Protein AF-0000000072182429 (afdb_homodimer)

Structure (mmCIF, N/CA/C/O backbone):
data_AF-0000000072182429-model_v1
#
loop_
_entity.id
_entity.type
_entity.pdbx_description
1 polymer 'Lactoylglutathione lyase'
#
loop_
_atom_site.group_PDB
_atom_site.id
_atom_site.type_symbol
_atom_site.label_atom_id
_atom_site.label_alt_id
_atom_site.label_comp_id
_atom_site.label_asym_id
_atom_site.label_entity_id
_atom_site.label_seq_id
_atom_site.pdbx_PDB_ins_code
_atom_site.Cartn_x
_atom_site.Cartn_y
_atom_site.Cartn_z
_atom_site.occupancy
_atom_site.B_iso_or_equiv
_atom_site.auth_seq_id
_atom_site.auth_comp_id
_atom_site.auth_asym_id
_atom_site.auth_atom_id
_atom_site.pdbx_PDB_model_num
ATOM 1 N N . MET A 1 1 ? -11.609 -38.281 -57.531 1 23.5 1 MET A N 1
ATOM 2 C CA . MET A 1 1 ? -11.766 -37.219 -58.531 1 23.5 1 MET A CA 1
ATOM 3 C C . MET A 1 1 ? -10.75 -36.094 -58.281 1 23.5 1 MET A C 1
ATOM 5 O O . MET A 1 1 ? -10.57 -35.625 -57.156 1 23.5 1 MET A O 1
ATOM 9 N N . ALA A 1 2 ? -9.82 -35.906 -59.281 1 24.2 2 ALA A N 1
ATOM 10 C CA . ALA A 1 2 ? -8.516 -35.281 -59.469 1 24.2 2 ALA A CA 1
ATOM 11 C C . ALA A 1 2 ? -8.594 -33.781 -59.281 1 24.2 2 ALA A C 1
ATOM 13 O O . ALA A 1 2 ? -9.594 -33.156 -59.625 1 24.2 2 ALA A O 1
ATOM 14 N N . GLN A 1 3 ? -7.766 -33.281 -58.312 1 26.81 3 GLN A N 1
ATOM 15 C CA . GLN A 1 3 ? -7.457 -32.062 -57.562 1 26.81 3 GLN A CA 1
ATOM 16 C C . GLN A 1 3 ? -7.012 -30.938 -58.5 1 26.81 3 GLN A C 1
ATOM 18 O O . GLN A 1 3 ? -5.941 -31.016 -59.094 1 26.81 3 GLN A O 1
ATOM 23 N N . PRO A 1 4 ? -8.055 -30.422 -59.281 1 22.47 4 PRO A N 1
ATOM 24 C CA . PRO A 1 4 ? -7.531 -29.578 -60.344 1 22.47 4 PRO A CA 1
ATOM 25 C C . PRO A 1 4 ? -6.637 -28.453 -59.844 1 22.47 4 PRO A C 1
ATOM 27 O O . PRO A 1 4 ? -6.812 -27.984 -58.688 1 22.47 4 PRO A O 1
ATOM 30 N N . ALA A 1 5 ? -5.391 -28.281 -60.312 1 23.72 5 ALA A N 1
ATOM 31 C CA . ALA A 1 5 ? -4.113 -27.609 -60.125 1 23.72 5 ALA A CA 1
ATOM 32 C C . ALA A 1 5 ? -4.234 -26.109 -60.438 1 23.72 5 ALA A C 1
ATOM 34 O O . ALA A 1 5 ? -3.242 -25.391 -60.406 1 23.72 5 ALA A O 1
ATOM 35 N N . LEU A 1 6 ? -5.5 -25.516 -60.094 1 21.83 6 LEU A N 1
ATOM 36 C CA . LEU A 1 6 ? -5.59 -24.422 -61.094 1 21.83 6 LEU A CA 1
ATOM 37 C C . LEU A 1 6 ? -4.375 -23.516 -61 1 21.83 6 LEU A C 1
ATOM 39 O O . LEU A 1 6 ? -3.699 -23.469 -59.969 1 21.83 6 LEU A O 1
ATOM 43 N N . PRO A 1 7 ? -4.352 -22.406 -61.875 1 20.69 7 PRO A N 1
ATOM 44 C CA . PRO A 1 7 ? -3.404 -21.688 -62.75 1 20.69 7 PRO A CA 1
ATOM 45 C C . PRO A 1 7 ? -2.66 -20.578 -62 1 20.69 7 PRO A C 1
ATOM 47 O O . PRO A 1 7 ? -3.145 -20.078 -60.969 1 20.69 7 PRO A O 1
ATOM 50 N N . ALA A 1 8 ? -1.305 -20.422 -62.156 1 21.06 8 ALA A N 1
ATOM 51 C CA . ALA A 1 8 ? -0.065 -19.75 -61.812 1 21.06 8 ALA A CA 1
ATOM 52 C C . ALA A 1 8 ? -0.147 -18.25 -62.156 1 21.06 8 ALA A C 1
ATOM 54 O O . ALA A 1 8 ? -0.09 -17.875 -63.312 1 21.06 8 ALA A O 1
ATOM 55 N N . TRP A 1 9 ? -1.306 -17.578 -61.656 1 19.92 9 TRP A N 1
ATOM 56 C CA . TRP A 1 9 ? -1.503 -16.297 -62.312 1 19.92 9 TRP A CA 1
ATOM 57 C C . TRP A 1 9 ? -0.242 -15.445 -62.219 1 19.92 9 TRP A C 1
ATOM 59 O O . TRP A 1 9 ? 0.538 -15.57 -61.281 1 19.92 9 TRP A O 1
ATOM 69 N N . HIS A 1 10 ? 0.171 -14.977 -63.375 1 18.95 10 HIS A N 1
ATOM 70 C CA . HIS A 1 10 ? 1.275 -14.242 -63.969 1 18.95 10 HIS A CA 1
ATOM 71 C C . HIS A 1 10 ? 1.487 -12.898 -63.281 1 18.95 10 HIS A C 1
ATOM 73 O O . HIS A 1 10 ? 0.524 -12.18 -63 1 18.95 10 HIS A O 1
ATOM 79 N N . LEU A 1 11 ? 2.637 -12.695 -62.625 1 19.67 11 LEU A N 1
ATOM 80 C CA . LEU A 1 11 ? 3.404 -11.742 -61.844 1 19.67 11 LEU A CA 1
ATOM 81 C C . LEU A 1 11 ? 3.611 -10.438 -62.625 1 19.67 11 LEU A C 1
ATOM 83 O O . LEU A 1 11 ? 4.652 -10.242 -63.25 1 19.67 11 LEU A O 1
ATOM 87 N N . THR A 1 12 ? 2.418 -9.961 -63.219 1 17.81 12 THR A N 1
ATOM 88 C CA . THR A 1 12 ? 2.809 -8.953 -64.188 1 17.81 12 THR A CA 1
ATOM 89 C C . THR A 1 12 ? 3.674 -7.875 -63.562 1 17.81 12 THR A C 1
ATOM 91 O O . THR A 1 12 ? 3.439 -7.488 -62.406 1 17.81 12 THR A O 1
ATOM 94 N N . GLU A 1 13 ? 4.797 -7.512 -64.25 1 18.83 13 GLU A N 1
ATOM 95 C CA . GLU A 1 13 ? 6.094 -6.855 -64.062 1 18.83 13 GLU A CA 1
ATOM 96 C C . GLU A 1 13 ? 5.934 -5.34 -63.938 1 18.83 13 GLU A C 1
ATOM 98 O O . GLU A 1 13 ? 6.895 -4.629 -63.656 1 18.83 13 GLU A O 1
ATOM 103 N N . GLN A 1 14 ? 4.68 -4.797 -63.688 1 18.38 14 GLN A N 1
ATOM 104 C CA . GLN A 1 14 ? 4.723 -3.584 -64.5 1 18.38 14 GLN A CA 1
ATOM 105 C C . GLN A 1 14 ? 5.84 -2.652 -64.062 1 18.38 14 GLN A C 1
ATOM 107 O O . GLN A 1 14 ? 6.285 -2.727 -62.906 1 18.38 14 GLN A O 1
ATOM 112 N N . PRO A 1 15 ? 6.012 -1.414 -64.875 1 18.75 15 PRO A N 1
ATOM 113 C CA . PRO A 1 15 ? 7.145 -0.634 -65.375 1 18.75 15 PRO A CA 1
ATOM 114 C C . PRO A 1 15 ? 7.664 0.375 -64.375 1 18.75 15 PRO A C 1
ATOM 116 O O . PRO A 1 15 ? 6.91 0.823 -63.5 1 18.75 15 PRO A O 1
ATOM 119 N N . VAL A 1 16 ? 8.938 0.438 -64.188 1 19.48 16 VAL A N 1
ATOM 120 C CA . VAL A 1 16 ? 9.922 1.117 -63.312 1 19.48 16 VAL A CA 1
ATOM 121 C C . VAL A 1 16 ? 9.945 2.605 -63.656 1 19.48 16 VAL A C 1
ATOM 123 O O . VAL A 1 16 ? 10.727 3.365 -63.094 1 19.48 16 VAL A O 1
ATOM 126 N N . VAL A 1 17 ? 8.812 3.23 -64.062 1 16.89 17 VAL A N 1
ATOM 127 C CA . VAL A 1 17 ? 9.203 4.465 -64.75 1 16.89 17 VAL A CA 1
ATOM 128 C C . VAL A 1 17 ? 10.102 5.293 -63.812 1 16.89 17 VAL A C 1
ATOM 130 O O . VAL A 1 17 ? 9.828 5.418 -62.625 1 16.89 17 VAL A O 1
ATOM 133 N N . ARG A 1 18 ? 11.148 5.988 -64.438 1 17.03 18 ARG A N 1
ATOM 134 C CA . ARG A 1 18 ? 12.484 6.57 -64.312 1 17.03 18 ARG A CA 1
ATOM 135 C C . ARG A 1 18 ? 12.422 7.965 -63.719 1 17.03 18 ARG A C 1
ATOM 137 O O . ARG A 1 18 ? 13.383 8.414 -63.094 1 17.03 18 ARG A O 1
ATOM 144 N N . ALA A 1 19 ? 11.281 8.75 -63.812 1 15.97 19 ALA A N 1
ATOM 145 C CA . ALA A 1 19 ? 11.609 10.039 -64.438 1 15.97 19 ALA A CA 1
ATOM 146 C C . ALA A 1 19 ? 12.492 10.867 -63.5 1 15.97 19 ALA A C 1
ATOM 148 O O . ALA A 1 19 ? 12.508 10.656 -62.281 1 15.97 19 ALA A O 1
ATOM 149 N N . GLN A 1 20 ? 12.703 12.203 -63.969 1 17.27 20 GLN A N 1
ATOM 150 C CA . GLN A 1 20 ? 13.688 13.234 -64.312 1 17.27 20 GLN A CA 1
ATOM 151 C C . GLN A 1 20 ? 13.961 14.125 -63.094 1 17.27 20 GLN A C 1
ATOM 153 O O . GLN A 1 20 ? 13.086 14.336 -62.25 1 17.27 20 GLN A O 1
ATOM 158 N N . VAL A 1 21 ? 15.227 14.523 -62.969 1 17.95 21 VAL A N 1
ATOM 159 C CA . VAL A 1 21 ? 16.25 15.07 -62.062 1 17.95 21 VAL A CA 1
ATOM 160 C C . VAL A 1 21 ? 15.977 16.547 -61.812 1 17.95 21 VAL A C 1
ATOM 162 O O . VAL A 1 21 ? 16.547 17.156 -60.906 1 17.95 21 VAL A O 1
ATOM 165 N N . ALA A 1 22 ? 14.914 17.219 -62.344 1 17.2 22 ALA A N 1
ATOM 166 C CA . ALA A 1 22 ? 15.414 18.531 -62.75 1 17.2 22 ALA A CA 1
ATOM 167 C C . ALA A 1 22 ? 15.859 19.344 -61.531 1 17.2 22 ALA A C 1
ATOM 169 O O . ALA A 1 22 ? 15.273 19.219 -60.438 1 17.2 22 ALA A O 1
ATOM 170 N N . LEU A 1 23 ? 16.859 20.25 -61.75 1 17.58 23 LEU A N 1
ATOM 171 C CA . LEU A 1 23 ? 18 20.984 -61.25 1 17.58 23 LEU A CA 1
ATOM 172 C C . LEU A 1 23 ? 17.562 22.219 -60.469 1 17.58 23 LEU A C 1
ATOM 174 O O . LEU A 1 23 ? 18.344 22.812 -59.719 1 17.58 23 LEU A O 1
ATOM 178 N N . LYS A 1 24 ? 16.344 22.891 -60.688 1 19.59 24 LYS A N 1
ATOM 179 C CA . LYS A 1 24 ? 16.562 24.344 -60.75 1 19.59 24 LYS A CA 1
ATOM 180 C C . LYS A 1 24 ? 17.094 24.875 -59.438 1 19.59 24 LYS A C 1
ATOM 182 O O . LYS A 1 24 ? 16.703 24.391 -58.344 1 19.59 24 LYS A O 1
ATOM 187 N N . THR A 1 25 ? 17.859 25.953 -59.438 1 18.23 25 THR A N 1
ATOM 188 C CA . THR A 1 25 ? 18.984 26.766 -58.969 1 18.23 25 THR A CA 1
ATOM 189 C C . THR A 1 25 ? 18.562 27.625 -57.75 1 18.23 25 THR A C 1
ATOM 191 O O . THR A 1 25 ? 19.297 27.75 -56.781 1 18.23 25 THR A O 1
ATOM 194 N N . SER A 1 26 ? 17.469 28.531 -57.875 1 17.77 26 SER A N 1
ATOM 195 C CA . SER A 1 26 ? 17.922 29.906 -57.688 1 17.77 26 SER A CA 1
ATOM 196 C C . SER A 1 26 ? 18.203 30.219 -56.219 1 17.77 26 SER A C 1
ATOM 198 O O . SER A 1 26 ? 17.703 29.531 -55.344 1 17.77 26 SER A O 1
ATOM 200 N N . ARG A 1 27 ? 18.484 31.625 -55.906 1 17.89 27 ARG A N 1
ATOM 201 C CA . ARG A 1 27 ? 19.484 32.469 -55.281 1 17.89 27 ARG A CA 1
ATOM 202 C C . ARG A 1 27 ? 19.078 32.844 -53.844 1 17.89 27 ARG A C 1
ATOM 204 O O . ARG A 1 27 ? 19.891 32.75 -52.938 1 17.89 27 ARG A O 1
ATOM 211 N N . SER A 1 28 ? 18.016 33.656 -53.656 1 17.84 28 SER A N 1
ATOM 212 C CA . SER A 1 28 ? 18.406 34.906 -53.031 1 17.84 28 SER A CA 1
ATOM 213 C C . SER A 1 28 ? 18.547 34.781 -51.531 1 17.84 28 SER A C 1
ATOM 215 O O . SER A 1 28 ? 18.062 33.812 -50.938 1 17.84 28 SER A O 1
ATOM 217 N N . ARG A 1 29 ? 18.641 36 -50.781 1 18.94 29 ARG A N 1
ATOM 218 C CA . ARG A 1 29 ? 19.438 36.812 -49.875 1 18.94 29 ARG A CA 1
ATOM 219 C C . ARG A 1 29 ? 18.828 36.812 -48.469 1 18.94 29 ARG A C 1
ATOM 221 O O . ARG A 1 29 ? 17.797 37.438 -48.219 1 18.94 29 ARG A O 1
ATOM 228 N N . PHE A 1 30 ? 18.469 35.75 -47.781 1 19.39 30 PHE A N 1
ATOM 229 C CA . PHE A 1 30 ? 17.656 35.969 -46.625 1 19.39 30 PHE A CA 1
ATOM 230 C C . PHE A 1 30 ? 18.438 36.688 -45.531 1 19.39 30 PHE A C 1
ATOM 232 O O . PHE A 1 30 ? 19.5 36.219 -45.125 1 19.39 30 PHE A O 1
ATOM 239 N N . PRO A 1 31 ? 18.109 37.938 -45.406 1 20.8 31 PRO A N 1
ATOM 240 C CA . PRO A 1 31 ? 19.016 38.75 -44.594 1 20.8 31 PRO A CA 1
ATOM 241 C C . PRO A 1 31 ? 19.172 38.188 -43.156 1 20.8 31 PRO A C 1
ATOM 243 O O . PRO A 1 31 ? 18.438 37.25 -42.781 1 20.8 31 PRO A O 1
ATOM 246 N N . SER A 1 32 ? 19.5 39.188 -42.188 1 19.78 32 SER A N 1
ATOM 247 C CA . SER A 1 32 ? 20.375 39.5 -41.062 1 19.78 32 SER A CA 1
ATOM 248 C C . SER A 1 32 ? 19.734 39.156 -39.719 1 19.78 32 SER A C 1
ATOM 250 O O . SER A 1 32 ? 18.781 39.812 -39.281 1 19.78 32 SER A O 1
ATOM 252 N N . ALA A 1 33 ? 19.547 37.938 -39.375 1 20.34 33 ALA A N 1
ATOM 253 C CA . ALA A 1 33 ? 18.781 37.531 -38.219 1 20.34 33 ALA A CA 1
ATOM 254 C C . ALA A 1 33 ? 19.484 37.938 -36.938 1 20.34 33 ALA A C 1
ATOM 256 O O . ALA A 1 33 ? 20.484 37.312 -36.531 1 20.34 33 ALA A O 1
ATOM 257 N N . ARG A 1 34 ? 19.578 39.156 -36.625 1 19.53 34 ARG A N 1
ATOM 258 C CA . ARG A 1 34 ? 20.484 39.531 -35.531 1 19.53 34 ARG A CA 1
ATOM 259 C C . ARG A 1 34 ? 19.984 39 -34.188 1 19.53 34 ARG A C 1
ATOM 261 O O . ARG A 1 34 ? 20.625 39.219 -33.156 1 19.53 34 ARG A O 1
ATOM 268 N N . PHE A 1 35 ? 18.734 38.5 -34 1 20.95 35 PHE A N 1
ATOM 269 C CA . PHE A 1 35 ? 18.297 38.75 -32.625 1 20.95 35 PHE A CA 1
ATOM 270 C C . PHE A 1 35 ? 19.141 38 -31.625 1 20.95 35 PHE A C 1
ATOM 272 O O . PHE A 1 35 ? 19.312 36.781 -31.766 1 20.95 35 PHE A O 1
ATOM 279 N N . SER A 1 36 ? 19.984 38.562 -30.688 1 21.3 36 SER A N 1
ATOM 280 C CA . SER A 1 36 ? 21.047 38.344 -29.703 1 21.3 36 SER A CA 1
ATOM 281 C C . SER A 1 36 ? 20.625 37.344 -28.641 1 21.3 36 SER A C 1
ATOM 283 O O . SER A 1 36 ? 19.438 37 -28.516 1 21.3 36 SER A O 1
ATOM 285 N N . GLY A 1 37 ? 21.453 37.219 -27.344 1 20.64 37 GLY A N 1
ATOM 286 C CA . GLY A 1 37 ? 22.281 36.375 -26.469 1 20.64 37 GLY A CA 1
ATOM 287 C C . GLY A 1 37 ? 21.531 35.875 -25.266 1 20.64 37 GLY A C 1
ATOM 288 O O . GLY A 1 37 ? 21.938 34.875 -24.656 1 20.64 37 GLY A O 1
ATOM 289 N N . SER A 1 38 ? 20.578 36.562 -24.531 1 22.98 38 SER A N 1
ATOM 290 C CA . SER A 1 38 ? 20.734 36.656 -23.078 1 22.98 38 SER A CA 1
ATOM 291 C C . SER A 1 38 ? 20.109 35.438 -22.391 1 22.98 38 SER A C 1
ATOM 293 O O . SER A 1 38 ? 19.844 35.469 -21.188 1 22.98 38 SER A O 1
ATOM 295 N N . ALA A 1 39 ? 19.547 34.5 -23.031 1 24.31 39 ALA A N 1
ATOM 296 C CA . ALA A 1 39 ? 18.625 33.656 -22.266 1 24.31 39 ALA A CA 1
ATOM 297 C C . ALA A 1 39 ? 19.375 32.656 -21.422 1 24.31 39 ALA A C 1
ATOM 299 O O . ALA A 1 39 ? 18.781 31.734 -20.844 1 24.31 39 ALA A O 1
ATOM 300 N N . ALA A 1 40 ? 20.719 32.625 -21.422 1 24.95 40 ALA A N 1
ATOM 301 C CA . ALA A 1 40 ? 21.406 31.516 -20.812 1 24.95 40 ALA A CA 1
ATOM 302 C C . ALA A 1 40 ? 21.156 31.453 -19.312 1 24.95 40 ALA A C 1
ATOM 304 O O . ALA A 1 40 ? 21.453 30.438 -18.672 1 24.95 40 ALA A O 1
ATOM 305 N N . LEU A 1 41 ? 20.797 32.594 -18.656 1 25.8 41 LEU A N 1
ATOM 306 C CA . LEU A 1 41 ? 21.141 32.625 -17.25 1 25.8 41 LEU A CA 1
ATOM 307 C C . LEU A 1 41 ? 20.156 31.797 -16.422 1 25.8 41 LEU A C 1
ATOM 309 O O . LEU A 1 41 ? 20.328 31.641 -15.211 1 25.8 41 LEU A O 1
ATOM 313 N N . ALA A 1 42 ? 18.953 31.469 -16.953 1 26.25 42 ALA A N 1
ATOM 314 C CA . ALA A 1 42 ? 17.953 31.078 -15.953 1 26.25 42 ALA A CA 1
ATOM 315 C C . ALA A 1 42 ? 18.219 29.672 -15.445 1 26.25 42 ALA A C 1
ATOM 317 O O . ALA A 1 42 ? 17.594 29.219 -14.477 1 26.25 42 ALA A O 1
ATOM 318 N N . THR A 1 43 ? 18.969 28.812 -16.172 1 30.33 43 THR A N 1
ATOM 319 C CA . THR A 1 43 ? 18.984 27.406 -15.789 1 30.33 43 THR A CA 1
ATOM 320 C C . THR A 1 43 ? 19.797 27.203 -14.516 1 30.33 43 THR A C 1
ATOM 322 O O . THR A 1 43 ? 19.641 26.188 -13.828 1 30.33 43 THR A O 1
ATOM 325 N N . PHE A 1 44 ? 20.75 28.156 -14.156 1 30.19 44 PHE A N 1
ATOM 326 C CA . PHE A 1 44 ? 21.766 27.844 -13.148 1 30.19 44 PHE A CA 1
ATOM 327 C C . PHE A 1 44 ? 21.156 27.906 -11.75 1 30.19 44 PHE A C 1
ATOM 329 O O . PHE A 1 44 ? 21.656 27.25 -10.828 1 30.19 44 PHE A O 1
ATOM 336 N N . ALA A 1 45 ? 20.172 28.781 -11.492 1 29.55 45 ALA A N 1
ATOM 337 C CA . ALA A 1 45 ? 19.859 29.031 -10.086 1 29.55 45 ALA A CA 1
ATOM 338 C C . ALA A 1 45 ? 19.141 27.844 -9.461 1 29.55 45 ALA A C 1
ATOM 340 O O . ALA A 1 45 ? 19.234 27.625 -8.25 1 29.55 45 ALA A O 1
ATOM 341 N N . ALA A 1 46 ? 18.375 27.062 -10.203 1 30.52 46 ALA A N 1
ATOM 342 C CA . ALA A 1 46 ? 17.609 26.031 -9.5 1 30.52 46 ALA A CA 1
ATOM 343 C C . ALA A 1 46 ? 18.5 24.906 -9.023 1 30.52 46 ALA A C 1
ATOM 345 O O . ALA A 1 46 ? 18.156 24.188 -8.078 1 30.52 46 ALA A O 1
ATOM 346 N N . GLN A 1 47 ? 19.703 24.672 -9.578 1 31.66 47 GLN A N 1
ATOM 347 C CA . GLN A 1 47 ? 20.562 23.547 -9.188 1 31.66 47 GLN A CA 1
ATOM 348 C C . GLN A 1 47 ? 21.172 23.781 -7.809 1 31.66 47 GLN A C 1
ATOM 350 O O . GLN A 1 47 ? 21.562 22.828 -7.133 1 31.66 47 GLN A O 1
ATOM 355 N N . LEU A 1 48 ? 21.422 25.016 -7.383 1 32.53 48 LEU A N 1
ATOM 356 C CA . LEU A 1 48 ? 22.234 25.234 -6.184 1 32.53 48 LEU A CA 1
ATOM 357 C C . LEU A 1 48 ? 21.422 24.938 -4.93 1 32.53 48 LEU A C 1
ATOM 359 O O . LEU A 1 48 ? 21.969 24.547 -3.9 1 32.53 48 LEU A O 1
ATOM 363 N N . ALA A 1 49 ? 20.141 25.203 -4.961 1 30.16 49 ALA A N 1
ATOM 364 C CA . ALA A 1 49 ? 19.453 25.125 -3.676 1 30.16 49 ALA A CA 1
ATOM 365 C C . ALA A 1 49 ? 19.25 23.688 -3.246 1 30.16 49 ALA A C 1
ATOM 367 O O . ALA A 1 49 ? 19.234 23.375 -2.053 1 30.16 49 ALA A O 1
ATOM 368 N N . ILE A 1 50 ? 19.156 22.781 -4.098 1 30.67 50 ILE A N 1
ATOM 369 C CA . ILE A 1 50 ? 18.734 21.453 -3.678 1 30.67 50 ILE A CA 1
ATOM 370 C C . ILE A 1 50 ? 19.938 20.672 -3.133 1 30.67 50 ILE A C 1
ATOM 372 O O . ILE A 1 50 ? 19.766 19.656 -2.453 1 30.67 50 ILE A O 1
ATOM 376 N N . ARG A 1 51 ? 21.156 21.109 -3.34 1 30.23 51 ARG A N 1
ATOM 377 C CA . ARG A 1 51 ? 22.281 20.297 -2.891 1 30.23 51 ARG A CA 1
ATOM 378 C C . ARG A 1 51 ? 22.344 20.234 -1.367 1 30.23 51 ARG A C 1
ATOM 380 O O . ARG A 1 51 ? 23.125 19.469 -0.801 1 30.23 51 ARG A O 1
ATOM 387 N N . ARG A 1 52 ? 21.828 21.234 -0.739 1 32.84 52 ARG A N 1
ATOM 388 C CA . ARG A 1 52 ? 22.188 21.281 0.674 1 32.84 52 ARG A CA 1
ATOM 389 C C . ARG A 1 52 ? 21.391 20.25 1.474 1 32.84 52 ARG A C 1
ATOM 391 O O . ARG A 1 52 ? 21.609 20.078 2.674 1 32.84 52 ARG A O 1
ATOM 398 N N . CYS A 1 53 ? 20.328 19.844 0.999 1 29.89 53 CYS A N 1
ATOM 399 C CA . CYS A 1 53 ? 19.562 18.953 1.882 1 29.89 53 CYS A CA 1
ATOM 400 C C . CYS A 1 53 ? 20.188 17.562 1.924 1 29.89 53 CYS A C 1
ATOM 402 O O . CYS A 1 53 ? 19.641 16.656 2.541 1 29.89 53 CYS A O 1
ATOM 404 N N . ALA A 1 54 ? 21.281 17.391 1.068 1 28.23 54 ALA A N 1
ATOM 405 C CA . ALA A 1 54 ? 21.828 16.031 1.1 1 28.23 54 ALA A CA 1
ATOM 406 C C . ALA A 1 54 ? 22.703 15.828 2.33 1 28.23 54 ALA A C 1
ATOM 408 O O . ALA A 1 54 ? 23.938 15.719 2.213 1 28.23 54 ALA A O 1
ATOM 409 N N . LYS A 1 55 ? 22.688 16.594 3.396 1 29.67 55 LYS A N 1
ATOM 410 C CA . LYS A 1 55 ? 23.531 16 4.426 1 29.67 55 LYS A CA 1
ATOM 411 C C . LYS A 1 55 ? 23.109 14.562 4.73 1 29.67 55 LYS A C 1
ATOM 413 O O . LYS A 1 55 ? 21.938 14.297 4.988 1 29.67 55 LYS A O 1
ATOM 418 N N . GLY A 1 56 ? 23.891 13.531 4.352 1 28.89 56 GLY A N 1
ATOM 419 C CA . GLY A 1 56 ? 23.828 12.125 4.711 1 28.89 56 GLY A CA 1
ATOM 420 C C . GLY A 1 56 ? 23.531 11.898 6.184 1 28.89 56 GLY A C 1
ATOM 421 O O . GLY A 1 56 ? 24.328 12.25 7.043 1 28.89 56 GLY A O 1
ATOM 422 N N . ARG A 1 57 ? 22.406 12.234 6.699 1 29.31 57 ARG A N 1
ATOM 423 C CA . ARG A 1 57 ? 22.281 11.734 8.07 1 29.31 57 ARG A CA 1
ATOM 424 C C . ARG A 1 57 ? 22.859 10.336 8.203 1 29.31 57 ARG A C 1
ATOM 426 O O . ARG A 1 57 ? 22.5 9.43 7.438 1 29.31 57 ARG A O 1
ATOM 433 N N . ALA A 1 58 ? 24.016 10.266 8.773 1 26.95 58 ALA A N 1
ATOM 434 C CA . ALA A 1 58 ? 24.625 9.016 9.227 1 26.95 58 ALA A CA 1
ATOM 435 C C . ALA A 1 58 ? 23.578 8.086 9.82 1 26.95 58 ALA A C 1
ATOM 437 O O . ALA A 1 58 ? 22.859 8.461 10.75 1 26.95 58 ALA A O 1
ATOM 438 N N . TRP A 1 59 ? 22.969 7.195 9.086 1 27.88 59 TRP A N 1
ATOM 439 C CA . TRP A 1 59 ? 22.266 6.055 9.68 1 27.88 59 TRP A CA 1
ATOM 440 C C . TRP A 1 59 ? 22.984 5.562 10.93 1 27.88 59 TRP A C 1
ATOM 442 O O . TRP A 1 59 ? 24.141 5.141 10.859 1 27.88 59 TRP A O 1
ATOM 452 N N . ARG A 1 60 ? 22.953 6.293 11.992 1 28.11 60 ARG A N 1
ATOM 453 C CA . ARG A 1 60 ? 23.469 5.715 13.227 1 28.11 60 ARG A CA 1
ATOM 454 C C . ARG A 1 60 ? 23.219 4.211 13.273 1 28.11 60 ARG A C 1
ATOM 456 O O . ARG A 1 60 ? 22.125 3.748 12.977 1 28.11 60 ARG A O 1
ATOM 463 N N . SER A 1 61 ? 24.312 3.428 13.117 1 28.56 61 SER A N 1
ATOM 464 C CA . SER A 1 61 ? 24.453 2.018 13.461 1 28.56 61 SER A CA 1
ATOM 465 C C . SER A 1 61 ? 23.75 1.697 14.773 1 28.56 61 SER A C 1
ATOM 467 O O . SER A 1 61 ? 24.25 2.035 15.852 1 28.56 61 SER A O 1
ATOM 469 N N . GLU A 1 62 ? 22.5 1.992 15.047 1 29.8 62 GLU A N 1
ATOM 470 C CA . GLU A 1 62 ? 21.953 1.399 16.266 1 29.8 62 GLU A CA 1
ATOM 471 C C . GLU A 1 62 ? 22.516 0.004 16.5 1 29.8 62 GLU A C 1
ATOM 473 O O . GLU A 1 62 ? 22.875 -0.696 15.555 1 29.8 62 GLU A O 1
ATOM 478 N N . SER A 1 63 ? 23.016 -0.232 17.719 1 30.16 63 SER A N 1
ATOM 479 C CA . SER A 1 63 ? 23.453 -1.506 18.297 1 30.16 63 SER A CA 1
ATOM 480 C C . SER A 1 63 ? 22.672 -2.67 17.672 1 30.16 63 SER A C 1
ATOM 482 O O . SER A 1 63 ? 21.453 -2.625 17.562 1 30.16 63 SER A O 1
ATOM 484 N N . ARG A 1 64 ? 23.391 -3.432 16.906 1 31.22 64 ARG A N 1
ATOM 485 C CA . ARG A 1 64 ? 22.938 -4.734 16.422 1 31.22 64 ARG A CA 1
ATOM 486 C C . ARG A 1 64 ? 22.219 -5.512 17.516 1 31.22 64 ARG A C 1
ATOM 488 O O . ARG A 1 64 ? 22.859 -6.23 18.297 1 31.22 64 ARG A O 1
ATOM 495 N N . ILE A 1 65 ? 21.312 -5.086 18.266 1 32.75 65 ILE A N 1
ATOM 496 C CA . ILE A 1 65 ? 20.562 -6.094 19 1 32.75 65 ILE A CA 1
ATOM 497 C C . ILE A 1 65 ? 20.344 -7.32 18.125 1 32.75 65 ILE A C 1
ATOM 499 O O . ILE A 1 65 ? 19.859 -7.203 16.984 1 32.75 65 ILE A O 1
ATOM 503 N N . LEU A 1 66 ? 21 -8.359 18.375 1 33.41 66 LEU A N 1
ATOM 504 C CA . LEU A 1 66 ? 20.719 -9.664 17.781 1 33.41 66 LEU A CA 1
ATOM 505 C C . LEU A 1 66 ? 19.234 -9.828 17.516 1 33.41 66 LEU A C 1
ATOM 507 O O . LEU A 1 66 ? 18.469 -10.141 18.422 1 33.41 66 LEU A O 1
ATOM 511 N N . ARG A 1 67 ? 18.734 -8.93 16.75 1 43.53 67 ARG A N 1
ATOM 512 C CA . ARG A 1 67 ? 17.344 -9.141 16.359 1 43.53 67 ARG A CA 1
ATOM 513 C C . ARG A 1 67 ? 17.109 -10.609 16.016 1 43.53 67 ARG A C 1
ATOM 515 O O . ARG A 1 67 ? 17.922 -11.242 15.359 1 43.53 67 ARG A O 1
ATOM 522 N N . ALA A 1 68 ? 16.297 -11.328 16.891 1 46.06 68 ALA A N 1
ATOM 523 C CA . ALA A 1 68 ? 15.852 -12.703 16.672 1 46.06 68 ALA A CA 1
ATOM 524 C C . ALA A 1 68 ? 15.602 -12.984 15.195 1 46.06 68 ALA A C 1
ATOM 526 O O . ALA A 1 68 ? 15.172 -12.094 14.453 1 46.06 68 ALA A O 1
ATOM 527 N N . ALA A 1 69 ? 16.172 -14.023 14.688 1 63.78 69 ALA A N 1
ATOM 528 C CA . ALA A 1 69 ? 15.922 -14.57 13.359 1 63.78 69 ALA A CA 1
ATOM 529 C C . ALA A 1 69 ? 14.445 -14.461 12.984 1 63.78 69 ALA A C 1
ATOM 531 O O . ALA A 1 69 ? 13.57 -14.742 13.812 1 63.78 69 ALA A O 1
ATOM 532 N N . ALA A 1 70 ? 14.133 -13.656 11.984 1 80 70 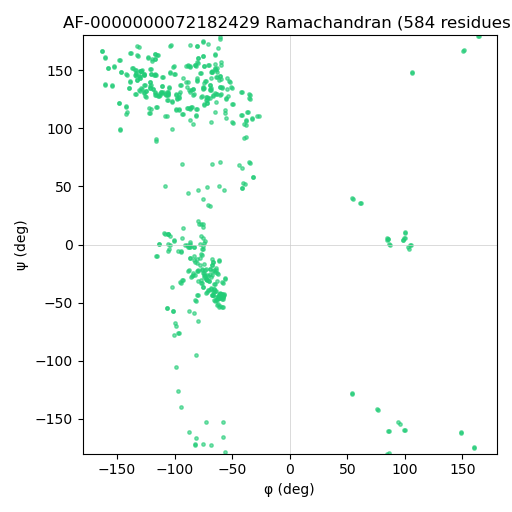ALA A N 1
ATOM 533 C CA . ALA A 1 70 ? 12.758 -13.562 11.5 1 80 70 ALA A CA 1
ATOM 534 C C . ALA A 1 70 ? 12.109 -14.945 11.422 1 80 70 ALA A C 1
ATOM 536 O O . ALA A 1 70 ? 12.773 -15.93 11.07 1 80 70 ALA A O 1
ATOM 537 N N . ASP A 1 71 ? 10.953 -15.062 11.945 1 86.81 71 ASP A N 1
ATOM 538 C CA . ASP A 1 71 ? 10.172 -16.29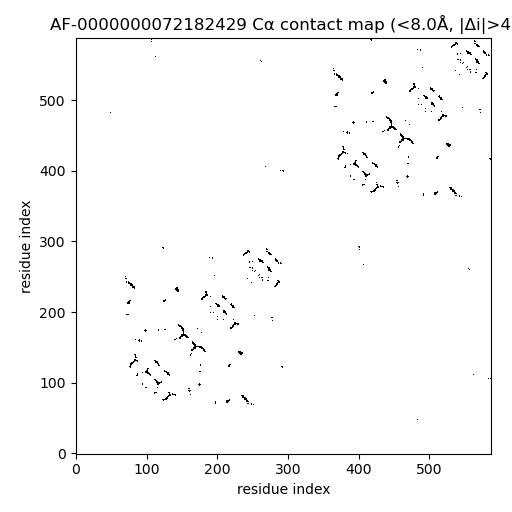7 11.875 1 86.81 71 ASP A CA 1
ATOM 539 C C . ASP A 1 71 ? 9.234 -16.281 10.672 1 86.81 71 ASP A C 1
ATOM 541 O O . ASP A 1 71 ? 8.258 -15.523 10.648 1 86.81 71 ASP A O 1
ATOM 545 N N . PHE A 1 72 ? 9.531 -17.156 9.719 1 91.5 72 PHE A N 1
ATOM 546 C CA . PHE A 1 72 ? 8.742 -17.203 8.5 1 91.5 72 PHE A CA 1
ATOM 547 C C . PHE A 1 72 ? 7.828 -18.422 8.492 1 91.5 72 PHE A C 1
ATOM 549 O O . PHE A 1 72 ? 7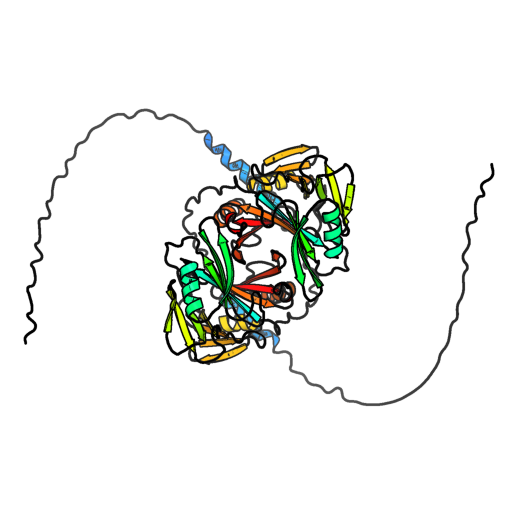.207 -18.734 7.469 1 91.5 72 PHE A O 1
ATOM 556 N N . SER A 1 73 ? 7.723 -19.141 9.602 1 88.44 73 SER A N 1
ATOM 557 C CA . SER A 1 73 ? 7.012 -20.422 9.664 1 88.44 73 SER A CA 1
ATOM 558 C C . SER A 1 73 ? 5.516 -20.234 9.445 1 88.44 73 SER A C 1
ATOM 560 O O . SER A 1 73 ? 4.82 -21.156 9.031 1 88.44 73 SER A O 1
ATOM 562 N N . GLU A 1 74 ? 5.055 -19.031 9.703 1 89.19 74 GLU A N 1
ATOM 563 C CA . GLU A 1 74 ? 3.617 -18.812 9.578 1 89.19 74 GLU A CA 1
ATOM 564 C C . GLU A 1 74 ? 3.285 -18.062 8.297 1 89.19 74 GLU A C 1
ATOM 566 O O . GLU A 1 74 ? 2.15 -17.609 8.109 1 89.19 74 GLU A O 1
ATOM 571 N N . ASN A 1 75 ? 4.242 -17.875 7.469 1 93.94 75 ASN A N 1
ATOM 572 C CA . ASN A 1 75 ? 3.988 -17.188 6.203 1 93.94 75 ASN A CA 1
ATOM 573 C C . ASN A 1 75 ? 3.025 -17.969 5.32 1 93.94 75 ASN A C 1
ATOM 575 O O . ASN A 1 75 ? 3.033 -19.203 5.336 1 93.94 75 ASN A O 1
ATOM 579 N N . LYS A 1 76 ? 2.174 -17.266 4.59 1 94.12 76 LYS A N 1
ATOM 580 C CA . LYS A 1 76 ? 1.203 -17.828 3.66 1 94.12 76 LYS A CA 1
ATOM 581 C C . LYS A 1 76 ? 1.121 -17.016 2.375 1 94.12 76 LYS A C 1
ATOM 583 O O . LYS A 1 76 ? 1.219 -15.789 2.41 1 94.12 76 LYS A O 1
ATOM 588 N N . MET A 1 77 ? 0.998 -17.688 1.242 1 94.69 77 MET A N 1
ATOM 589 C CA . MET A 1 77 ? 0.664 -16.969 0.02 1 94.69 77 MET A CA 1
ATOM 590 C C . MET A 1 77 ? -0.775 -16.453 0.062 1 94.69 77 MET A C 1
ATOM 592 O O . MET A 1 77 ? -1.707 -17.25 0.248 1 94.69 77 MET A O 1
ATOM 596 N N . LEU A 1 78 ? -0.954 -15.234 -0.141 1 92.69 78 LEU A N 1
ATOM 597 C CA . LEU A 1 78 ? -2.285 -14.656 -0.001 1 92.69 78 LEU A CA 1
ATOM 598 C C . LEU A 1 78 ? -2.936 -14.453 -1.365 1 92.69 78 LEU A C 1
ATOM 600 O O . LEU A 1 78 ? -4.07 -14.875 -1.587 1 92.69 78 LEU A O 1
ATOM 604 N N . HIS A 1 79 ? -2.25 -13.688 -2.221 1 94.06 79 HIS A N 1
ATOM 605 C CA . HIS A 1 79 ? -2.811 -13.477 -3.551 1 94.06 79 HIS A CA 1
ATOM 606 C C . HIS A 1 79 ? -1.74 -13.016 -4.535 1 94.06 79 HIS A C 1
ATOM 608 O O . HIS A 1 79 ? -0.656 -12.594 -4.125 1 94.06 79 HIS A O 1
ATOM 614 N N . ALA A 1 80 ? -2.01 -13.164 -5.785 1 96.12 80 ALA A N 1
ATOM 615 C CA . ALA A 1 80 ? -1.236 -12.594 -6.887 1 96.12 80 ALA A CA 1
ATOM 616 C C . ALA A 1 80 ? -2.074 -11.609 -7.691 1 96.12 80 ALA A C 1
ATOM 618 O O . ALA A 1 80 ? -3.281 -11.797 -7.859 1 96.12 80 ALA A O 1
ATOM 619 N N . MET A 1 81 ? -1.396 -10.656 -8.148 1 96 81 MET A N 1
ATOM 620 C CA . MET A 1 81 ? -2.119 -9.664 -8.938 1 96 81 MET A CA 1
ATOM 621 C C . MET A 1 81 ? -1.795 -9.805 -10.422 1 96 81 MET A C 1
ATOM 623 O O . MET A 1 81 ? -0.625 -9.883 -10.805 1 96 81 MET A O 1
ATOM 627 N N . LEU A 1 82 ? -2.783 -9.836 -11.258 1 96.38 82 LEU A N 1
ATOM 628 C CA . LEU A 1 82 ? -2.691 -9.859 -12.711 1 96.38 82 LEU A CA 1
ATOM 629 C C . LEU A 1 82 ? -3.369 -8.633 -13.32 1 96.38 82 LEU A C 1
ATOM 631 O O . LEU A 1 82 ? -4.488 -8.281 -12.938 1 96.38 82 LEU A O 1
ATOM 635 N N . HIS A 1 83 ? -2.686 -8.055 -14.227 1 94.69 83 HIS A N 1
ATOM 636 C CA . HIS A 1 83 ? -3.359 -7.055 -15.039 1 94.69 83 HIS A CA 1
ATOM 637 C C . HIS A 1 83 ? -4.242 -7.707 -16.094 1 94.69 83 HIS A C 1
ATOM 639 O O . HIS A 1 83 ? -3.889 -8.75 -16.656 1 94.69 83 HIS A O 1
ATOM 645 N N . VAL A 1 84 ? -5.289 -7.023 -16.359 1 96.38 84 VAL A N 1
ATOM 646 C CA . VAL A 1 84 ? -6.223 -7.527 -17.359 1 96.38 84 VAL A CA 1
ATOM 647 C C . VAL A 1 84 ? -6.664 -6.387 -18.266 1 96.38 84 VAL A C 1
ATOM 649 O O . VAL A 1 84 ? -6.656 -5.223 -17.875 1 96.38 84 VAL A O 1
ATOM 652 N N . ARG A 1 85 ? -6.984 -6.68 -19.422 1 96.06 85 ARG A N 1
ATOM 653 C CA . ARG A 1 85 ? -7.383 -5.664 -20.391 1 96.06 85 ARG A CA 1
ATOM 654 C C . ARG A 1 85 ? -8.844 -5.266 -20.203 1 96.06 85 ARG A C 1
ATOM 656 O O . ARG A 1 85 ? -9.172 -4.078 -20.203 1 96.06 85 ARG A O 1
ATOM 663 N N . ASP A 1 86 ? -9.742 -6.215 -20.094 1 95.94 86 ASP A N 1
ATOM 664 C CA . ASP A 1 86 ? -11.156 -6.023 -19.812 1 95.94 86 ASP A CA 1
ATOM 665 C C . ASP A 1 86 ? -11.57 -6.766 -18.547 1 95.94 86 ASP A C 1
ATOM 667 O O . ASP A 1 86 ? -11.633 -7.996 -18.531 1 95.94 86 ASP A O 1
ATOM 671 N N . LEU A 1 87 ? -11.945 -6.027 -17.484 1 95.06 87 LEU A N 1
ATOM 672 C CA . LEU A 1 87 ? -12.219 -6.605 -16.172 1 95.06 87 LEU A CA 1
ATOM 673 C C . LEU A 1 87 ? -13.445 -7.5 -16.219 1 95.06 87 LEU A C 1
ATOM 675 O O . LEU A 1 87 ? -13.453 -8.586 -15.648 1 95.06 87 LEU A O 1
ATOM 679 N N . ASP A 1 88 ? -14.461 -7.086 -16.922 1 95.44 88 ASP A N 1
ATOM 680 C CA . ASP A 1 88 ? -15.695 -7.859 -16.984 1 95.44 88 ASP A CA 1
ATOM 681 C C . ASP A 1 88 ? -15.484 -9.188 -17.703 1 95.44 88 ASP A C 1
ATOM 683 O O . ASP A 1 88 ? -15.953 -10.234 -17.25 1 95.44 88 ASP A O 1
ATOM 687 N N . ASP A 1 89 ? -14.781 -9.148 -18.781 1 97.06 89 ASP A N 1
ATOM 688 C CA . ASP A 1 89 ? -14.469 -10.375 -19.516 1 97.06 89 ASP A CA 1
ATOM 689 C C . ASP A 1 89 ? -13.664 -11.344 -18.641 1 97.06 89 ASP A C 1
ATOM 691 O O . ASP A 1 89 ? -13.914 -12.547 -18.656 1 97.06 89 ASP A O 1
ATOM 695 N N . SER A 1 90 ? -12.758 -10.812 -17.984 1 97.69 90 SER A N 1
ATOM 696 C CA . SER A 1 90 ? -11.914 -11.656 -17.141 1 97.69 90 SER A CA 1
ATOM 697 C C . SER A 1 90 ? -12.711 -12.25 -15.984 1 97.69 90 SER A C 1
ATOM 699 O O . SER A 1 90 ? -12.547 -13.43 -15.656 1 97.69 90 SER A O 1
ATOM 701 N N . LEU A 1 91 ? -13.508 -11.445 -15.375 1 97.12 91 LEU A N 1
ATOM 702 C CA . LEU A 1 91 ? -14.344 -11.953 -14.289 1 97.12 91 LEU A CA 1
ATOM 703 C C . LEU A 1 91 ? -15.234 -13.094 -14.781 1 97.12 91 LEU A C 1
ATOM 705 O O . LEU A 1 91 ? -15.336 -14.133 -14.125 1 97.12 91 LEU A O 1
ATOM 709 N N . ALA A 1 92 ? -15.859 -12.891 -15.898 1 97.19 92 ALA A N 1
ATOM 710 C CA . ALA A 1 92 ? -16.719 -13.922 -16.469 1 97.19 92 ALA A CA 1
ATOM 711 C C . ALA A 1 92 ? -15.945 -15.219 -16.688 1 97.19 92 ALA A C 1
ATOM 713 O O . ALA A 1 92 ? -16.438 -16.312 -16.422 1 97.19 92 ALA A O 1
ATOM 714 N N . PHE A 1 93 ? -14.773 -15.102 -17.188 1 97.06 93 PHE A N 1
ATOM 715 C CA . PHE A 1 93 ? -13.922 -16.266 -17.469 1 97.06 93 PHE A CA 1
ATOM 716 C C . PHE A 1 93 ? -13.625 -17.031 -16.188 1 97.06 93 PHE A C 1
ATOM 718 O O . PHE A 1 93 ? -13.82 -18.25 -16.141 1 97.06 93 PHE A O 1
ATOM 725 N N . TYR A 1 94 ? -13.125 -16.391 -15.172 1 96.69 94 TYR A N 1
ATOM 726 C CA . TYR A 1 94 ? -12.703 -17.062 -13.953 1 96.69 94 TYR A CA 1
ATOM 727 C C . TYR A 1 94 ? -13.906 -17.594 -13.18 1 96.69 94 TYR A C 1
ATOM 729 O O . TYR A 1 94 ? -13.82 -18.641 -12.531 1 96.69 94 TYR A O 1
ATOM 737 N N . GLU A 1 95 ? -15.031 -16.891 -13.289 1 95.56 95 GLU A N 1
ATOM 738 C CA . GLU A 1 95 ? -16.25 -17.406 -12.664 1 95.56 95 GLU A CA 1
ATOM 739 C C . GLU A 1 95 ? -16.703 -18.688 -13.328 1 95.56 95 GLU A C 1
ATOM 741 O O . GLU A 1 95 ? -17.203 -19.594 -12.656 1 95.56 95 GLU A O 1
ATOM 746 N N . ALA A 1 96 ? -16.562 -18.734 -14.578 1 93.81 96 ALA A N 1
ATOM 747 C CA . ALA A 1 96 ? -16.922 -19.953 -15.312 1 93.81 96 ALA A CA 1
ATOM 748 C C . ALA A 1 96 ? -16.047 -21.125 -14.875 1 93.81 96 ALA A C 1
ATOM 750 O O . ALA A 1 96 ? -16.438 -22.281 -15.047 1 93.81 96 ALA A O 1
ATOM 751 N N . LEU A 1 97 ? -14.852 -20.844 -14.359 1 93.38 97 LEU A N 1
ATOM 752 C CA . LEU A 1 97 ? -13.953 -21.906 -13.891 1 93.38 97 LEU A CA 1
ATOM 753 C C . LEU A 1 97 ? -14.258 -22.281 -12.438 1 93.38 97 LEU A C 1
ATOM 755 O O . LEU A 1 97 ? -13.586 -23.125 -11.859 1 93.38 97 LEU A O 1
ATOM 759 N N . GLY A 1 98 ? -15.203 -21.609 -11.891 1 92.38 98 GLY A N 1
ATOM 760 C CA . GLY A 1 98 ? -15.648 -21.953 -10.547 1 92.38 98 GLY A CA 1
ATOM 761 C C . GLY A 1 98 ? -15.117 -21.016 -9.477 1 92.38 98 GLY A C 1
ATOM 762 O O . GLY A 1 98 ? -15.406 -21.203 -8.297 1 92.38 98 GLY A O 1
ATOM 763 N N . LEU A 1 99 ? -14.297 -20.062 -9.875 1 94.88 99 LEU A N 1
ATOM 764 C CA . LEU A 1 99 ? -13.883 -19.047 -8.898 1 94.88 99 LEU A CA 1
ATOM 765 C C . LEU A 1 99 ? -15.016 -18.062 -8.625 1 94.88 99 LEU A C 1
ATOM 767 O O . LEU A 1 99 ? -15.898 -17.875 -9.461 1 94.88 99 LEU A O 1
ATOM 771 N N . ARG A 1 100 ? -14.969 -17.5 -7.441 1 94.56 100 ARG A N 1
ATOM 772 C CA . ARG A 1 100 ? -15.969 -16.516 -7.059 1 94.56 100 ARG A CA 1
ATOM 773 C C . ARG A 1 100 ? -15.359 -15.117 -6.977 1 94.56 100 ARG A C 1
ATOM 775 O O . ARG A 1 100 ? -14.219 -14.961 -6.543 1 94.56 100 ARG A O 1
ATOM 782 N N . THR A 1 101 ? -16.188 -14.141 -7.375 1 95.38 101 THR A N 1
ATOM 783 C CA . THR A 1 101 ? -15.789 -12.758 -7.129 1 95.38 101 THR A CA 1
ATOM 784 C C . THR A 1 101 ? -15.938 -12.406 -5.652 1 95.38 101 THR A C 1
ATOM 786 O O . THR A 1 101 ? -17.047 -12.438 -5.109 1 95.38 101 THR A O 1
ATOM 789 N N . LEU A 1 102 ? -14.906 -12.055 -5.066 1 90.44 102 LEU A N 1
ATOM 790 C CA . LEU A 1 102 ? -14.891 -11.773 -3.635 1 90.44 102 LEU A CA 1
ATOM 791 C C . LEU A 1 102 ? -15.086 -10.281 -3.373 1 90.44 102 LEU A C 1
ATOM 793 O O . LEU A 1 102 ? -15.562 -9.891 -2.305 1 90.44 102 LEU A O 1
ATOM 797 N N . SER A 1 103 ? -14.602 -9.477 -4.238 1 85.31 103 SER A N 1
ATOM 798 C CA . SER A 1 103 ? -14.766 -8.023 -4.234 1 85.31 103 SER A CA 1
ATOM 799 C C . SER A 1 103 ? -14.547 -7.445 -5.629 1 85.31 103 SER A C 1
ATOM 801 O O . SER A 1 103 ? -13.859 -8.039 -6.457 1 85.31 103 SER A O 1
ATOM 803 N N . CYS A 1 104 ? -15.203 -6.328 -5.875 1 86.44 104 CYS A N 1
ATOM 804 C CA . CYS A 1 104 ? -15.047 -5.629 -7.141 1 86.44 104 CYS A CA 1
ATOM 805 C C . CYS A 1 104 ? -15.195 -4.125 -6.957 1 86.44 104 CYS A C 1
ATOM 807 O O . CYS A 1 104 ? -16.219 -3.656 -6.461 1 86.44 104 CYS A O 1
ATOM 809 N N . ASN A 1 105 ? -14.203 -3.459 -7.324 1 79.81 105 ASN A N 1
ATOM 810 C CA . ASN A 1 105 ? -14.195 -2.002 -7.281 1 79.81 105 ASN A CA 1
ATOM 811 C C . ASN A 1 105 ? -14.07 -1.398 -8.68 1 79.81 105 ASN A C 1
ATOM 813 O O . ASN A 1 105 ? -13.031 -1.525 -9.328 1 79.81 105 ASN A O 1
ATOM 817 N N . ARG A 1 106 ? -15.07 -0.678 -9.031 1 82.69 106 ARG A N 1
ATOM 818 C CA . ARG A 1 106 ? -15.102 -0.08 -10.367 1 82.69 106 ARG A CA 1
ATOM 819 C C . ARG A 1 106 ? -14.773 1.408 -10.305 1 82.69 106 ARG A C 1
ATOM 821 O O . ARG A 1 106 ? -15.117 2.088 -9.336 1 82.69 106 ARG A O 1
ATOM 828 N N . ARG A 1 107 ? -14.133 1.875 -11.359 1 75.5 107 ARG A N 1
ATOM 829 C CA . ARG A 1 107 ? -13.789 3.289 -11.469 1 75.5 107 ARG A CA 1
ATOM 830 C C . ARG A 1 107 ? -14.781 4.027 -12.352 1 75.5 107 ARG A C 1
ATOM 832 O O . ARG A 1 107 ? -15.258 3.482 -13.352 1 75.5 107 ARG A O 1
ATOM 839 N N . PRO A 1 108 ? -14.977 5.262 -11.961 1 70.94 108 PRO A N 1
ATOM 840 C CA . PRO A 1 108 ? -15.883 6.043 -12.797 1 70.94 108 PRO A CA 1
ATOM 841 C C . PRO A 1 108 ? -15.422 6.137 -14.25 1 70.94 108 PRO A C 1
ATOM 843 O O . PRO A 1 108 ? -16.25 6.172 -15.164 1 70.94 108 PRO A O 1
ATOM 846 N N . SER A 1 109 ? -14.172 6.156 -14.516 1 70.56 109 SER A N 1
ATOM 847 C CA . SER A 1 109 ? -13.609 6.309 -15.852 1 70.56 109 SER A CA 1
ATOM 848 C C . SER A 1 109 ? -13.562 4.977 -16.594 1 70.56 109 SER A C 1
ATOM 850 O O . SER A 1 109 ? -13.172 4.922 -17.766 1 70.56 109 SER A O 1
ATOM 852 N N . GLY A 1 110 ? -14 3.885 -15.867 1 77.31 110 GLY A N 1
ATOM 853 C CA . GLY A 1 110 ? -13.93 2.559 -16.453 1 77.31 110 GLY A CA 1
ATOM 854 C C . GLY A 1 110 ? -12.828 1.702 -15.867 1 77.31 110 GLY A C 1
ATOM 855 O O . GLY A 1 110 ? -11.828 2.225 -15.367 1 77.31 110 GLY A O 1
ATOM 856 N N . GLY A 1 111 ? -13.102 0.385 -15.836 1 83.5 111 GLY A N 1
ATOM 857 C CA . GLY A 1 111 ? -12.133 -0.533 -15.258 1 83.5 111 GLY A CA 1
ATOM 858 C C . GLY A 1 111 ? -12.266 -0.673 -13.75 1 83.5 111 GLY A C 1
ATOM 859 O O . GLY A 1 111 ? -13.359 -0.533 -13.203 1 83.5 111 GLY A O 1
ATOM 860 N N . GLY A 1 112 ? -11.234 -1.13 -13.172 1 86.94 112 GLY A N 1
ATOM 861 C CA . GLY A 1 112 ? -11.273 -1.354 -11.734 1 86.94 112 GLY A CA 1
ATOM 862 C C . GLY A 1 112 ? -10.398 -2.512 -11.289 1 86.94 112 GLY A C 1
ATOM 863 O O . GLY A 1 112 ? -9.414 -2.842 -11.945 1 86.94 112 GLY A O 1
ATOM 864 N N . THR A 1 113 ? -10.68 -2.969 -10.117 1 88.25 113 THR A N 1
ATOM 865 C CA . THR A 1 113 ? -9.992 -4.105 -9.516 1 88.25 113 THR A CA 1
ATOM 866 C C . THR A 1 113 ? -11 -5.086 -8.914 1 88.25 113 THR A C 1
ATOM 868 O O . THR A 1 113 ? -12.109 -4.695 -8.539 1 88.25 113 THR A O 1
ATOM 871 N N . ALA A 1 114 ? -10.625 -6.305 -8.977 1 91.44 114 ALA A N 1
ATOM 872 C CA . ALA A 1 114 ? -11.453 -7.332 -8.359 1 91.44 114 ALA A CA 1
ATOM 873 C C . ALA A 1 114 ? -10.602 -8.469 -7.797 1 91.44 114 ALA A C 1
ATOM 875 O O . ALA A 1 114 ? -9.531 -8.766 -8.328 1 91.44 114 ALA A O 1
ATOM 876 N N . PHE A 1 115 ? -11.102 -9.055 -6.727 1 92.44 115 PHE A N 1
ATOM 877 C CA . PHE A 1 115 ? -10.523 -10.289 -6.219 1 92.44 115 PHE A CA 1
ATOM 878 C C . PHE A 1 115 ? -11.406 -11.484 -6.559 1 92.44 115 PHE A C 1
ATOM 880 O O . PHE A 1 115 ? -12.625 -11.43 -6.395 1 92.44 115 PHE A O 1
ATOM 887 N N . VAL A 1 116 ? -10.766 -12.562 -7.023 1 95.69 116 VAL A N 1
ATOM 888 C CA . VAL A 1 116 ? -11.5 -13.789 -7.305 1 95.69 116 VAL A CA 1
ATOM 889 C C . VAL A 1 116 ? -10.789 -14.977 -6.648 1 95.69 116 VAL A C 1
ATOM 891 O O . VAL A 1 116 ? -9.562 -15 -6.562 1 95.69 116 VAL A O 1
ATOM 894 N N . GLY A 1 117 ? -11.469 -15.875 -6.211 1 94.31 117 GLY A N 1
ATOM 895 C CA . GLY A 1 117 ? -10.93 -17.062 -5.57 1 94.31 117 GLY A CA 1
ATOM 896 C C . GLY A 1 117 ? -11.945 -17.781 -4.695 1 94.31 117 GLY A C 1
ATOM 897 O O . GLY A 1 117 ? -13.133 -17.469 -4.727 1 94.31 117 GLY A O 1
ATOM 898 N N . PRO A 1 118 ? -11.414 -18.797 -4.035 1 90.88 118 PRO A N 1
ATOM 899 C CA . PRO A 1 118 ? -12.297 -19.5 -3.107 1 90.88 118 PRO A CA 1
ATOM 900 C C . PRO A 1 118 ? -12.461 -18.781 -1.775 1 90.88 118 PRO A C 1
ATOM 902 O O . PRO A 1 118 ? -11.711 -17.844 -1.479 1 90.88 118 PRO A O 1
ATOM 905 N N . GLY A 1 119 ? -13.523 -19.141 -1.082 1 87.12 119 GLY A N 1
ATOM 906 C CA . GLY A 1 119 ? -13.68 -18.625 0.27 1 87.12 119 GLY A CA 1
ATOM 907 C C . GLY A 1 119 ? -14.148 -17.172 0.311 1 87.12 119 GLY A C 1
ATOM 908 O O . GLY A 1 119 ? -15.039 -16.781 -0.445 1 87.12 119 GLY A O 1
ATOM 909 N N . LYS A 1 120 ? -13.547 -16.406 1.351 1 86.19 120 LYS A N 1
ATOM 910 C CA . LYS A 1 120 ? -13.938 -15.023 1.564 1 86.19 120 LYS A CA 1
ATOM 911 C C . LYS A 1 120 ? -12.773 -14.078 1.279 1 86.19 120 LYS A C 1
ATOM 913 O O . LYS A 1 120 ? -11.625 -14.508 1.182 1 86.19 120 LYS A O 1
ATOM 918 N N . LEU A 1 121 ? -13.164 -12.805 1.104 1 82.19 121 LEU A N 1
ATOM 919 C CA . LEU A 1 121 ? -12.133 -11.781 0.908 1 82.19 121 LEU A CA 1
ATOM 920 C C . LEU A 1 121 ? -11.18 -11.734 2.098 1 82.19 121 LEU A C 1
ATOM 922 O O . LEU A 1 121 ? -11.617 -11.789 3.25 1 82.19 121 LEU A O 1
ATOM 926 N N . ARG A 1 122 ? -9.875 -11.656 1.83 1 77 122 ARG A N 1
ATOM 927 C CA . ARG A 1 122 ? -8.836 -11.531 2.842 1 77 122 ARG A CA 1
ATOM 928 C C . ARG A 1 122 ? -8.836 -12.727 3.785 1 77 122 ARG A C 1
ATOM 930 O O . ARG A 1 122 ? -8.742 -12.57 5.004 1 77 122 ARG A O 1
ATOM 937 N N . ASP A 1 123 ? -9.141 -13.859 3.146 1 80.31 123 ASP A N 1
ATOM 938 C CA . ASP A 1 123 ? -9.055 -15.148 3.818 1 80.31 123 ASP A CA 1
ATOM 939 C C . ASP A 1 123 ? -7.645 -15.727 3.725 1 80.31 123 ASP A C 1
ATOM 941 O O . ASP A 1 123 ? -7.168 -16.031 2.631 1 80.31 123 ASP A O 1
ATOM 945 N N . LYS A 1 124 ? -7.012 -15.906 4.863 1 81.06 124 LYS A N 1
ATOM 946 C CA . LYS A 1 124 ? -5.621 -16.344 4.875 1 81.06 124 LYS A CA 1
ATOM 947 C C . LYS A 1 124 ? -5.516 -17.844 4.574 1 81.06 124 LYS A C 1
ATOM 949 O O . LYS A 1 124 ? -4.418 -18.359 4.379 1 81.06 124 LYS A O 1
ATOM 954 N N . GLU A 1 125 ? -6.578 -18.469 4.531 1 86.25 125 GLU A N 1
ATOM 955 C CA . GLU A 1 125 ? -6.551 -19.906 4.293 1 86.25 125 GLU A CA 1
ATOM 956 C C . GLU A 1 125 ? -6.738 -20.234 2.812 1 86.25 125 GLU A C 1
ATOM 958 O O . GLU A 1 125 ? -6.645 -21.391 2.406 1 86.25 125 GLU A O 1
ATOM 963 N N . ASN A 1 126 ? -7.008 -19.203 2.084 1 89 126 ASN A N 1
ATOM 964 C CA . ASN A 1 126 ? -7.199 -19.391 0.649 1 89 126 ASN A CA 1
ATOM 965 C C . ASN A 1 126 ? -6.352 -18.422 -0.16 1 89 126 ASN A C 1
ATOM 967 O O . ASN A 1 126 ? -6.066 -17.312 0.296 1 89 126 ASN A O 1
ATOM 971 N N . PHE A 1 127 ? -5.941 -18.859 -1.338 1 94.56 127 PHE A N 1
ATOM 972 C CA . PHE A 1 127 ? -5.203 -18.016 -2.281 1 94.56 127 PHE A CA 1
ATOM 973 C C . PHE A 1 127 ? -6.145 -17.391 -3.303 1 94.56 127 PHE A C 1
ATOM 975 O O . PHE A 1 127 ? -6.949 -18.094 -3.92 1 94.56 127 PHE A O 1
ATOM 982 N N . ALA A 1 128 ? -5.992 -16.078 -3.471 1 94.44 128 ALA A N 1
ATOM 983 C CA . ALA A 1 128 ? -6.871 -15.375 -4.398 1 94.44 128 ALA A CA 1
ATOM 984 C C . ALA A 1 128 ? -6.082 -14.766 -5.551 1 94.44 128 ALA A C 1
ATOM 986 O O . ALA A 1 128 ? -4.848 -14.742 -5.52 1 94.44 128 ALA A O 1
ATOM 987 N N . LEU A 1 129 ? -6.773 -14.414 -6.586 1 96 129 LEU A N 1
ATOM 988 C CA . LEU A 1 129 ? -6.246 -13.578 -7.66 1 96 129 LEU A CA 1
ATOM 989 C C . LEU A 1 129 ? -6.812 -12.164 -7.582 1 96 129 LEU A C 1
ATOM 991 O O . LEU A 1 129 ? -8.023 -11.984 -7.414 1 96 129 LEU A O 1
ATOM 995 N N . GLU A 1 130 ? -5.957 -11.273 -7.605 1 94.5 130 GLU A N 1
ATOM 996 C CA . GLU A 1 130 ? -6.363 -9.883 -7.793 1 94.5 130 GLU A CA 1
ATOM 997 C C . GLU A 1 130 ? -6.25 -9.461 -9.258 1 94.5 130 GLU A C 1
ATOM 999 O O . GLU A 1 130 ? -5.156 -9.461 -9.82 1 94.5 130 GLU A O 1
ATOM 1004 N N . LEU A 1 131 ? -7.355 -9.148 -9.836 1 95.69 131 LEU A N 1
ATOM 1005 C CA . LEU A 1 131 ? -7.414 -8.672 -11.211 1 95.69 131 LEU A CA 1
ATOM 1006 C C . LEU A 1 131 ? -7.496 -7.145 -11.258 1 95.69 131 LEU A C 1
ATOM 1008 O O . LEU A 1 131 ? -8.359 -6.547 -10.617 1 95.69 131 LEU A O 1
ATOM 1012 N N . ALA A 1 132 ? -6.602 -6.559 -11.969 1 92.31 132 ALA A N 1
ATOM 1013 C CA . ALA A 1 132 ? -6.578 -5.102 -12.078 1 92.31 132 ALA A CA 1
ATOM 1014 C C . ALA A 1 132 ? -6.527 -4.66 -13.531 1 92.31 132 ALA A C 1
ATOM 1016 O O . ALA A 1 132 ? -5.711 -5.156 -14.312 1 92.31 132 ALA A O 1
ATOM 1017 N N . SER A 1 133 ? -7.352 -3.705 -13.859 1 91.44 133 SER A N 1
ATOM 1018 C CA . SER A 1 133 ? -7.344 -3.186 -15.227 1 91.44 133 SER A CA 1
ATOM 1019 C C . SER A 1 133 ? -5.988 -2.596 -15.586 1 91.44 133 SER A C 1
ATOM 1021 O O . SER A 1 133 ? -5.414 -1.825 -14.812 1 91.44 133 SER A O 1
ATOM 1023 N N . ALA A 1 134 ? -5.535 -2.939 -16.781 1 90.12 134 ALA A N 1
ATOM 1024 C CA . ALA A 1 134 ? -4.266 -2.414 -17.281 1 90.12 134 ALA A CA 1
ATOM 1025 C C . ALA A 1 134 ? -4.383 -0.928 -17.609 1 90.12 134 ALA A C 1
ATOM 1027 O O . ALA A 1 134 ? -5.473 -0.435 -17.906 1 90.12 134 ALA A O 1
ATOM 1028 N N . LYS A 1 135 ? -3.254 -0.266 -17.547 1 79.25 135 LYS A N 1
ATOM 1029 C CA . LYS A 1 135 ? -3.215 1.159 -17.859 1 79.25 135 LYS A CA 1
ATOM 1030 C C . LYS A 1 135 ? -3.658 1.421 -19.297 1 79.25 135 LYS A C 1
ATOM 1032 O O . LYS A 1 135 ? -4.383 2.381 -19.562 1 79.25 135 LYS A O 1
ATOM 1037 N N . ASP A 1 136 ? -3.123 0.585 -20.156 1 85.69 136 ASP A N 1
ATOM 1038 C CA . ASP A 1 136 ? -3.48 0.649 -21.578 1 85.69 136 ASP A CA 1
ATOM 1039 C C . ASP A 1 136 ? -4.184 -0.632 -22.016 1 85.69 136 ASP A C 1
ATOM 1041 O O . ASP A 1 136 ? -3.535 -1.568 -22.484 1 85.69 136 ASP A O 1
ATOM 1045 N N . PRO A 1 137 ? -5.469 -0.606 -21.906 1 86.5 137 PRO A N 1
ATOM 1046 C CA . PRO A 1 137 ? -6.203 -1.847 -22.172 1 86.5 137 PRO A CA 1
ATOM 1047 C C . PRO A 1 137 ? -6.133 -2.283 -23.625 1 86.5 137 PRO A C 1
ATOM 1049 O O . PRO A 1 137 ? -6.441 -3.432 -23.953 1 86.5 137 PRO A O 1
ATOM 1052 N N . ASP A 1 138 ? -5.723 -1.402 -24.5 1 89.62 138 ASP A N 1
ATOM 1053 C CA . ASP A 1 138 ? -5.707 -1.729 -25.922 1 89.62 138 ASP A CA 1
ATOM 1054 C C . ASP A 1 138 ? -4.398 -2.414 -26.312 1 89.62 138 ASP A C 1
ATOM 1056 O O . ASP A 1 138 ? -4.297 -2.99 -27.391 1 89.62 138 ASP A O 1
ATOM 1060 N N . LYS A 1 139 ? -3.488 -2.4 -25.5 1 90.31 139 LYS A N 1
ATOM 1061 C CA . LYS A 1 139 ? -2.201 -3.027 -25.781 1 90.31 139 LYS A CA 1
ATOM 1062 C C . LYS A 1 139 ? -2.146 -4.445 -25.219 1 90.31 139 LYS A C 1
ATOM 1064 O O . LYS A 1 139 ? -2.605 -4.695 -24.109 1 90.31 139 LYS A O 1
ATOM 1069 N N . PRO A 1 140 ? -1.591 -5.336 -26.031 1 90.94 140 PRO A N 1
ATOM 1070 C CA . PRO A 1 140 ? -1.427 -6.688 -25.484 1 90.94 140 PRO A CA 1
ATOM 1071 C C . PRO A 1 140 ? -0.528 -6.715 -24.25 1 90.94 140 PRO A C 1
ATOM 1073 O O . PRO A 1 140 ? 0.446 -5.965 -24.172 1 90.94 140 PRO A O 1
ATOM 1076 N N . LEU A 1 141 ? -0.901 -7.59 -23.391 1 93.62 141 LEU A N 1
ATOM 1077 C CA . LEU A 1 141 ? -0.104 -7.742 -22.188 1 93.62 141 LEU A CA 1
ATOM 1078 C C . LEU A 1 141 ? 1.085 -8.664 -22.422 1 93.62 141 LEU A C 1
ATOM 1080 O O . LEU A 1 141 ? 0.94 -9.719 -23.047 1 93.62 141 LEU A O 1
ATOM 1084 N N . GLN A 1 142 ? 2.213 -8.234 -21.969 1 90 142 GLN A N 1
ATOM 1085 C CA . GLN A 1 142 ? 3.416 -9.062 -22.016 1 90 142 GLN A CA 1
ATOM 1086 C C . GLN A 1 142 ? 3.471 -10.016 -20.812 1 90 142 GLN A C 1
ATOM 1088 O O . GLN A 1 142 ? 3.436 -9.578 -19.672 1 90 142 GLN A O 1
ATOM 1093 N N . GLN A 1 143 ? 3.678 -11.266 -21.094 1 90.12 143 GLN A N 1
ATOM 1094 C CA . GLN A 1 143 ? 3.592 -12.273 -20.031 1 90.12 143 GLN A CA 1
ATOM 1095 C C . GLN A 1 143 ? 4.906 -12.391 -19.266 1 90.12 143 GLN A C 1
ATOM 1097 O O . GLN A 1 143 ? 4.926 -12.82 -18.109 1 90.12 143 GLN A O 1
ATOM 1102 N N . GLY A 1 144 ? 5.98 -12.039 -19.984 1 93.25 144 GLY A N 1
ATOM 1103 C CA . GLY A 1 144 ? 7.273 -12.227 -19.344 1 93.25 144 GLY A CA 1
ATOM 1104 C C . GLY A 1 144 ? 7.492 -13.641 -18.844 1 93.25 144 GLY A C 1
ATOM 1105 O O . GLY A 1 144 ? 7.289 -14.609 -19.578 1 93.25 144 GLY A O 1
ATOM 1106 N N . GLY A 1 145 ? 7.863 -13.805 -17.609 1 96.25 145 GLY A N 1
ATOM 1107 C CA . GLY A 1 145 ? 8.148 -15.109 -17.031 1 96.25 145 GLY A CA 1
ATOM 1108 C C . GLY A 1 145 ? 6.922 -15.797 -16.469 1 96.25 145 GLY A C 1
ATOM 1109 O O . GLY A 1 145 ? 7 -16.922 -15.992 1 96.25 145 GLY A O 1
ATOM 1110 N N . PHE A 1 146 ? 5.785 -15.117 -16.531 1 97.56 146 PHE A N 1
ATOM 1111 C CA . PHE A 1 146 ? 4.566 -15.719 -16 1 97.56 146 PHE A CA 1
ATOM 1112 C C . PHE A 1 146 ? 4.086 -16.859 -16.906 1 97.56 146 PHE A C 1
ATOM 1114 O O . PHE A 1 146 ? 3.768 -16.641 -18.078 1 97.56 146 PHE A O 1
ATOM 1121 N N . GLN A 1 147 ? 3.971 -18.062 -16.328 1 96.06 147 GLN A N 1
ATOM 1122 C CA . GLN A 1 147 ? 3.602 -19.234 -17.094 1 96.06 147 GLN A CA 1
ATOM 1123 C C . GLN A 1 147 ? 2.184 -19.703 -16.766 1 96.06 147 GLN A C 1
ATOM 1125 O O . GLN A 1 147 ? 1.818 -20.844 -17.016 1 96.06 147 GLN A O 1
ATOM 1130 N N . GLY A 1 148 ? 1.498 -18.891 -16.016 1 97.06 148 GLY A N 1
ATOM 1131 C CA . GLY A 1 148 ? 0.085 -19.141 -15.805 1 97.06 148 GLY A CA 1
ATOM 1132 C C . GLY A 1 148 ? -0.2 -19.812 -14.477 1 97.06 148 GLY A C 1
ATOM 1133 O O . GLY A 1 148 ? 0.579 -19.688 -13.523 1 97.06 148 GLY A O 1
ATOM 1134 N N . LEU A 1 149 ? -1.422 -20.438 -14.445 1 97.25 149 LEU A N 1
ATOM 1135 C CA . LEU A 1 149 ? -1.967 -21 -13.211 1 97.25 149 LEU A CA 1
ATOM 1136 C C . LEU A 1 149 ? -2.395 -22.453 -13.414 1 97.25 149 LEU A C 1
ATOM 1138 O O . LEU A 1 149 ? -2.703 -22.859 -14.531 1 97.25 149 LEU A O 1
ATOM 1142 N N . VAL A 1 150 ? -2.303 -23.203 -12.359 1 95.69 150 VAL A N 1
ATOM 1143 C CA . VAL A 1 150 ? -3.027 -24.453 -12.273 1 95.69 150 VAL A CA 1
ATOM 1144 C C . VAL A 1 150 ? -4.262 -24.297 -11.398 1 95.69 150 VAL A C 1
ATOM 1146 O O . VAL A 1 150 ? -4.156 -23.859 -10.242 1 95.69 150 VAL A O 1
ATOM 1149 N N . ILE A 1 151 ? -5.402 -24.594 -11.953 1 95 151 ILE 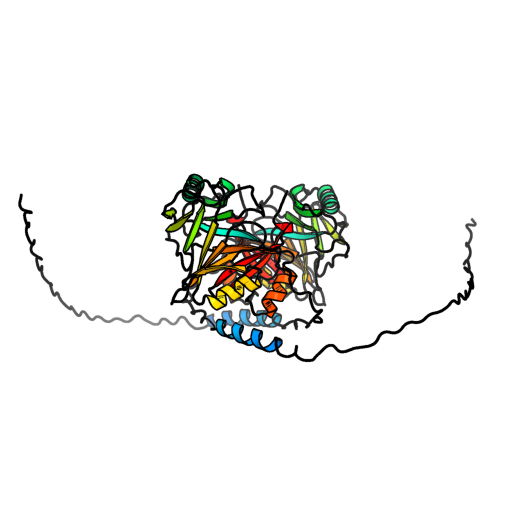A N 1
ATOM 1150 C CA . ILE A 1 151 ? -6.672 -24.438 -11.25 1 95 151 ILE A CA 1
ATOM 1151 C C . ILE A 1 151 ? -7.34 -25.797 -11.078 1 95 151 ILE A C 1
ATOM 1153 O O . ILE A 1 151 ? -7.199 -26.672 -11.922 1 95 151 ILE A O 1
ATOM 1157 N N . SER A 1 152 ? -8.023 -25.922 -9.938 1 93.19 152 SER A N 1
ATOM 1158 C CA . SER A 1 152 ? -8.789 -27.141 -9.734 1 93.19 152 SER A CA 1
ATOM 1159 C C . SER A 1 152 ? -9.922 -27.281 -10.75 1 93.19 152 SER A C 1
ATOM 1161 O O . SER A 1 152 ? -10.672 -26.328 -10.969 1 93.19 152 SER A O 1
ATOM 1163 N N . GLY A 1 153 ? -9.992 -28.375 -11.344 1 87.31 153 GLY A N 1
ATOM 1164 C CA . GLY A 1 153 ? -11.008 -28.609 -12.359 1 87.31 153 GLY A CA 1
ATOM 1165 C C . GLY A 1 153 ? -10.719 -29.828 -13.219 1 87.31 153 GLY A C 1
ATOM 1166 O O . GLY A 1 153 ? -9.773 -30.578 -12.953 1 87.31 153 GLY A O 1
ATOM 1167 N N . GLY A 1 154 ? -11.734 -30.031 -14.195 1 78.25 154 GLY A N 1
ATOM 1168 C CA . GLY A 1 154 ? -11.531 -31.141 -15.125 1 78.25 154 GLY A CA 1
ATOM 1169 C C . GLY A 1 154 ? -10.336 -30.938 -16.031 1 78.25 154 GLY A C 1
ATOM 1170 O O . GLY A 1 154 ? -9.883 -29.812 -16.234 1 78.25 154 GLY A O 1
ATOM 1171 N N . PRO A 1 155 ? -9.805 -32.062 -16.422 1 74.94 155 PRO A N 1
ATOM 1172 C CA . PRO A 1 155 ? -8.578 -31.984 -17.234 1 74.94 155 PRO A CA 1
ATOM 1173 C C . PRO A 1 155 ? -8.727 -31.078 -18.453 1 74.94 155 PRO A C 1
ATOM 1175 O O . PRO A 1 155 ? -9.82 -30.984 -19.016 1 74.94 155 PRO A O 1
ATOM 1178 N N . GLY A 1 156 ? -7.695 -30.344 -18.719 1 85.5 156 GLY A N 1
ATOM 1179 C CA . GLY A 1 156 ? -7.645 -29.516 -19.906 1 85.5 156 GLY A CA 1
ATOM 1180 C C . GLY A 1 156 ? -6.797 -28.266 -19.719 1 85.5 156 GLY A C 1
ATOM 1181 O O . GLY A 1 156 ? -6.129 -28.109 -18.688 1 85.5 156 GLY A O 1
ATOM 1182 N N . GLU A 1 157 ? -6.504 -27.641 -20.828 1 93.12 157 GLU A N 1
ATOM 1183 C CA . GLU A 1 157 ? -5.789 -26.375 -20.859 1 93.12 157 GLU A CA 1
ATOM 1184 C C . GLU A 1 157 ? -6.625 -25.281 -21.531 1 93.12 157 GLU A C 1
ATOM 1186 O O . GLU A 1 157 ? -7.352 -25.562 -22.484 1 93.12 157 GLU A O 1
ATOM 1191 N N . LYS A 1 158 ? -6.59 -24.172 -20.938 1 94.69 158 LYS A N 1
ATOM 1192 C CA . LYS A 1 158 ? -7.254 -23 -21.516 1 94.69 158 LYS A CA 1
ATOM 1193 C C . LYS A 1 158 ? -6.336 -21.781 -21.484 1 94.69 158 LYS A C 1
ATOM 1195 O O . LYS A 1 158 ? -5.273 -21.812 -20.859 1 94.69 158 LYS A O 1
ATOM 1200 N N . VAL A 1 159 ? -6.703 -20.812 -22.281 1 96.44 159 VAL A N 1
ATOM 1201 C CA . VAL A 1 159 ? -6.086 -19.484 -22.234 1 96.44 159 VAL A CA 1
ATOM 1202 C C . VAL A 1 159 ? -7.133 -18.438 -21.844 1 96.44 159 VAL A C 1
ATOM 1204 O O . VAL A 1 159 ? -8.234 -18.422 -22.391 1 96.44 159 VAL A O 1
ATOM 1207 N N . ASP A 1 160 ? -6.816 -17.594 -20.875 1 96.62 160 ASP A N 1
ATOM 1208 C CA . ASP A 1 160 ? -7.816 -16.609 -20.453 1 96.62 160 ASP A CA 1
ATOM 1209 C C . ASP A 1 160 ? -7.926 -15.477 -21.484 1 96.62 160 ASP A C 1
ATOM 1211 O O . ASP A 1 160 ? -7.156 -15.43 -22.438 1 96.62 160 ASP A O 1
ATOM 1215 N N . PRO A 1 161 ? -8.828 -14.578 -21.328 1 96.44 161 PRO A N 1
ATOM 1216 C CA . PRO A 1 161 ? -9.062 -13.523 -22.312 1 96.44 161 PRO A CA 1
ATOM 1217 C C . PRO A 1 161 ? -7.84 -12.625 -22.516 1 96.44 161 PRO A C 1
ATOM 1219 O O . PRO A 1 161 ? -7.797 -11.844 -23.469 1 96.44 161 PRO A O 1
ATOM 1222 N N . ASN A 1 162 ? -6.836 -12.68 -21.641 1 97 162 ASN A N 1
ATOM 1223 C CA . ASN A 1 162 ? -5.668 -11.805 -21.688 1 97 162 ASN A CA 1
ATOM 1224 C C . ASN A 1 162 ? -4.438 -12.547 -22.203 1 97 162 ASN A C 1
ATOM 1226 O O . ASN A 1 162 ? -3.352 -11.969 -22.297 1 97 162 ASN A O 1
ATOM 1230 N N . GLY A 1 163 ? -4.602 -13.844 -22.438 1 95.69 163 GLY A N 1
ATOM 1231 C CA . GLY A 1 163 ? -3.506 -14.648 -22.953 1 95.69 163 GLY A CA 1
ATOM 1232 C C . GLY A 1 163 ? -2.787 -15.445 -21.875 1 95.69 163 GLY A C 1
ATOM 1233 O O . GLY A 1 163 ? -1.769 -16.078 -22.156 1 95.69 163 GLY A O 1
ATOM 1234 N N . TYR A 1 164 ? -3.236 -15.438 -20.688 1 96.94 164 TYR A N 1
ATOM 1235 C CA . TYR A 1 164 ? -2.604 -16.203 -19.609 1 96.94 164 TYR A CA 1
ATOM 1236 C C . TYR A 1 164 ? -2.947 -17.688 -19.719 1 96.94 164 TYR A C 1
ATOM 1238 O O . TYR A 1 164 ? -4.125 -18.047 -19.781 1 96.94 164 TYR A O 1
ATOM 1246 N N . PRO A 1 165 ? -2.002 -18.562 -19.719 1 96.25 165 PRO A N 1
ATOM 1247 C CA . PRO A 1 165 ? -2.291 -20 -19.797 1 96.25 165 PRO A CA 1
ATOM 1248 C C . PRO A 1 165 ? -2.863 -20.547 -18.484 1 96.25 165 PRO A C 1
ATOM 1250 O O . PRO A 1 165 ? -2.426 -20.156 -17.406 1 96.25 165 PRO A O 1
ATOM 1253 N N . MET A 1 166 ? -3.832 -21.438 -18.625 1 94.62 166 MET A N 1
ATOM 1254 C CA . MET A 1 166 ? -4.426 -22.125 -17.5 1 94.62 166 MET A CA 1
ATOM 1255 C C . MET A 1 166 ? -4.387 -23.641 -17.703 1 94.62 166 MET A C 1
ATOM 1257 O O . MET A 1 166 ? -4.707 -24.125 -18.797 1 94.62 166 MET A O 1
ATOM 1261 N N . SER A 1 167 ? -3.934 -24.297 -16.719 1 94.69 167 SER A N 1
ATOM 1262 C CA . SER A 1 167 ? -4.031 -25.75 -16.688 1 94.69 167 SER A CA 1
ATOM 1263 C C . SER A 1 167 ? -4.895 -26.219 -15.516 1 94.69 167 SER A C 1
ATOM 1265 O O . SER A 1 167 ? -5.117 -25.469 -14.562 1 94.69 167 SER A O 1
ATOM 1267 N N . PHE A 1 168 ? -5.379 -27.422 -15.633 1 94.19 168 PHE A N 1
ATOM 1268 C CA . PHE A 1 168 ? -6.336 -27.875 -14.633 1 94.19 168 PHE A CA 1
ATOM 1269 C C . PHE A 1 168 ? -5.895 -29.203 -14.023 1 94.19 168 PHE A C 1
ATOM 1271 O O . PHE A 1 168 ? -5.234 -30 -14.688 1 94.19 168 PHE A O 1
ATOM 1278 N N . SER A 1 169 ? -6.164 -29.359 -12.859 1 90.94 169 SER A N 1
ATOM 1279 C CA . SER A 1 169 ? -5.941 -30.594 -12.133 1 90.94 169 SER A CA 1
ATOM 1280 C C . SER A 1 169 ? -7.176 -31 -11.328 1 90.94 169 SER A C 1
ATOM 1282 O O . SER A 1 169 ? -7.836 -30.141 -10.734 1 90.94 169 SER A O 1
ATOM 1284 N N . GLU A 1 170 ? -7.461 -32.281 -11.289 1 87.94 170 GLU A N 1
ATOM 1285 C CA . GLU A 1 170 ? -8.648 -32.781 -10.602 1 87.94 170 GLU A CA 1
ATOM 1286 C C . GLU A 1 170 ? -8.453 -32.75 -9.086 1 87.94 170 GLU A C 1
ATOM 1288 O O . GLU A 1 170 ? -9.391 -33 -8.328 1 87.94 170 GLU A O 1
ATOM 1293 N N . SER A 1 171 ? -7.469 -32.25 -8.727 1 82.44 171 SER A N 1
ATOM 1294 C CA . SER A 1 171 ? -7.191 -32.188 -7.293 1 82.44 171 SER A CA 1
ATOM 1295 C C . SER A 1 171 ? -7.754 -30.906 -6.676 1 82.44 171 SER A C 1
ATOM 1297 O O . SER A 1 171 ? -8.078 -29.953 -7.391 1 82.44 171 SER A O 1
ATOM 1299 N N . GLY A 1 172 ? -8.039 -31 -5.402 1 81.38 172 GLY A N 1
ATOM 1300 C CA . GLY A 1 172 ? -8.398 -29.812 -4.645 1 81.38 172 GLY A CA 1
ATOM 1301 C C . GLY A 1 172 ? -9.867 -29.453 -4.75 1 81.38 172 GLY A C 1
ATOM 1302 O O . GLY A 1 172 ? -10.625 -30.141 -5.449 1 81.38 172 GLY A O 1
ATOM 1303 N N . GLN A 1 173 ? -10.234 -28.375 -4.078 1 85.06 173 GLN A N 1
ATOM 1304 C CA . GLN A 1 173 ? -11.602 -27.859 -4.113 1 85.06 173 GLN A CA 1
ATOM 1305 C C . GLN A 1 173 ? -11.844 -27.031 -5.379 1 85.06 173 GLN A C 1
ATOM 1307 O O . GLN A 1 173 ? -10.953 -26.328 -5.848 1 85.06 173 GLN A O 1
ATOM 1312 N N . GLN A 1 174 ? -13.016 -27.234 -5.875 1 84.75 174 GLN A N 1
ATOM 1313 C CA . GLN A 1 174 ? -13.375 -26.469 -7.07 1 84.75 174 GLN A CA 1
ATOM 1314 C C . GLN A 1 174 ? -13.109 -24.984 -6.875 1 84.75 174 GLN A C 1
ATOM 1316 O O . GLN A 1 174 ? -13.422 -24.422 -5.824 1 84.75 174 GLN A O 1
ATOM 1321 N N . GLY A 1 175 ? -12.523 -24.406 -7.867 1 87.88 175 GLY A N 1
ATOM 1322 C CA . GLY A 1 175 ? -12.305 -22.969 -7.848 1 87.88 175 GLY A CA 1
ATOM 1323 C C . GLY A 1 175 ? -11.031 -22.562 -7.125 1 87.88 175 GLY A C 1
ATOM 1324 O O . GLY A 1 175 ? -10.742 -21.375 -6.977 1 87.88 175 GLY A O 1
ATOM 1325 N N . SER A 1 176 ? -10.266 -23.562 -6.715 1 92.62 176 SER A N 1
ATOM 1326 C CA . SER A 1 176 ? -9.008 -23.281 -6.027 1 92.62 176 SER A CA 1
ATOM 1327 C C . SER A 1 176 ? -7.859 -23.125 -7.016 1 92.62 176 SER A C 1
ATOM 1329 O O . SER A 1 176 ? -7.793 -23.844 -8.016 1 92.62 176 SER A O 1
ATOM 1331 N N . VAL A 1 177 ? -7.02 -22.156 -6.723 1 95.06 177 VAL A N 1
ATOM 1332 C CA . VAL A 1 177 ? -5.766 -22.047 -7.457 1 95.06 177 VAL A CA 1
ATOM 1333 C C . VAL A 1 177 ? -4.707 -22.938 -6.828 1 95.06 177 VAL A C 1
ATOM 1335 O O . VAL A 1 177 ? -4.301 -22.719 -5.684 1 95.06 177 VAL A O 1
ATOM 1338 N N . LEU A 1 178 ? -4.242 -23.859 -7.578 1 94.69 178 LEU A N 1
ATOM 1339 C CA . LEU A 1 178 ? -3.373 -24.891 -7.031 1 94.69 178 LEU A CA 1
ATOM 1340 C C . LEU A 1 178 ? -1.906 -24.5 -7.191 1 94.69 178 LEU A C 1
ATOM 1342 O O . LEU A 1 178 ? -1.061 -24.922 -6.398 1 94.69 178 LEU A O 1
ATOM 1346 N N . SER A 1 179 ? -1.636 -23.75 -8.25 1 96.56 179 SER A N 1
ATOM 1347 C CA . SER A 1 179 ? -0.241 -23.375 -8.469 1 96.56 179 SER A CA 1
ATOM 1348 C C . SER A 1 179 ? -0.131 -22.078 -9.266 1 96.56 179 SER A C 1
ATOM 1350 O O . SER A 1 179 ? -0.887 -21.859 -10.211 1 96.56 179 SER A O 1
ATOM 1352 N N . LEU A 1 180 ? 0.751 -21.266 -8.812 1 97.88 180 LEU A N 1
ATOM 1353 C CA . LEU A 1 180 ? 1.286 -20.156 -9.594 1 97.88 180 LEU A CA 1
ATOM 1354 C C . LEU A 1 180 ? 2.598 -20.531 -10.266 1 97.88 180 LEU A C 1
ATOM 1356 O O . LEU A 1 180 ? 3.533 -20.984 -9.602 1 97.88 180 LEU A O 1
ATOM 1360 N N . ARG A 1 181 ? 2.691 -20.344 -11.578 1 97.94 181 ARG A N 1
ATOM 1361 C CA . ARG A 1 181 ? 3.877 -20.812 -12.289 1 97.94 181 ARG A CA 1
ATOM 1362 C C . ARG A 1 181 ? 4.676 -19.641 -12.852 1 97.94 181 ARG A C 1
ATOM 1364 O O . ARG A 1 181 ? 4.133 -18.812 -13.586 1 97.94 181 ARG A O 1
ATOM 1371 N N . LEU A 1 182 ? 5.957 -19.625 -12.547 1 98.31 182 LEU A N 1
ATOM 1372 C CA . LEU A 1 182 ? 6.871 -18.594 -13.008 1 98.31 182 LEU A CA 1
ATOM 1373 C C . LEU A 1 182 ? 8.125 -19.203 -13.625 1 98.31 182 LEU A C 1
ATOM 1375 O O . LEU A 1 182 ? 8.586 -20.25 -13.18 1 98.31 182 LEU A O 1
ATOM 1379 N N . GLN A 1 183 ? 8.656 -18.484 -14.578 1 98.25 183 GLN A N 1
ATOM 1380 C CA . GLN A 1 183 ? 9.961 -18.844 -15.125 1 98.25 183 GLN A CA 1
ATOM 1381 C C . GLN A 1 183 ? 11.086 -18.203 -14.336 1 98.25 183 GLN A C 1
ATOM 1383 O O . GLN A 1 183 ? 10.891 -17.172 -13.688 1 98.25 183 GLN A O 1
ATOM 1388 N N . THR A 1 184 ? 12.18 -18.828 -14.391 1 98.31 184 THR A N 1
ATOM 1389 C CA . THR A 1 184 ? 13.375 -18.266 -13.773 1 98.31 184 THR A CA 1
ATOM 1390 C C . THR A 1 184 ? 14.602 -18.547 -14.633 1 98.31 184 THR A C 1
ATOM 1392 O O . THR A 1 184 ? 14.688 -19.594 -15.281 1 98.31 184 THR A O 1
ATOM 1395 N N . SER A 1 185 ? 15.531 -17.625 -14.625 1 97.56 185 SER A N 1
ATOM 1396 C CA . SER A 1 185 ? 16.781 -17.797 -15.352 1 97.56 185 SER A CA 1
ATOM 1397 C C . SER A 1 185 ? 17.781 -18.625 -14.555 1 97.56 185 SER A C 1
ATOM 1399 O O . SER A 1 185 ? 18.781 -19.109 -15.102 1 97.56 185 SER A O 1
ATOM 1401 N N . ASN A 1 186 ? 17.578 -18.812 -13.289 1 97.38 186 ASN A N 1
ATOM 1402 C CA . ASN A 1 186 ? 18.438 -19.578 -12.391 1 97.38 186 ASN A CA 1
ATOM 1403 C C . ASN A 1 186 ? 17.625 -20.266 -11.289 1 97.38 186 ASN A C 1
ATOM 1405 O O . ASN A 1 186 ? 17.328 -19.641 -10.266 1 97.38 186 ASN A O 1
ATOM 1409 N N . LEU A 1 187 ? 17.344 -21.516 -11.469 1 97.75 187 LEU A N 1
ATOM 1410 C CA . LEU A 1 187 ? 16.438 -22.25 -10.602 1 97.75 187 LEU A CA 1
ATOM 1411 C C . LEU A 1 187 ? 16.984 -22.344 -9.18 1 97.75 187 LEU A C 1
ATOM 1413 O O . LEU A 1 187 ? 16.234 -22.203 -8.211 1 97.75 187 LEU A O 1
ATOM 1417 N N . ARG A 1 188 ? 18.219 -22.547 -9.062 1 96.38 188 ARG A N 1
ATOM 1418 C CA . ARG A 1 188 ? 18.828 -22.672 -7.746 1 96.38 188 ARG A CA 1
ATOM 1419 C C . ARG A 1 188 ? 18.688 -21.391 -6.949 1 96.38 188 ARG A C 1
ATOM 1421 O O . ARG A 1 188 ? 18.234 -21.391 -5.809 1 96.38 188 ARG A O 1
ATOM 1428 N N . ASP A 1 189 ? 19.109 -20.25 -7.566 1 96.25 189 ASP A N 1
ATOM 1429 C CA . ASP A 1 189 ? 19.031 -18.969 -6.891 1 96.25 189 ASP A CA 1
ATOM 1430 C C . ASP A 1 189 ? 17.578 -18.625 -6.523 1 96.25 189 ASP A C 1
ATOM 1432 O O . ASP A 1 189 ? 17.312 -18.109 -5.43 1 96.25 189 ASP A O 1
ATOM 1436 N N . ALA A 1 190 ? 16.703 -18.875 -7.457 1 97.62 190 ALA A N 1
ATOM 1437 C CA . ALA A 1 190 ? 15.305 -18.594 -7.203 1 97.62 190 ALA A CA 1
ATOM 1438 C C . ALA A 1 190 ? 14.766 -19.438 -6.055 1 97.62 190 ALA A C 1
ATOM 1440 O O . ALA A 1 190 ? 14.086 -18.938 -5.164 1 97.62 190 ALA A O 1
ATOM 1441 N N . THR A 1 191 ? 15.062 -20.688 -6.066 1 97.5 191 THR A N 1
ATOM 1442 C CA . THR A 1 191 ? 14.633 -21.578 -5 1 97.5 191 THR A CA 1
ATOM 1443 C C . THR A 1 191 ? 15.164 -21.109 -3.65 1 97.5 191 THR A C 1
ATOM 1445 O O . THR A 1 191 ? 14.422 -21.062 -2.67 1 97.5 191 THR A O 1
ATOM 1448 N N . ASP A 1 192 ? 16.438 -20.703 -3.639 1 95.81 192 ASP A N 1
ATOM 1449 C CA . ASP A 1 192 ? 17.047 -20.203 -2.414 1 95.81 192 ASP A CA 1
ATOM 1450 C C . ASP A 1 192 ? 16.328 -18.969 -1.897 1 95.81 192 ASP A C 1
ATOM 1452 O O . ASP A 1 192 ? 16.094 -18.828 -0.694 1 95.81 192 ASP A O 1
ATOM 1456 N N . PHE A 1 193 ? 16 -18.141 -2.777 1 96.62 193 PHE A N 1
ATOM 1457 C CA . PHE A 1 193 ? 15.305 -16.922 -2.398 1 96.62 193 PHE A CA 1
ATOM 1458 C C . PHE A 1 193 ? 14 -17.25 -1.682 1 96.62 193 PHE A C 1
ATOM 1460 O O . PHE A 1 193 ? 13.75 -16.75 -0.58 1 96.62 193 PHE A O 1
ATOM 1467 N N . TYR A 1 194 ? 13.148 -18.047 -2.264 1 97.38 194 TYR A N 1
ATOM 1468 C CA . TYR A 1 194 ? 11.828 -18.312 -1.712 1 97.38 194 TYR A CA 1
ATOM 1469 C C . TYR A 1 194 ? 11.922 -19.188 -0.461 1 97.38 194 TYR A C 1
ATOM 1471 O O . TYR A 1 194 ? 11.078 -19.094 0.434 1 97.38 194 TYR A O 1
ATOM 1479 N N . GLU A 1 195 ? 12.961 -19.984 -0.366 1 95.31 195 GLU A N 1
ATOM 1480 C CA . GLU A 1 195 ? 13.195 -20.688 0.886 1 95.31 195 GLU A CA 1
ATOM 1481 C C . GLU A 1 195 ? 13.516 -19.719 2.02 1 95.31 195 GLU A C 1
ATOM 1483 O O . GLU A 1 195 ? 13.148 -19.953 3.172 1 95.31 195 GLU A O 1
ATOM 1488 N N . GLN A 1 196 ? 14.195 -18.641 1.69 1 93.38 196 GLN A N 1
ATOM 1489 C CA . GLN A 1 196 ? 14.484 -17.609 2.682 1 93.38 196 GLN A CA 1
ATOM 1490 C C . GLN A 1 196 ? 13.203 -16.953 3.182 1 93.38 196 GLN A C 1
ATOM 1492 O O . GLN A 1 196 ? 13.18 -16.375 4.27 1 93.38 196 GLN A O 1
ATOM 1497 N N . LEU A 1 197 ? 12.195 -17.094 2.396 1 94.38 197 LEU A N 1
ATOM 1498 C CA . LEU A 1 197 ? 10.898 -16.531 2.791 1 94.38 197 LEU A CA 1
ATOM 1499 C C . LEU A 1 197 ? 10.086 -17.562 3.559 1 94.38 197 LEU A C 1
ATOM 1501 O O . LEU A 1 197 ? 8.922 -17.328 3.9 1 94.38 197 LEU A O 1
ATOM 1505 N N . GLY A 1 198 ? 10.664 -18.719 3.715 1 93.94 198 GLY A N 1
ATOM 1506 C CA . GLY A 1 198 ? 10.016 -19.719 4.551 1 93.94 198 GLY A CA 1
ATOM 1507 C C . GLY A 1 198 ? 9.367 -20.828 3.758 1 93.94 198 GLY A C 1
ATOM 1508 O O . GLY A 1 198 ? 8.781 -21.75 4.336 1 93.94 198 GLY A O 1
ATOM 1509 N N . MET A 1 199 ? 9.445 -20.766 2.455 1 96.5 199 MET A N 1
ATOM 1510 C CA . MET A 1 199 ? 8.875 -21.859 1.674 1 96.5 199 MET A CA 1
ATOM 1511 C C . MET A 1 199 ? 9.781 -23.094 1.727 1 96.5 199 MET A C 1
ATOM 1513 O O . MET A 1 199 ? 10.961 -22.984 2.062 1 96.5 199 MET A O 1
ATOM 1517 N N . LYS A 1 200 ? 9.141 -24.188 1.356 1 95.94 200 LYS A N 1
ATOM 1518 C CA . LYS A 1 200 ? 9.875 -25.453 1.209 1 95.94 200 LYS A CA 1
ATOM 1519 C C . LYS A 1 200 ? 9.633 -26.062 -0.162 1 95.94 200 LYS A C 1
ATOM 1521 O O . LYS A 1 200 ? 8.531 -25.969 -0.704 1 95.94 200 LYS A O 1
ATOM 1526 N N . VAL A 1 201 ? 10.68 -26.719 -0.632 1 96.69 201 VAL A N 1
ATOM 1527 C CA . VAL A 1 201 ? 10.523 -27.469 -1.873 1 96.69 201 VAL A CA 1
ATOM 1528 C C . VAL A 1 201 ? 9.688 -28.719 -1.618 1 96.69 201 VAL A C 1
ATOM 1530 O O . VAL A 1 201 ? 10.023 -29.531 -0.756 1 96.69 201 VAL A O 1
ATOM 1533 N N . VAL A 1 202 ? 8.633 -28.828 -2.369 1 95.94 202 VAL A N 1
ATOM 1534 C CA . VAL A 1 202 ? 7.738 -29.969 -2.158 1 95.94 202 VAL A CA 1
ATOM 1535 C C . VAL A 1 202 ? 7.738 -30.859 -3.395 1 95.94 202 VAL A C 1
ATOM 1537 O O . VAL A 1 202 ? 7.145 -31.938 -3.387 1 95.94 202 VAL A O 1
ATOM 1540 N N . GLY A 1 203 ? 8.32 -30.406 -4.434 1 95.12 203 GLY A N 1
ATOM 1541 C CA . GLY A 1 203 ? 8.453 -31.172 -5.664 1 95.12 203 GLY A CA 1
ATOM 1542 C C . GLY A 1 203 ? 9.555 -30.656 -6.57 1 95.12 203 GLY A C 1
ATOM 1543 O O . GLY A 1 203 ? 9.781 -29.453 -6.664 1 95.12 203 GLY A O 1
ATOM 1544 N N . LYS A 1 204 ? 10.289 -31.625 -7.121 1 93.56 204 LYS A N 1
ATOM 1545 C CA . LYS A 1 204 ? 11.312 -31.281 -8.102 1 93.56 204 LYS A CA 1
ATOM 1546 C C . LYS A 1 204 ? 11.25 -32.219 -9.312 1 93.56 204 LYS A C 1
ATOM 1548 O O . LYS A 1 204 ? 11.008 -33.406 -9.172 1 93.56 204 LYS A O 1
ATOM 1553 N N . ASP A 1 205 ? 11.219 -31.609 -10.375 1 89.62 205 ASP A N 1
ATOM 1554 C CA . ASP A 1 205 ? 11.359 -32.312 -11.641 1 89.62 205 ASP A CA 1
ATOM 1555 C C . ASP A 1 205 ? 12.391 -31.641 -12.539 1 89.62 205 ASP A C 1
ATOM 1557 O O . ASP A 1 205 ? 12.906 -30.578 -12.203 1 89.62 205 ASP A O 1
ATOM 1561 N N . ALA A 1 206 ? 12.742 -32.344 -13.664 1 89.88 206 ALA A N 1
ATOM 1562 C CA . ALA A 1 206 ? 13.789 -31.766 -14.523 1 89.88 206 ALA A CA 1
ATOM 1563 C C . ALA A 1 206 ? 13.5 -30.312 -14.852 1 89.88 206 ALA A C 1
ATOM 1565 O O . ALA A 1 206 ? 12.547 -30 -15.57 1 89.88 206 ALA A O 1
ATOM 1566 N N . GLY A 1 207 ? 14.242 -29.391 -14.227 1 96 207 GLY A N 1
ATOM 1567 C CA . GLY A 1 207 ? 14.219 -27.969 -14.531 1 96 207 GLY A CA 1
ATOM 1568 C C . GLY A 1 207 ? 13.109 -27.234 -13.828 1 96 207 GLY A C 1
ATOM 1569 O O . GLY A 1 207 ? 12.82 -26.078 -14.156 1 96 207 GLY A O 1
ATOM 1570 N N . THR A 1 208 ? 12.391 -27.969 -12.992 1 97.62 208 THR A N 1
ATOM 1571 C CA . THR A 1 208 ? 11.281 -27.328 -12.297 1 97.62 208 THR A CA 1
ATOM 1572 C C . THR A 1 208 ? 11.344 -27.609 -10.797 1 97.62 208 THR A C 1
ATOM 1574 O O . THR A 1 208 ? 11.82 -28.672 -10.375 1 97.62 208 THR A O 1
ATOM 1577 N N . ALA A 1 209 ? 10.977 -26.656 -10.008 1 98.12 209 ALA A N 1
ATOM 1578 C CA . ALA A 1 209 ? 10.805 -26.812 -8.57 1 98.12 209 ALA A CA 1
ATOM 1579 C C . ALA A 1 209 ? 9.469 -26.25 -8.109 1 98.12 209 ALA A C 1
ATOM 1581 O O . ALA A 1 209 ? 9.062 -25.172 -8.531 1 98.12 209 ALA A O 1
ATOM 1582 N N . SER A 1 210 ? 8.758 -27 -7.316 1 97.62 210 SER A N 1
ATOM 1583 C CA . SER A 1 210 ? 7.539 -26.531 -6.672 1 97.62 210 SER A CA 1
ATOM 1584 C C . SER A 1 210 ? 7.762 -26.25 -5.191 1 97.62 210 SER A C 1
ATOM 1586 O O . SER A 1 210 ? 8.336 -27.094 -4.48 1 97.62 210 SER A O 1
ATOM 1588 N N . LEU A 1 211 ? 7.348 -25.078 -4.781 1 97.88 211 LEU A N 1
ATOM 1589 C CA . LEU A 1 211 ? 7.531 -24.656 -3.396 1 97.88 211 LEU A CA 1
ATOM 1590 C C . LEU A 1 211 ? 6.191 -24.344 -2.74 1 97.88 211 LEU A C 1
ATOM 1592 O O . LEU A 1 211 ? 5.242 -23.953 -3.42 1 97.88 211 LEU A O 1
ATOM 1596 N N . ALA A 1 212 ? 6.145 -24.531 -1.429 1 96.44 212 ALA A N 1
ATOM 1597 C CA . ALA A 1 212 ? 4.93 -24.219 -0.68 1 96.44 212 ALA A CA 1
ATOM 1598 C C . ALA A 1 212 ? 5.254 -23.859 0.767 1 96.44 212 ALA A C 1
ATOM 1600 O O . ALA A 1 212 ? 6.336 -24.172 1.265 1 96.44 212 ALA A O 1
ATOM 1601 N N . TYR A 1 213 ? 4.391 -23.094 1.32 1 95.44 213 TYR A N 1
ATOM 1602 C CA . TYR A 1 213 ? 4.449 -22.891 2.764 1 95.44 213 TYR A CA 1
ATOM 1603 C C . TYR A 1 213 ? 3.811 -24.062 3.504 1 95.44 213 TYR A C 1
ATOM 1605 O O . TYR A 1 213 ? 2.965 -24.766 2.949 1 95.44 213 TYR A O 1
ATOM 1613 N N . ALA A 1 214 ? 4.219 -24.234 4.77 1 87.62 214 ALA A N 1
ATOM 1614 C CA . ALA A 1 214 ? 3.711 -25.328 5.586 1 87.62 214 ALA A CA 1
ATOM 1615 C C . ALA A 1 214 ? 2.258 -25.094 5.988 1 87.62 214 ALA A C 1
ATOM 1617 O O . ALA A 1 214 ? 1.497 -26.047 6.188 1 87.62 214 ALA A O 1
ATOM 1618 N N . SER A 1 215 ? 1.895 -23.875 6.133 1 80.69 215 SER A N 1
ATOM 1619 C CA . SER A 1 215 ? 0.551 -23.516 6.566 1 80.69 215 SER A CA 1
ATOM 1620 C C . SER A 1 215 ? -0.155 -22.672 5.508 1 80.69 215 SER A C 1
ATOM 1622 O O . SER A 1 215 ? 0.488 -22.125 4.605 1 80.69 215 SER A O 1
ATOM 1624 N N . GLY A 1 216 ? -1.47 -22.688 5.602 1 71.12 216 GLY A N 1
ATOM 1625 C CA . GLY A 1 216 ? -2.244 -21.828 4.719 1 71.12 216 GLY A CA 1
ATOM 1626 C C . GLY A 1 216 ? -2.734 -22.531 3.473 1 71.12 216 GLY A C 1
ATOM 1627 O O . GLY A 1 216 ? -2.988 -23.734 3.496 1 71.12 216 GLY A O 1
ATOM 1628 N N . PRO A 1 217 ? -2.938 -21.594 2.422 1 70.38 217 PRO A N 1
ATOM 1629 C CA . PRO A 1 217 ? -3.449 -22.188 1.185 1 70.38 217 PRO A CA 1
ATOM 1630 C C . PRO A 1 217 ? -2.508 -23.25 0.601 1 70.38 217 PRO A C 1
ATOM 1632 O O . PRO A 1 217 ? -1.287 -23.125 0.73 1 70.38 217 PRO A O 1
ATOM 1635 N N . GLN A 1 218 ? -3.068 -24.266 0.07 1 79 218 GLN A N 1
ATOM 1636 C CA . GLN A 1 218 ? -2.309 -25.344 -0.541 1 79 218 GLN A CA 1
ATOM 1637 C C . GLN A 1 218 ? -1.793 -24.953 -1.92 1 79 218 GLN A C 1
ATOM 1639 O O . GLN A 1 218 ? -1.349 -25.797 -2.693 1 79 218 GLN A O 1
ATOM 1644 N N . THR A 1 219 ? -1.778 -23.656 -2.197 1 94 219 THR A N 1
ATOM 1645 C CA . THR A 1 219 ? -1.271 -23.188 -3.48 1 94 219 THR A CA 1
ATOM 1646 C C . THR A 1 219 ? 0.254 -23.25 -3.514 1 94 219 THR A C 1
ATOM 1648 O O . THR A 1 219 ? 0.917 -22.828 -2.566 1 94 219 THR A O 1
ATOM 1651 N N . MET A 1 220 ? 0.768 -23.781 -4.594 1 96.5 220 MET A N 1
ATOM 1652 C CA . MET A 1 220 ? 2.215 -23.891 -4.762 1 96.5 220 MET A CA 1
ATOM 1653 C C . MET A 1 220 ? 2.742 -22.781 -5.672 1 96.5 220 MET A C 1
ATOM 1655 O O . MET A 1 220 ? 1.996 -22.234 -6.484 1 96.5 220 MET A O 1
ATOM 1659 N N . LEU A 1 221 ? 3.969 -22.469 -5.453 1 98.25 221 LEU A N 1
ATOM 1660 C CA . LEU A 1 221 ? 4.754 -21.719 -6.43 1 98.25 221 LEU A CA 1
ATOM 1661 C C . LEU A 1 221 ? 5.637 -22.656 -7.25 1 98.25 221 LEU A C 1
ATOM 1663 O O . LEU A 1 221 ? 6.516 -23.312 -6.703 1 98.25 221 LEU A O 1
ATOM 1667 N N . THR A 1 222 ? 5.406 -22.719 -8.508 1 98.19 222 THR A N 1
ATOM 1668 C CA . THR A 1 222 ? 6.215 -23.562 -9.383 1 98.19 222 THR A CA 1
ATOM 1669 C C . THR A 1 222 ? 7.156 -22.719 -10.234 1 98.19 222 THR A C 1
ATOM 1671 O O . THR A 1 222 ? 6.719 -21.828 -10.945 1 98.19 222 THR A O 1
ATOM 1674 N N . LEU A 1 223 ? 8.398 -23.062 -10.102 1 98.56 223 LEU A N 1
ATOM 1675 C CA . LEU A 1 223 ? 9.445 -22.359 -10.844 1 98.56 223 LEU A CA 1
ATOM 1676 C C . LEU A 1 223 ? 10 -23.25 -11.953 1 98.56 223 LEU A C 1
ATOM 1678 O O . LEU A 1 223 ? 10.344 -24.406 -11.719 1 98.56 223 LEU A O 1
ATOM 1682 N N . LYS A 1 224 ? 10.039 -22.703 -13.133 1 98.12 224 LYS A N 1
ATOM 1683 C CA . LYS A 1 224 ? 10.609 -23.422 -14.266 1 98.12 224 LYS A CA 1
ATOM 1684 C C . LYS A 1 224 ? 11.844 -22.703 -14.812 1 98.12 224 LYS A C 1
ATOM 1686 O O . LYS A 1 224 ? 11.773 -21.531 -15.172 1 98.12 224 LYS A O 1
ATOM 1691 N N . GLN A 1 225 ? 12.859 -23.406 -14.938 1 98 225 GLN A N 1
ATOM 1692 C CA . GLN A 1 225 ? 14.102 -22.844 -15.445 1 98 225 GLN A CA 1
ATOM 1693 C C . GLN A 1 225 ? 14.023 -22.609 -16.953 1 98 225 GLN A C 1
ATOM 1695 O O . GLN A 1 225 ? 13.523 -23.469 -17.688 1 98 225 GLN A O 1
ATOM 1700 N N . ILE A 1 226 ? 14.484 -21.438 -17.328 1 96.88 226 ILE A N 1
ATOM 1701 C CA . ILE A 1 226 ? 14.656 -21.156 -18.75 1 96.88 226 ILE A CA 1
ATOM 1702 C C . ILE A 1 226 ? 16.109 -20.766 -19.016 1 96.88 226 ILE A C 1
ATOM 1704 O O . ILE A 1 226 ? 16.844 -20.406 -18.109 1 96.88 226 ILE A O 1
ATOM 1708 N N . ALA A 1 227 ? 16.5 -20.859 -20.25 1 92.81 227 ALA A N 1
ATOM 1709 C CA . ALA A 1 227 ? 17.891 -20.625 -20.609 1 92.81 227 ALA A CA 1
ATOM 1710 C C . ALA A 1 227 ? 18.188 -19.125 -20.703 1 92.81 227 ALA A C 1
ATOM 1712 O O . ALA A 1 227 ? 19.312 -18.688 -20.469 1 92.81 227 ALA A O 1
ATOM 1713 N N . SER A 1 228 ? 17.234 -18.344 -20.906 1 93.19 228 SER A N 1
ATOM 1714 C CA . SER A 1 228 ? 17.391 -16.906 -21.094 1 93.19 228 SER A CA 1
ATOM 1715 C C . SER A 1 228 ? 16.969 -16.141 -19.844 1 93.19 228 SER A C 1
ATOM 1717 O O . SER A 1 228 ? 16.469 -16.719 -18.891 1 93.19 228 SER A O 1
ATOM 1719 N N . GLU A 1 229 ? 17.266 -14.859 -19.891 1 94.69 229 GLU A N 1
ATOM 1720 C CA . GLU A 1 229 ? 16.734 -13.984 -18.859 1 94.69 229 GLU A CA 1
ATOM 1721 C C . GLU A 1 229 ? 15.211 -13.852 -18.969 1 94.69 229 GLU A C 1
ATOM 1723 O O . GLU A 1 229 ? 14.656 -13.953 -20.062 1 94.69 229 GLU A O 1
ATOM 1728 N N . VAL A 1 230 ? 14.617 -13.672 -17.844 1 95.75 230 VAL A N 1
ATOM 1729 C CA . VAL A 1 230 ? 13.18 -13.453 -17.828 1 95.75 230 VAL A CA 1
ATOM 1730 C C . VAL A 1 230 ? 12.859 -12.094 -18.453 1 95.75 230 VAL A C 1
ATOM 1732 O O . VAL A 1 230 ? 13.484 -11.086 -18.109 1 95.75 230 VAL A O 1
ATOM 1735 N N . GLY A 1 231 ? 11.953 -12.023 -19.297 1 91.81 231 GLY A N 1
ATOM 1736 C CA . GLY A 1 231 ? 11.562 -10.781 -19.953 1 91.81 231 GLY A CA 1
ATOM 1737 C C . GLY A 1 231 ? 10.648 -9.922 -19.094 1 91.81 231 GLY A C 1
ATOM 1738 O O . GLY A 1 231 ? 10.148 -10.367 -18.062 1 91.81 231 GLY A O 1
ATOM 1739 N N . PRO A 1 232 ? 10.438 -8.727 -19.578 1 90.25 232 PRO A N 1
ATOM 1740 C CA . PRO A 1 232 ? 9.531 -7.828 -18.859 1 90.25 232 PRO A CA 1
ATOM 1741 C C . PRO A 1 232 ? 8.078 -8.305 -18.891 1 90.25 232 PRO A C 1
ATOM 1743 O O . PRO A 1 232 ? 7.66 -8.945 -19.859 1 90.25 232 PRO A O 1
ATOM 1746 N N . SER A 1 233 ? 7.434 -7.969 -17.859 1 91.44 233 SER A N 1
ATOM 1747 C CA . SER A 1 233 ? 6.023 -8.336 -17.75 1 91.44 233 SER A CA 1
ATOM 1748 C C . SER A 1 233 ? 5.145 -7.098 -17.578 1 91.44 233 SER A C 1
ATOM 1750 O O . SER A 1 233 ? 5.48 -6.199 -16.797 1 91.44 233 SER A O 1
ATOM 1752 N N . THR A 1 234 ? 4.043 -7.051 -18.328 1 90.56 234 THR A N 1
ATOM 1753 C CA . THR A 1 234 ? 2.996 -6.062 -18.078 1 90.56 234 THR A CA 1
ATOM 1754 C C . THR A 1 234 ? 1.711 -6.742 -17.609 1 90.56 234 THR A C 1
ATOM 1756 O O . THR A 1 234 ? 0.696 -6.078 -17.391 1 90.56 234 THR A O 1
ATOM 1759 N N . GLY A 1 235 ? 1.77 -8.078 -17.5 1 93.88 235 GLY A N 1
ATOM 1760 C CA . GLY A 1 235 ? 0.625 -8.852 -17.031 1 93.88 235 GLY A CA 1
ATOM 1761 C C . GLY A 1 235 ? 0.684 -9.18 -15.555 1 93.88 235 GLY A C 1
ATOM 1762 O O . GLY A 1 235 ? 0.086 -8.477 -14.734 1 93.88 235 GLY A O 1
ATOM 1763 N N . PHE A 1 236 ? 1.545 -10.18 -15.234 1 95.56 236 PHE A N 1
ATOM 1764 C CA . PHE A 1 236 ? 1.779 -10.516 -13.836 1 95.56 236 PHE A CA 1
ATOM 1765 C C . PHE A 1 236 ? 2.49 -9.375 -13.117 1 95.56 236 PHE A C 1
ATOM 1767 O O . PHE A 1 236 ? 3.535 -8.906 -13.57 1 95.56 236 PHE A O 1
ATOM 1774 N N . ASP A 1 237 ? 1.895 -8.977 -11.977 1 94.56 237 ASP A N 1
ATOM 1775 C CA . ASP A 1 237 ? 2.473 -7.805 -11.336 1 94.56 237 ASP A CA 1
ATOM 1776 C C . ASP A 1 237 ? 3.244 -8.195 -10.078 1 94.56 237 ASP A C 1
ATOM 1778 O O . ASP A 1 237 ? 4.406 -7.816 -9.914 1 94.56 237 ASP A O 1
ATOM 1782 N N . HIS A 1 238 ? 2.535 -8.922 -9.164 1 95.75 238 HIS A N 1
ATOM 1783 C CA . HIS A 1 238 ? 3.252 -9.25 -7.934 1 95.75 238 HIS A CA 1
ATOM 1784 C C . HIS A 1 238 ? 2.561 -10.383 -7.18 1 95.75 238 HIS A C 1
ATOM 1786 O O . HIS A 1 238 ? 1.433 -10.758 -7.508 1 95.75 238 HIS A O 1
ATOM 1792 N N . LEU A 1 239 ? 3.303 -10.922 -6.219 1 96.5 239 LEU A N 1
ATOM 1793 C CA . LEU A 1 239 ? 2.818 -11.891 -5.234 1 96.5 239 LEU A CA 1
ATOM 1794 C C . LEU A 1 239 ? 2.768 -11.266 -3.844 1 96.5 239 LEU A C 1
ATOM 1796 O O . LEU A 1 239 ? 3.693 -10.562 -3.439 1 96.5 239 LEU A O 1
ATOM 1800 N N . VAL A 1 240 ? 1.665 -11.531 -3.125 1 94.69 240 VAL A N 1
ATOM 1801 C CA . VAL A 1 240 ? 1.541 -11.047 -1.755 1 94.69 240 VAL A CA 1
ATOM 1802 C C . VAL A 1 240 ? 1.569 -12.227 -0.783 1 94.69 240 VAL A C 1
ATOM 1804 O O . VAL A 1 240 ? 0.845 -13.203 -0.965 1 94.69 240 VAL A O 1
ATOM 1807 N N . VAL A 1 241 ? 2.391 -12.109 0.229 1 95.31 241 VAL A N 1
ATOM 1808 C CA . VAL A 1 241 ? 2.605 -13.125 1.251 1 95.31 241 VAL A CA 1
ATOM 1809 C C . VAL A 1 241 ? 2.391 -12.523 2.637 1 95.31 241 VAL A C 1
ATOM 1811 O O . VAL A 1 241 ? 2.832 -11.398 2.906 1 95.31 241 VAL A O 1
ATOM 1814 N N . SER A 1 242 ? 1.733 -13.211 3.521 1 93.62 242 SER A N 1
ATOM 1815 C CA . SER A 1 242 ? 1.619 -12.742 4.898 1 93.62 242 SER A CA 1
ATOM 1816 C C . SER A 1 242 ? 2.855 -13.109 5.711 1 93.62 242 SER A C 1
ATOM 1818 O O . SER A 1 242 ? 3.543 -14.086 5.398 1 93.62 242 SER A O 1
ATOM 1820 N N . THR A 1 243 ? 3.139 -12.375 6.723 1 93.88 243 THR A N 1
ATOM 1821 C CA . THR A 1 243 ? 4.223 -12.656 7.656 1 93.88 243 THR A CA 1
ATOM 1822 C C . THR A 1 243 ? 3.871 -12.172 9.062 1 93.88 243 THR A C 1
ATOM 1824 O O . THR A 1 243 ? 2.994 -11.32 9.227 1 93.88 243 THR A O 1
ATOM 1827 N N . ALA A 1 244 ? 4.5 -12.703 9.984 1 90.25 244 ALA A N 1
ATOM 1828 C CA . ALA A 1 244 ? 4.195 -12.367 11.367 1 90.25 244 ALA A CA 1
ATOM 1829 C C . ALA A 1 244 ? 4.68 -10.961 11.719 1 90.25 244 ALA A C 1
ATOM 1831 O O . ALA A 1 244 ? 3.998 -10.219 12.422 1 90.25 244 ALA A O 1
ATOM 1832 N N . ASP A 1 245 ? 5.863 -10.602 11.25 1 90.94 245 ASP A N 1
ATOM 1833 C CA . ASP A 1 245 ? 6.484 -9.32 11.555 1 90.94 245 ASP A CA 1
ATOM 1834 C C . ASP A 1 245 ? 7.227 -8.766 10.336 1 90.94 245 ASP A C 1
ATOM 1836 O O . ASP A 1 245 ? 8.281 -9.281 9.969 1 90.94 245 ASP A O 1
ATOM 1840 N N . VAL A 1 246 ? 6.691 -7.688 9.828 1 93.69 246 VAL A N 1
ATOM 1841 C CA . VAL A 1 246 ? 7.203 -7.137 8.57 1 93.69 246 VAL A CA 1
ATOM 1842 C C . VAL A 1 246 ? 8.586 -6.539 8.797 1 93.69 246 VAL A C 1
ATOM 1844 O O . VAL A 1 246 ? 9.477 -6.691 7.957 1 93.69 246 VAL A O 1
ATOM 1847 N N . GLU A 1 247 ? 8.852 -5.859 9.945 1 91.56 247 GLU A N 1
ATOM 1848 C CA . GLU A 1 247 ? 10.148 -5.258 10.242 1 91.56 247 GLU A CA 1
ATOM 1849 C C . GLU A 1 247 ? 11.227 -6.324 10.398 1 91.56 247 GLU A C 1
ATOM 1851 O O . GLU A 1 247 ? 12.297 -6.223 9.805 1 91.56 247 GLU A O 1
ATOM 1856 N N . ASP A 1 248 ? 10.922 -7.297 11.148 1 93.56 248 ASP A N 1
ATOM 1857 C CA . ASP A 1 248 ? 11.875 -8.383 11.352 1 93.56 248 ASP A CA 1
ATOM 1858 C C . ASP A 1 248 ? 12.18 -9.102 10.039 1 93.56 248 ASP A C 1
ATOM 1860 O O . ASP A 1 248 ? 13.344 -9.414 9.758 1 93.56 248 ASP A O 1
ATOM 1864 N N . ALA A 1 249 ? 11.109 -9.367 9.32 1 95.31 249 ALA A N 1
ATOM 1865 C CA . ALA A 1 249 ? 11.289 -10.031 8.031 1 95.31 249 ALA A CA 1
ATOM 1866 C C . ALA A 1 249 ? 12.195 -9.219 7.117 1 95.31 249 ALA A C 1
ATOM 1868 O O . ALA A 1 249 ? 13.094 -9.758 6.48 1 95.31 249 ALA A O 1
ATOM 1869 N N . THR A 1 250 ? 11.953 -7.973 7.082 1 95.31 250 THR A N 1
ATOM 1870 C CA . THR A 1 250 ? 12.727 -7.082 6.223 1 95.31 250 THR A CA 1
ATOM 1871 C C . THR A 1 250 ? 14.195 -7.066 6.641 1 95.31 250 THR A C 1
ATOM 1873 O O . THR A 1 250 ? 15.086 -7.188 5.797 1 95.31 250 THR A O 1
ATOM 1876 N N . SER A 1 251 ? 14.438 -6.91 7.875 1 94.44 251 SER A N 1
ATOM 1877 C CA . SER A 1 251 ? 15.812 -6.902 8.375 1 94.44 251 SER A CA 1
ATOM 1878 C C . SER A 1 251 ? 16.531 -8.195 8.023 1 94.44 251 SER A C 1
ATOM 1880 O O . SER A 1 251 ? 17.688 -8.172 7.57 1 94.44 251 SER A O 1
ATOM 1882 N N . ALA A 1 252 ? 15.883 -9.273 8.211 1 94.25 252 ALA A N 1
ATOM 1883 C CA . ALA A 1 252 ? 16.469 -10.578 7.91 1 94.25 252 ALA A CA 1
ATOM 1884 C C . ALA A 1 252 ? 16.812 -10.695 6.43 1 94.25 252 ALA A C 1
ATOM 1886 O O . ALA A 1 252 ? 17.891 -11.172 6.07 1 94.25 252 ALA A O 1
ATOM 1887 N N . LEU A 1 253 ? 15.898 -10.305 5.602 1 94.06 253 LEU A N 1
ATOM 1888 C CA . LEU A 1 253 ? 16.094 -10.43 4.164 1 94.06 253 LEU A CA 1
ATOM 1889 C C . LEU A 1 253 ? 17.188 -9.484 3.682 1 94.06 253 LEU A C 1
ATOM 1891 O O . LEU A 1 253 ? 17.984 -9.844 2.812 1 94.06 253 LEU A O 1
ATOM 1895 N N . GLU A 1 254 ? 17.219 -8.344 4.25 1 92.12 254 GLU A N 1
ATOM 1896 C CA . GLU A 1 254 ? 18.281 -7.406 3.92 1 92.12 254 GLU A CA 1
ATOM 1897 C C . GLU A 1 254 ? 19.656 -7.973 4.289 1 92.12 254 GLU A C 1
ATOM 1899 O O . GLU A 1 254 ? 20.625 -7.785 3.559 1 92.12 254 GLU A O 1
ATOM 1904 N N . THR A 1 255 ? 19.734 -8.531 5.414 1 91.81 255 THR A N 1
ATOM 1905 C CA . THR A 1 255 ? 20.984 -9.078 5.918 1 91.81 255 THR A CA 1
ATOM 1906 C C . THR A 1 255 ? 21.562 -10.086 4.938 1 91.81 255 THR A C 1
ATOM 1908 O O . THR A 1 255 ? 22.797 -10.203 4.809 1 91.81 255 THR A O 1
ATOM 1911 N N . VAL A 1 256 ? 20.703 -10.711 4.211 1 90 256 VAL A N 1
ATOM 1912 C CA . VAL A 1 256 ? 21.188 -11.727 3.285 1 90 256 VAL A CA 1
ATOM 1913 C C . VAL A 1 256 ? 21.25 -11.156 1.87 1 90 256 VAL A C 1
ATOM 1915 O O . VAL A 1 256 ? 21.375 -11.906 0.897 1 90 256 VAL A O 1
ATOM 1918 N N . GLY A 1 257 ? 20.938 -9.898 1.7 1 90.44 257 GLY A N 1
ATOM 1919 C CA . GLY A 1 257 ? 21.219 -9.211 0.449 1 90.44 257 GLY A CA 1
ATOM 1920 C C . GLY A 1 257 ? 20.016 -9.086 -0.452 1 90.44 257 GLY A C 1
ATOM 1921 O O . GLY A 1 257 ? 20.141 -8.727 -1.624 1 90.44 257 GLY A O 1
ATOM 1922 N N . VAL A 1 258 ? 18.875 -9.383 0.022 1 92.31 258 VAL A N 1
ATOM 1923 C CA . VAL A 1 258 ? 17.672 -9.219 -0.787 1 92.31 258 VAL A CA 1
ATOM 1924 C C . VAL A 1 258 ? 17.391 -7.734 -1.004 1 92.31 258 VAL A C 1
ATOM 1926 O O . VAL A 1 258 ? 17.484 -6.938 -0.069 1 92.31 258 VAL A O 1
ATOM 1929 N N . LYS A 1 259 ? 17.094 -7.402 -2.227 1 90.56 259 LYS A N 1
ATOM 1930 C CA . LYS A 1 259 ? 16.797 -6.016 -2.57 1 90.56 259 LYS A CA 1
ATOM 1931 C C . LYS A 1 259 ? 15.438 -5.59 -2.027 1 90.56 259 LYS A C 1
ATOM 1933 O O . LYS A 1 259 ? 14.422 -6.234 -2.309 1 90.56 259 LYS A O 1
ATOM 1938 N N . VAL A 1 260 ? 15.477 -4.52 -1.314 1 91.44 260 VAL A N 1
ATOM 1939 C CA . VAL A 1 260 ? 14.234 -3.953 -0.782 1 91.44 260 VAL A CA 1
ATOM 1940 C C . VAL A 1 260 ? 13.633 -2.979 -1.793 1 91.44 260 VAL A C 1
ATOM 1942 O O . VAL A 1 260 ? 14.297 -2.021 -2.207 1 91.44 260 VAL A O 1
ATOM 1945 N N . LEU A 1 261 ? 12.523 -3.271 -2.232 1 90 261 LEU A N 1
ATOM 1946 C CA . LEU A 1 261 ? 11.781 -2.4 -3.137 1 90 261 LEU A CA 1
ATOM 1947 C C . LEU A 1 261 ? 11.078 -1.289 -2.367 1 90 261 LEU A C 1
ATOM 1949 O O . LEU A 1 261 ? 11.055 -0.137 -2.807 1 90 261 LEU A O 1
ATOM 1953 N N . MET A 1 262 ? 10.469 -1.64 -1.245 1 90.19 262 MET A N 1
ATOM 1954 C CA . MET A 1 262 ? 9.719 -0.763 -0.355 1 90.19 262 MET A CA 1
ATOM 1955 C C . MET A 1 262 ? 9.953 -1.132 1.105 1 90.19 262 MET A C 1
ATOM 1957 O O . MET A 1 262 ? 9.656 -2.25 1.524 1 90.19 262 MET A O 1
ATOM 1961 N N . PRO A 1 263 ? 10.516 -0.162 1.847 1 89.81 263 PRO A N 1
ATOM 1962 C CA . PRO A 1 263 ? 10.664 -0.478 3.27 1 89.81 263 PRO A CA 1
ATOM 1963 C C . PRO A 1 263 ? 9.32 -0.656 3.979 1 89.81 263 PRO A C 1
ATOM 1965 O O . PRO A 1 263 ? 8.273 -0.314 3.422 1 89.81 263 PRO A O 1
ATOM 1968 N N . PRO A 1 264 ? 9.391 -1.26 5.133 1 91.38 264 PRO A N 1
ATOM 1969 C CA . PRO A 1 264 ? 8.141 -1.392 5.883 1 91.38 264 PRO A CA 1
ATOM 1970 C C . PRO A 1 264 ? 7.379 -0.073 5.992 1 91.38 264 PRO A C 1
ATOM 1972 O O . PRO A 1 264 ? 7.938 0.935 6.43 1 91.38 264 PRO A O 1
ATOM 1975 N N . THR A 1 265 ? 6.195 -0.151 5.484 1 83.75 265 THR A N 1
ATOM 1976 C CA . THR A 1 265 ? 5.363 1.044 5.422 1 83.75 265 THR A CA 1
ATOM 1977 C C . THR A 1 265 ? 3.914 0.713 5.773 1 83.75 265 THR A C 1
ATOM 1979 O O . THR A 1 265 ? 3.379 -0.302 5.32 1 83.75 265 THR A O 1
ATOM 1982 N N . ASN A 1 266 ? 3.359 1.572 6.605 1 78.62 266 ASN A N 1
ATOM 1983 C CA . ASN A 1 266 ? 1.934 1.423 6.875 1 78.62 266 ASN A CA 1
ATOM 1984 C C . ASN A 1 266 ? 1.087 2.062 5.777 1 78.62 266 ASN A C 1
ATOM 1986 O O . ASN A 1 266 ? 1.157 3.273 5.562 1 78.62 266 ASN A O 1
ATOM 1990 N N . MET A 1 267 ? 0.462 1.257 5.055 1 75.19 267 MET A N 1
ATOM 1991 C CA . MET A 1 267 ? -0.41 1.72 3.98 1 75.19 267 MET A CA 1
ATOM 1992 C C . MET A 1 267 ? -1.84 1.234 4.191 1 75.19 267 MET A C 1
ATOM 1994 O O . MET A 1 267 ? -2.102 0.031 4.164 1 75.19 267 MET A O 1
ATOM 1998 N N . PHE A 1 268 ? -2.744 2.133 4.375 1 68.56 268 PHE A N 1
ATOM 1999 C CA . PHE A 1 268 ? -4.164 1.833 4.516 1 68.56 268 PHE A CA 1
ATOM 2000 C C . PHE A 1 268 ? -4.395 0.812 5.625 1 68.56 268 PHE A C 1
ATOM 2002 O O . PHE A 1 268 ? -5.117 -0.167 5.434 1 68.56 268 PHE A O 1
ATOM 2009 N N . GLY A 1 269 ? -3.674 0.979 6.645 1 70.38 269 GLY A N 1
ATOM 2010 C CA . GLY A 1 269 ? -3.863 0.153 7.824 1 70.38 269 GLY A CA 1
ATOM 2011 C C . GLY A 1 269 ? -3.084 -1.147 7.777 1 70.38 269 GLY A C 1
ATOM 2012 O O . GLY A 1 269 ? -3.223 -1.993 8.664 1 70.38 269 GLY A O 1
ATOM 2013 N N . MET A 1 270 ? -2.395 -1.317 6.707 1 81.5 270 MET A N 1
ATOM 2014 C CA . MET A 1 270 ? -1.604 -2.539 6.586 1 81.5 270 MET A CA 1
ATOM 2015 C C . MET A 1 270 ? -0.111 -2.223 6.602 1 81.5 270 MET A C 1
ATOM 2017 O O . MET A 1 270 ? 0.338 -1.294 5.93 1 81.5 270 MET A O 1
ATOM 2021 N N . ASN A 1 271 ? 0.57 -2.906 7.434 1 86.44 271 ASN A N 1
ATOM 2022 C CA . ASN A 1 271 ? 2.027 -2.83 7.414 1 86.44 271 ASN A CA 1
ATOM 2023 C C . ASN A 1 271 ? 2.617 -3.719 6.32 1 86.44 271 ASN A C 1
ATOM 2025 O O . ASN A 1 271 ? 2.406 -4.934 6.32 1 86.44 271 ASN A O 1
ATOM 2029 N N . ILE A 1 272 ? 3.283 -3.111 5.34 1 91.69 272 ILE A N 1
ATOM 2030 C CA . ILE A 1 272 ? 3.693 -3.82 4.133 1 91.69 272 ILE A CA 1
ATOM 2031 C C . ILE A 1 272 ? 5.145 -3.484 3.805 1 91.69 272 ILE A C 1
ATOM 2033 O O . ILE A 1 272 ? 5.617 -2.385 4.102 1 91.69 272 ILE A O 1
ATOM 2037 N N . ALA A 1 273 ? 5.844 -4.426 3.275 1 93.94 273 ALA A N 1
ATOM 2038 C CA . ALA A 1 273 ? 7.16 -4.23 2.672 1 93.94 273 ALA A CA 1
ATOM 2039 C C . ALA A 1 273 ? 7.262 -4.953 1.333 1 93.94 273 ALA A C 1
ATOM 2041 O O . ALA A 1 273 ? 6.578 -5.953 1.107 1 93.94 273 ALA A O 1
ATOM 2042 N N . GLY A 1 274 ? 8.047 -4.422 0.469 1 94.62 274 GLY A N 1
ATOM 2043 C CA . GLY A 1 274 ? 8.203 -5.008 -0.853 1 94.62 274 GLY A CA 1
ATOM 2044 C C . GLY A 1 274 ? 9.633 -5.41 -1.16 1 94.62 274 GLY A C 1
ATOM 2045 O O . GLY A 1 274 ? 10.578 -4.727 -0.761 1 94.62 274 GLY A O 1
ATOM 2046 N N . PHE A 1 275 ? 9.789 -6.477 -1.922 1 95.62 275 PHE A N 1
ATOM 2047 C CA . PHE A 1 275 ? 11.078 -7.035 -2.316 1 95.62 275 PHE A CA 1
ATOM 2048 C C . PHE A 1 275 ? 11.062 -7.449 -3.783 1 95.62 275 PHE A C 1
ATOM 2050 O O . PHE A 1 275 ? 10 -7.566 -4.391 1 95.62 275 PHE A O 1
ATOM 2057 N N . VAL A 1 276 ? 12.258 -7.668 -4.293 1 94.44 276 VAL A N 1
ATOM 2058 C CA . VAL A 1 276 ? 12.406 -8.195 -5.645 1 94.44 276 VAL A CA 1
ATOM 2059 C C . VAL A 1 276 ? 13.258 -9.461 -5.609 1 94.44 276 VAL A C 1
ATOM 2061 O O . VAL A 1 276 ? 14.312 -9.492 -4.965 1 94.44 276 VAL A O 1
ATOM 2064 N N . ASP A 1 277 ? 12.727 -10.5 -6.305 1 96.12 277 ASP A N 1
ATOM 2065 C CA . ASP A 1 277 ? 13.523 -11.727 -6.34 1 96.12 277 ASP A CA 1
ATOM 2066 C C . ASP A 1 277 ? 14.602 -11.648 -7.418 1 96.12 277 ASP A C 1
ATOM 2068 O O . ASP A 1 277 ? 14.844 -10.586 -7.988 1 96.12 277 ASP A O 1
ATOM 2072 N N . CYS A 1 278 ? 15.305 -12.672 -7.703 1 94.5 278 CYS A N 1
ATOM 2073 C CA . CYS A 1 278 ? 16.484 -12.695 -8.562 1 94.5 278 CYS A CA 1
ATOM 2074 C C . CYS A 1 278 ? 16.094 -12.438 -10.016 1 94.5 278 CYS A C 1
ATOM 2076 O O . CYS A 1 278 ? 16.953 -12.078 -10.836 1 94.5 278 CYS A O 1
ATOM 2078 N N . ASP A 1 279 ? 14.805 -12.672 -10.375 1 96.81 279 ASP A N 1
ATOM 2079 C CA . ASP A 1 279 ? 14.359 -12.492 -11.758 1 96.81 279 ASP A CA 1
ATOM 2080 C C . ASP A 1 279 ? 13.555 -11.211 -11.914 1 96.81 279 ASP A C 1
ATOM 2082 O O . ASP A 1 279 ? 13.047 -10.922 -13 1 96.81 279 ASP A O 1
ATOM 2086 N N . GLY A 1 280 ? 13.391 -10.484 -10.789 1 93.94 280 GLY A N 1
ATOM 2087 C CA . GLY A 1 280 ? 12.703 -9.203 -10.867 1 93.94 280 GLY A CA 1
ATOM 2088 C C . GLY A 1 280 ? 11.25 -9.281 -10.461 1 93.94 280 GLY A C 1
ATOM 2089 O O . GLY A 1 280 ? 10.523 -8.281 -10.539 1 93.94 280 GLY A O 1
ATOM 2090 N N . TYR A 1 281 ? 10.797 -10.422 -10.023 1 96.5 281 TYR A N 1
ATOM 2091 C CA . TYR A 1 281 ? 9.422 -10.523 -9.539 1 96.5 281 TYR A CA 1
ATOM 2092 C C . TYR A 1 281 ? 9.25 -9.773 -8.227 1 96.5 281 TYR A C 1
ATOM 2094 O O . TYR A 1 281 ? 10.109 -9.852 -7.344 1 96.5 281 TYR A O 1
ATOM 2102 N N . LYS A 1 282 ? 8.164 -9.07 -8.148 1 95.12 282 LYS A N 1
ATOM 2103 C CA . LYS A 1 282 ? 7.867 -8.328 -6.93 1 95.12 282 LYS A CA 1
ATOM 2104 C C . LYS A 1 282 ? 7.125 -9.195 -5.918 1 95.12 282 LYS A C 1
ATOM 2106 O O . LYS A 1 282 ? 6.125 -9.836 -6.258 1 95.12 282 LYS A O 1
ATOM 2111 N N . ILE A 1 283 ? 7.582 -9.195 -4.672 1 96.75 283 ILE A N 1
ATOM 2112 C CA . ILE A 1 283 ? 6.941 -9.883 -3.561 1 96.75 283 ILE A CA 1
ATOM 2113 C C . ILE A 1 283 ? 6.664 -8.898 -2.43 1 96.75 283 ILE A C 1
ATOM 2115 O O . ILE A 1 283 ? 7.574 -8.203 -1.973 1 96.75 283 ILE A O 1
ATOM 2119 N N . TYR A 1 284 ? 5.449 -8.891 -2.033 1 95.06 284 TYR A N 1
ATOM 2120 C CA . TYR A 1 284 ? 5.09 -8.031 -0.908 1 95.06 284 TYR A CA 1
ATOM 2121 C C . TYR A 1 284 ? 4.766 -8.867 0.326 1 95.06 284 TYR A C 1
ATOM 2123 O O . TYR A 1 284 ? 4.027 -9.852 0.242 1 95.06 284 TYR A O 1
ATOM 2131 N N . LEU A 1 285 ? 5.348 -8.5 1.403 1 95.5 285 LEU A N 1
ATOM 2132 C CA . LEU A 1 285 ? 5.02 -9.078 2.701 1 95.5 285 LEU A CA 1
ATOM 2133 C C . LEU A 1 285 ? 4.062 -8.18 3.475 1 95.5 285 LEU A C 1
ATOM 2135 O O . LEU A 1 285 ? 4.297 -6.977 3.598 1 95.5 285 LEU A O 1
ATOM 2139 N N . VAL A 1 286 ? 3.047 -8.742 3.93 1 92.62 286 VAL A N 1
ATOM 2140 C CA . VAL A 1 286 ? 2.066 -7.996 4.711 1 92.62 286 VAL A CA 1
ATOM 2141 C C . VAL A 1 286 ? 1.914 -8.633 6.094 1 92.62 286 VAL A C 1
ATOM 2143 O O . VAL A 1 286 ? 1.902 -9.859 6.219 1 92.62 286 VAL A O 1
ATOM 2146 N N . LYS A 1 287 ? 1.805 -7.777 7.047 1 89.81 287 LYS A N 1
ATOM 2147 C CA . LYS A 1 287 ? 1.548 -8.305 8.383 1 89.81 287 LYS A CA 1
ATOM 2148 C C . LYS A 1 287 ? 0.241 -9.094 8.422 1 89.81 287 LYS A C 1
ATOM 2150 O O . LYS A 1 287 ? -0.816 -8.57 8.07 1 89.81 287 LYS A O 1
ATOM 2155 N N . GLU A 1 288 ? 0.369 -10.242 8.945 1 85.25 288 GLU A N 1
ATOM 2156 C CA . GLU A 1 288 ? -0.735 -11.195 8.891 1 85.25 288 GLU A CA 1
ATOM 2157 C C . GLU A 1 288 ? -1.972 -10.648 9.602 1 85.25 288 GLU A C 1
ATOM 2159 O O . GLU A 1 288 ? -3.086 -10.758 9.086 1 85.25 288 GLU A O 1
ATOM 2164 N N . SER A 1 289 ? -1.813 -10.117 10.719 1 77 289 SER A N 1
ATOM 2165 C CA . SER A 1 289 ? -2.938 -9.664 11.531 1 77 289 SER A CA 1
ATOM 2166 C C . SER A 1 289 ? -3.65 -8.484 10.883 1 77 289 SER A C 1
ATOM 2168 O O . SER A 1 289 ? -4.785 -8.164 11.25 1 77 289 SER A O 1
ATOM 2170 N N . ASP A 1 290 ? -2.977 -7.863 9.961 1 75.5 290 ASP A N 1
ATOM 2171 C CA . ASP A 1 290 ? -3.549 -6.68 9.32 1 75.5 290 ASP A CA 1
ATOM 2172 C C . ASP A 1 290 ? -4.406 -7.062 8.117 1 75.5 290 ASP A C 1
ATOM 2174 O O . ASP A 1 290 ? -5.215 -6.262 7.645 1 75.5 290 ASP A O 1
ATOM 2178 N N . PHE A 1 291 ? -4.172 -8.172 7.598 1 71 291 PHE A N 1
ATOM 2179 C CA . PHE A 1 291 ? -4.852 -8.602 6.379 1 71 291 PHE A CA 1
ATOM 2180 C C . PHE A 1 291 ? -6.281 -9.023 6.684 1 71 291 PHE A C 1
ATOM 2182 O O . PHE A 1 291 ? -7.18 -8.844 5.852 1 71 291 PHE A O 1
ATOM 2189 N N . GLN A 1 292 ? -6.5 -9.641 7.816 1 59.06 292 GLN A N 1
ATOM 2190 C CA . GLN A 1 292 ? -7.852 -10.07 8.156 1 59.06 292 GLN A CA 1
ATOM 2191 C C . GLN A 1 292 ? -8.648 -8.938 8.797 1 59.06 292 GLN A C 1
ATOM 2193 O O . GLN A 1 292 ? -8.203 -8.344 9.789 1 59.06 292 GLN A O 1
ATOM 2198 N N . GLN A 1 293 ? -9.57 -8.312 8.008 1 54.34 293 GLN A N 1
ATOM 2199 C CA . GLN A 1 293 ? -10.414 -7.277 8.586 1 54.34 293 GLN A CA 1
ATOM 2200 C C . GLN A 1 293 ? -11.844 -7.781 8.789 1 54.34 293 GLN A C 1
ATOM 2202 O O . GLN A 1 293 ? -12.344 -8.578 7.996 1 54.34 293 GLN A O 1
ATOM 2207 N N . ASP A 1 294 ? -12.258 -7.969 10.008 1 49.31 294 ASP A N 1
ATOM 2208 C CA . ASP A 1 294 ? -13.633 -8.344 10.305 1 49.31 294 ASP A CA 1
ATOM 2209 C C . ASP A 1 294 ? -14.609 -7.246 9.883 1 49.31 294 ASP A C 1
ATOM 2211 O O . ASP A 1 294 ? -14.266 -6.062 9.922 1 49.31 294 ASP A O 1
ATOM 2215 N N . MET B 1 1 ? -9.148 38.5 59.125 1 16.92 1 MET B N 1
ATOM 2216 C CA . MET B 1 1 ? -8.992 37.406 60.094 1 16.92 1 MET B CA 1
ATOM 2217 C C . MET B 1 1 ? -7.832 36.5 59.719 1 16.92 1 MET B C 1
ATOM 2219 O O . MET B 1 1 ? -7.367 36.531 58.594 1 16.92 1 MET B O 1
ATOM 2223 N N . ALA B 1 2 ? -7.793 35.156 60.344 1 17.45 2 ALA B N 1
ATOM 2224 C CA . ALA B 1 2 ? -6.828 34.281 61.031 1 17.45 2 ALA B CA 1
ATOM 2225 C C . ALA B 1 2 ? -6.223 33.281 60.062 1 17.45 2 ALA B C 1
ATOM 2227 O O . ALA B 1 2 ? -5.266 32.562 60.406 1 17.45 2 ALA B O 1
ATOM 2228 N N . GLN B 1 3 ? -6.488 33 58.75 1 21.52 3 GLN B N 1
ATOM 2229 C CA . GLN B 1 3 ? -6.465 31.531 58.656 1 21.52 3 GLN B CA 1
ATOM 2230 C C . GLN B 1 3 ? -5.031 31.016 58.719 1 21.52 3 GLN B C 1
ATOM 2232 O O . GLN B 1 3 ? -4.145 31.531 58.031 1 21.52 3 GLN B O 1
ATOM 2237 N N . PRO B 1 4 ? -4.684 29.859 59.469 1 21.8 4 PRO B N 1
ATOM 2238 C CA . PRO B 1 4 ? -3.473 29.328 60.094 1 21.8 4 PRO B CA 1
ATOM 2239 C C . PRO B 1 4 ? -2.576 28.594 59.125 1 21.8 4 PRO B C 1
ATOM 2241 O O . PRO B 1 4 ? -3.041 28.156 58.062 1 21.8 4 PRO B O 1
ATOM 2244 N N . ALA B 1 5 ? -1.193 28.438 59.281 1 24.67 5 ALA B N 1
ATOM 2245 C CA . ALA B 1 5 ? 0.142 28.172 58.75 1 24.67 5 ALA B CA 1
ATOM 2246 C C . ALA B 1 5 ? 0.463 26.688 58.75 1 24.67 5 ALA B C 1
ATOM 2248 O O . ALA B 1 5 ? 1.622 26.297 58.625 1 24.67 5 ALA B O 1
ATOM 2249 N N . LEU B 1 6 ? -0.537 25.719 58.281 1 21.75 6 LEU B N 1
ATOM 2250 C CA . LEU B 1 6 ? -0.297 24.422 58.906 1 21.75 6 LEU B CA 1
ATOM 2251 C C . LEU B 1 6 ? 1.09 23.891 58.562 1 21.75 6 LEU B C 1
ATOM 2253 O O . LEU B 1 6 ? 1.6 24.156 57.469 1 21.75 6 LEU B O 1
ATOM 2257 N N . PRO B 1 7 ? 1.75 22.984 59.406 1 19.8 7 PRO B N 1
ATOM 2258 C CA . PRO B 1 7 ? 3.092 22.578 59.844 1 19.8 7 PRO B CA 1
ATOM 2259 C C . PRO B 1 7 ? 3.705 21.531 58.906 1 19.8 7 PRO B C 1
ATOM 2261 O O . PRO B 1 7 ? 2.982 20.859 58.156 1 19.8 7 PRO B O 1
ATOM 2264 N N . ALA B 1 8 ? 5.109 21.328 58.719 1 22.25 8 ALA B N 1
ATOM 2265 C CA . ALA B 1 8 ? 6.285 20.797 58.031 1 22.25 8 ALA B CA 1
ATOM 2266 C C . ALA B 1 8 ? 6.523 19.328 58.375 1 22.25 8 ALA B C 1
ATOM 2268 O O . ALA B 1 8 ? 7.586 18.781 58.094 1 22.25 8 ALA B O 1
ATOM 2269 N N . TRP B 1 9 ? 5.434 18.359 58.344 1 17.75 9 TRP B N 1
ATOM 2270 C CA . TRP B 1 9 ? 5.645 17.172 59.156 1 17.75 9 TRP B CA 1
ATOM 2271 C C . TRP B 1 9 ? 6.836 16.375 58.656 1 17.75 9 TRP B C 1
ATOM 2273 O O . TRP B 1 9 ? 7.098 16.344 57.438 1 17.75 9 TRP B O 1
ATOM 2283 N N . HIS B 1 10 ? 7.805 15.969 59.469 1 18.98 10 HIS B N 1
ATOM 2284 C CA . HIS B 1 10 ? 9.133 15.383 59.625 1 18.98 10 HIS B CA 1
ATOM 2285 C C . HIS B 1 10 ? 9.109 13.883 59.375 1 18.98 10 HIS B C 1
ATOM 2287 O O . HIS B 1 10 ? 10.094 13.188 59.625 1 18.98 10 HIS B O 1
ATOM 2293 N N . LEU B 1 11 ? 8.367 13.352 58.406 1 18.06 11 LEU B N 1
ATOM 2294 C CA . LEU B 1 11 ? 8.164 11.922 58.594 1 18.06 11 LEU B CA 1
ATOM 2295 C C . LEU B 1 11 ? 9.5 11.195 58.719 1 18.06 11 LEU B C 1
ATOM 2297 O O . LEU B 1 11 ? 10.398 11.406 57.906 1 18.06 11 LEU B O 1
ATOM 2301 N N . THR B 1 12 ? 9.547 10.469 59.812 1 16.84 12 THR B N 1
ATOM 2302 C CA . THR B 1 12 ? 10.477 9.703 60.625 1 16.84 12 THR B CA 1
ATOM 2303 C C . THR B 1 12 ? 11.055 8.531 59.844 1 16.84 12 THR B C 1
ATOM 2305 O O . THR B 1 12 ? 10.469 8.086 58.844 1 16.84 12 THR B O 1
ATOM 2308 N N . GLU B 1 13 ? 12.086 7.887 60.406 1 17.81 13 GLU B N 1
ATOM 2309 C CA . GLU B 1 13 ? 13.375 7.23 60.25 1 17.81 13 GLU B CA 1
ATOM 2310 C C . GLU B 1 13 ? 13.211 5.727 60.062 1 17.81 13 GLU B C 1
ATOM 2312 O O . GLU B 1 13 ? 14.164 5.031 59.719 1 17.81 13 GLU B O 1
ATOM 2317 N N . GLN B 1 14 ? 11.922 5.148 59.938 1 17.06 14 GLN B N 1
ATOM 2318 C CA . GLN B 1 14 ? 12.086 3.939 60.719 1 17.06 14 GLN B CA 1
ATOM 2319 C C . GLN B 1 14 ? 13.094 2.99 60.094 1 17.06 14 GLN B C 1
ATOM 2321 O O . GLN B 1 14 ? 13.273 2.992 58.875 1 17.06 14 GLN B O 1
ATOM 2326 N N . PRO B 1 15 ? 13.75 2.066 61 1 18.5 15 PRO B N 1
ATOM 2327 C CA . PRO B 1 15 ? 15.016 1.337 61.062 1 18.5 15 PRO B CA 1
ATOM 2328 C C . PRO B 1 15 ? 14.961 -0.004 60.344 1 18.5 15 PRO B C 1
ATOM 2330 O O . PRO B 1 15 ? 16 -0.572 60 1 18.5 15 PRO B O 1
ATOM 2333 N N . VAL B 1 16 ? 13.898 -0.411 59.719 1 16.31 16 VAL B N 1
ATOM 2334 C CA . VAL B 1 16 ? 13.594 -1.783 60.125 1 16.31 16 VAL B CA 1
ATOM 2335 C C . VAL B 1 16 ? 14.766 -2.695 59.75 1 16.31 16 VAL B C 1
ATOM 2337 O O . VAL B 1 16 ? 15.555 -2.379 58.875 1 16.31 16 VAL B O 1
ATOM 2340 N N . VAL B 1 17 ? 14.469 -4.082 60.188 1 16.06 17 VAL B N 1
ATOM 2341 C CA . VAL B 1 17 ? 15.016 -5.301 60.781 1 16.06 17 VAL B CA 1
ATOM 2342 C C . VAL B 1 17 ? 15.75 -6.105 59.688 1 16.06 17 VAL B C 1
ATOM 2344 O O . VAL B 1 17 ? 15.289 -6.195 58.562 1 16.06 17 VAL B O 1
ATOM 2347 N N . ARG B 1 18 ? 16.859 -6.727 60.125 1 16.56 18 ARG B N 1
ATOM 2348 C CA . ARG B 1 18 ? 18.125 -7.383 59.844 1 16.56 18 ARG B CA 1
ATOM 2349 C C . ARG B 1 18 ? 17.891 -8.805 59.312 1 16.56 18 ARG B C 1
ATOM 2351 O O . ARG B 1 18 ? 18.844 -9.492 58.969 1 16.56 18 ARG B O 1
ATOM 2358 N N . ALA B 1 19 ? 16.578 -9.273 59.25 1 15.44 19 ALA B N 1
ATOM 2359 C CA . ALA B 1 19 ? 16.641 -10.656 59.688 1 15.44 19 ALA B CA 1
ATOM 2360 C C . ALA B 1 19 ? 17.547 -11.484 58.812 1 15.44 19 ALA B C 1
ATOM 2362 O O . ALA B 1 19 ? 17.656 -11.227 57.594 1 15.44 19 ALA B O 1
ATOM 2363 N N . GLN B 1 20 ? 18.016 -12.602 59.469 1 16.03 20 GLN B N 1
ATOM 2364 C CA . GLN B 1 20 ? 19.125 -13.531 59.656 1 16.03 20 GLN B CA 1
ATOM 2365 C C . GLN B 1 20 ? 19.094 -14.656 58.625 1 16.03 20 GLN B C 1
ATOM 2367 O O . GLN B 1 20 ? 20.109 -15.297 58.344 1 16.03 20 GLN B O 1
ATOM 2372 N N . VAL B 1 21 ? 17.922 -15.047 58.094 1 15.98 21 VAL B N 1
ATOM 2373 C CA . VAL B 1 21 ? 17.844 -16.5 58.219 1 15.98 21 VAL B CA 1
ATOM 2374 C C . VAL B 1 21 ? 18.953 -17.156 57.406 1 15.98 21 VAL B C 1
ATOM 2376 O O . VAL B 1 21 ? 19.219 -16.766 56.281 1 15.98 21 VAL B O 1
ATOM 2379 N N . ALA B 1 22 ? 19.375 -18.344 58 1 15.76 22 ALA B N 1
ATOM 2380 C CA . ALA B 1 22 ? 20.5 -19.25 58.156 1 15.76 22 ALA B CA 1
ATOM 2381 C C . ALA B 1 22 ? 20.641 -20.156 56.938 1 15.76 22 ALA B C 1
ATOM 2383 O O . ALA B 1 22 ? 21.75 -20.375 56.438 1 15.76 22 ALA B O 1
ATOM 2384 N N . LEU B 1 23 ? 19.562 -21.062 56.75 1 16.17 23 LEU B N 1
ATOM 2385 C CA . LEU B 1 23 ? 20.031 -22.438 56.875 1 16.17 23 LEU B CA 1
ATOM 2386 C C . LEU B 1 23 ? 20.859 -22.859 55.688 1 16.17 23 LEU B C 1
ATOM 2388 O O . LEU B 1 23 ? 20.719 -22.281 54.594 1 16.17 23 LEU B O 1
ATOM 2392 N N . LYS B 1 24 ? 20.812 -24.312 55.438 1 16.16 24 LYS B N 1
ATOM 2393 C CA . LYS B 1 24 ? 21.734 -25.438 55.469 1 16.16 24 LYS B CA 1
ATOM 2394 C C . LYS B 1 24 ? 22.281 -25.766 54.094 1 16.16 24 LYS B C 1
ATOM 2396 O O . LYS B 1 24 ? 21.719 -25.344 53.094 1 16.16 24 LYS B O 1
ATOM 2401 N N . THR B 1 25 ? 22.109 -27.031 53.719 1 16.39 25 THR B N 1
ATOM 2402 C CA . THR B 1 25 ? 23.141 -28.062 53.562 1 16.39 25 THR B CA 1
ATOM 2403 C C . THR B 1 25 ? 23.531 -28.188 52.094 1 16.39 25 THR B C 1
ATOM 2405 O O . THR B 1 25 ? 24.719 -28.094 51.75 1 16.39 25 THR B O 1
ATOM 2408 N N . SER B 1 26 ? 23.062 -29.312 51.406 1 16.58 26 SER B N 1
ATOM 2409 C CA . SER B 1 26 ? 23.984 -30.422 51.156 1 16.58 26 SER B CA 1
ATOM 2410 C C . SER B 1 26 ? 24.641 -30.312 49.781 1 16.58 26 SER B C 1
ATOM 2412 O O . SER B 1 26 ? 24.203 -29.531 48.938 1 16.58 26 SER B O 1
ATOM 2414 N N . ARG B 1 27 ? 24.766 -31.594 49.094 1 16.08 27 ARG B N 1
ATOM 2415 C CA . ARG B 1 27 ? 25.906 -32.375 48.688 1 16.08 27 ARG B CA 1
ATOM 2416 C C . ARG B 1 27 ? 26.203 -32.188 47.188 1 16.08 27 ARG B C 1
ATOM 2418 O O . ARG B 1 27 ? 27.359 -31.922 46.812 1 16.08 27 ARG B O 1
ATOM 2425 N N . SER B 1 28 ? 25.438 -32.844 46.25 1 16.77 28 SER B N 1
ATOM 2426 C CA . SER B 1 28 ? 26.203 -33.906 45.594 1 16.77 28 SER B CA 1
ATOM 2427 C C . SER B 1 28 ? 26.969 -33.344 44.375 1 16.77 28 SER B C 1
ATOM 2429 O O . SER B 1 28 ? 26.656 -32.25 43.875 1 16.77 28 SER B O 1
ATOM 2431 N N . ARG B 1 29 ? 27.375 -34.312 43.469 1 16.52 29 ARG B N 1
ATOM 2432 C CA . ARG B 1 29 ? 28.578 -34.844 42.812 1 16.52 29 ARG B CA 1
ATOM 2433 C C . ARG B 1 29 ? 28.734 -34.281 41.406 1 16.52 29 ARG B C 1
ATOM 2435 O O . ARG B 1 29 ? 29.828 -33.781 41.062 1 16.52 29 ARG B O 1
ATOM 2442 N N . PHE B 1 30 ? 27.891 -34.625 40.344 1 18.3 30 PHE B N 1
ATOM 2443 C CA . PHE B 1 30 ? 28.594 -35.406 39.312 1 18.3 30 PHE B CA 1
ATOM 2444 C C . PHE B 1 30 ? 29.266 -34.5 38.312 1 18.3 30 PHE B C 1
ATOM 2446 O O . PHE B 1 30 ? 28.859 -33.344 38.125 1 18.3 30 PHE B O 1
ATOM 2453 N N . PRO B 1 31 ? 30.141 -35.219 37.375 1 18.67 31 PRO B N 1
ATOM 2454 C CA . PRO B 1 31 ? 31.453 -35.094 36.75 1 18.67 31 PRO B CA 1
ATOM 2455 C C . PRO B 1 31 ? 31.438 -34.156 35.531 1 18.67 31 PRO B C 1
ATOM 2457 O O . PRO B 1 31 ? 32.219 -33.219 35.469 1 18.67 31 PRO B O 1
ATOM 2460 N N . SER B 1 32 ? 31.266 -34.844 34.312 1 18 32 SER B N 1
ATOM 2461 C CA . SER B 1 32 ? 32.219 -35.031 33.25 1 18 32 SER B CA 1
ATOM 2462 C C . SER B 1 32 ? 31.953 -34.094 32.094 1 18 32 SER B C 1
ATOM 2464 O O . SER B 1 32 ? 30.859 -34.094 31.516 1 18 32 SER B O 1
ATOM 2466 N N . ALA B 1 33 ? 32.594 -33.062 31.969 1 19.17 33 ALA B N 1
ATOM 2467 C CA . ALA B 1 33 ? 32.375 -32.031 30.969 1 19.17 33 ALA B CA 1
ATOM 2468 C C . ALA B 1 33 ? 32.812 -32.5 29.578 1 19.17 33 ALA B C 1
ATOM 2470 O O . ALA B 1 33 ? 33.906 -32.156 29.125 1 19.17 33 ALA B O 1
ATOM 2471 N N . ARG B 1 34 ? 32.406 -33.656 29.141 1 18.41 34 ARG B N 1
ATOM 2472 C CA . ARG B 1 34 ? 33.219 -34.031 27.984 1 18.41 34 ARG B CA 1
ATOM 2473 C C . ARG B 1 34 ? 32.938 -33.125 26.781 1 18.41 34 ARG B C 1
ATOM 2475 O O . ARG B 1 34 ? 33.656 -33.156 25.781 1 18.41 34 ARG B O 1
ATOM 2482 N N . PHE B 1 35 ? 31.734 -32.5 26.562 1 19.42 35 PHE B N 1
ATOM 2483 C CA . PHE B 1 35 ? 31.391 -32.594 25.156 1 19.42 35 PHE B CA 1
ATOM 2484 C C . PHE B 1 35 ? 32.312 -31.766 24.297 1 19.42 35 PHE B C 1
ATOM 2486 O O . PHE B 1 35 ? 32.781 -30.703 24.734 1 19.42 35 PHE B O 1
ATOM 2493 N N . SER B 1 36 ? 32.719 -32.25 22.984 1 20.73 36 SER B N 1
ATOM 2494 C CA . SER B 1 36 ? 33.594 -32.281 21.797 1 20.73 36 SER B CA 1
ATOM 2495 C C . SER B 1 36 ? 33.406 -31 20.969 1 20.73 36 SER B C 1
ATOM 2497 O O . SER B 1 36 ? 32.406 -30.297 21.094 1 20.73 36 SER B O 1
ATOM 2499 N N . GLY B 1 37 ? 34.344 -30.781 19.828 1 20.03 37 GLY B N 1
ATOM 2500 C CA . GLY B 1 37 ? 35.156 -29.844 19.062 1 20.03 37 GLY B CA 1
ATOM 2501 C C . GLY B 1 37 ? 34.344 -29.094 18.016 1 20.03 37 GLY B C 1
ATOM 2502 O O . GLY B 1 37 ? 34.531 -27.891 17.859 1 20.03 37 GLY B O 1
ATOM 2503 N N . SER B 1 38 ? 33.625 -29.75 16.969 1 22.12 38 SER B N 1
ATOM 2504 C CA . SER B 1 38 ? 33.938 -29.484 15.57 1 22.12 38 SER B CA 1
ATOM 2505 C C . SER B 1 38 ? 33.031 -28.359 15.023 1 22.12 38 SER B C 1
ATOM 2507 O O . SER B 1 38 ? 32.656 -28.391 13.859 1 22.12 38 SER B O 1
ATOM 2509 N N . ALA B 1 39 ? 32.344 -27.594 15.758 1 24.89 39 ALA B N 1
ATOM 2510 C CA . ALA B 1 39 ? 31.234 -26.906 15.086 1 24.89 39 ALA B CA 1
ATOM 2511 C C . ALA B 1 39 ? 31.75 -25.734 14.25 1 24.89 39 ALA B C 1
ATOM 2513 O O . ALA B 1 39 ? 30.953 -24.891 13.812 1 24.89 39 ALA B O 1
ATOM 2514 N N . ALA B 1 40 ? 33.031 -25.562 14.102 1 24.64 40 ALA B N 1
ATOM 2515 C CA . ALA B 1 40 ? 33.438 -24.266 13.57 1 24.64 40 ALA B CA 1
ATOM 2516 C C . ALA B 1 40 ? 32.906 -24.062 12.148 1 24.64 40 ALA B C 1
ATOM 2518 O O . ALA B 1 40 ? 32.812 -22.938 11.672 1 24.64 40 ALA B O 1
ATOM 2519 N N . LEU B 1 41 ? 32.75 -25.172 11.305 1 24.94 41 LEU B N 1
ATOM 2520 C CA . LEU B 1 41 ? 32.969 -24.953 9.875 1 24.94 41 LEU B CA 1
ATOM 2521 C C . LEU B 1 41 ? 31.703 -24.328 9.25 1 24.94 41 LEU B C 1
ATOM 2523 O O . LEU B 1 41 ? 31.656 -24.094 8.039 1 24.94 41 LEU B O 1
ATOM 2527 N N . ALA B 1 42 ? 30.516 -24.297 9.938 1 25.22 42 ALA B N 1
ATOM 2528 C CA . ALA B 1 42 ? 29.359 -24.141 9.07 1 25.22 42 ALA B CA 1
ATOM 2529 C C . ALA B 1 42 ? 29.203 -22.688 8.609 1 25.22 42 ALA B C 1
ATOM 2531 O O . ALA B 1 42 ? 28.312 -22.375 7.828 1 25.22 42 ALA B O 1
ATOM 2532 N N . THR B 1 43 ? 29.922 -21.688 9.172 1 28.98 43 THR B N 1
ATOM 2533 C CA . THR B 1 43 ? 29.5 -20.328 8.891 1 28.98 43 THR B CA 1
ATOM 2534 C C . THR B 1 43 ? 29.875 -19.938 7.465 1 28.98 43 THR B C 1
ATOM 2536 O O . THR B 1 43 ? 29.281 -19.016 6.898 1 28.98 43 THR B O 1
ATOM 2539 N N . PHE B 1 44 ? 30.922 -20.578 6.809 1 28.89 44 PHE B N 1
ATOM 2540 C CA . PHE B 1 44 ? 31.531 -19.984 5.629 1 28.89 44 PHE B CA 1
ATOM 2541 C C . PHE B 1 44 ? 30.656 -20.188 4.402 1 28.89 44 PHE B C 1
ATOM 2543 O O . PHE B 1 44 ? 30.781 -19.438 3.426 1 28.89 44 PHE B O 1
ATOM 2550 N N . ALA B 1 45 ? 29.875 -21.281 4.312 1 29 45 ALA B N 1
ATOM 2551 C CA . ALA B 1 45 ? 29.344 -21.609 2.986 1 29 45 ALA B CA 1
ATOM 2552 C C . ALA B 1 45 ? 28.219 -20.656 2.588 1 29 45 ALA B C 1
ATOM 2554 O O . ALA B 1 45 ? 27.922 -20.516 1.403 1 29 45 ALA B O 1
ATOM 2555 N N . ALA B 1 46 ? 27.516 -20.062 3.52 1 30.05 46 ALA B N 1
ATOM 2556 C CA . ALA B 1 46 ? 26.328 -19.359 3.037 1 30.05 46 ALA B CA 1
ATOM 2557 C C . ALA B 1 46 ? 26.719 -18.047 2.338 1 30.05 46 ALA B C 1
ATOM 2559 O O . ALA B 1 46 ? 25.938 -17.484 1.581 1 30.05 46 ALA B O 1
ATOM 2560 N N . GLN B 1 47 ? 27.969 -17.5 2.531 1 30.59 47 GLN B N 1
ATOM 2561 C CA . GLN B 1 47 ? 28.297 -16.188 1.959 1 30.59 47 GLN B CA 1
ATOM 2562 C C . GLN B 1 47 ? 28.5 -16.297 0.449 1 30.59 47 GLN B C 1
ATOM 2564 O O . GLN B 1 47 ? 28.438 -15.289 -0.258 1 30.59 47 GLN B O 1
ATOM 2569 N N . LEU B 1 48 ? 28.906 -17.453 -0.091 1 31.3 48 LEU B N 1
ATOM 2570 C CA . LEU B 1 48 ? 29.391 -17.422 -1.468 1 31.3 48 LEU B CA 1
ATOM 2571 C C . LEU B 1 48 ? 28.234 -17.391 -2.453 1 31.3 48 LEU B C 1
ATOM 2573 O O . LEU B 1 48 ? 28.391 -16.906 -3.578 1 31.3 48 LEU B O 1
ATOM 2577 N N . ALA B 1 49 ? 27.141 -17.984 -2.104 1 29.77 49 ALA B N 1
ATOM 2578 C CA . ALA B 1 49 ? 26.188 -18.172 -3.186 1 29.77 49 ALA B CA 1
ATOM 2579 C C . ALA B 1 49 ? 25.484 -16.859 -3.521 1 29.77 49 ALA B C 1
ATOM 2581 O O . ALA B 1 49 ? 25 -16.672 -4.645 1 29.77 49 ALA B O 1
ATOM 2582 N N . ILE B 1 50 ? 25.375 -15.945 -2.676 1 29.7 50 ILE B N 1
ATOM 2583 C CA . ILE B 1 50 ? 24.484 -14.828 -2.945 1 29.7 50 ILE B CA 1
ATOM 2584 C C . ILE B 1 50 ? 25.188 -13.797 -3.818 1 29.7 50 ILE B C 1
ATOM 2586 O O . ILE B 1 50 ? 24.547 -12.875 -4.344 1 29.7 50 ILE B O 1
ATOM 2590 N N . ARG B 1 51 ? 26.5 -13.898 -4.047 1 29.3 51 ARG B N 1
ATOM 2591 C CA . ARG B 1 51 ? 27.156 -12.82 -4.766 1 29.3 51 ARG B CA 1
ATOM 2592 C C . ARG B 1 51 ? 26.734 -12.781 -6.227 1 29.3 51 ARG B C 1
ATOM 2594 O O . ARG B 1 51 ? 27.062 -11.844 -6.957 1 29.3 51 ARG B O 1
ATOM 2601 N N . ARG B 1 52 ? 26.312 -13.906 -6.742 1 32.31 52 ARG B N 1
ATOM 2602 C CA . ARG B 1 52 ? 26.297 -13.883 -8.203 1 32.31 52 ARG B CA 1
ATOM 2603 C C . ARG B 1 52 ? 25.062 -13.141 -8.719 1 32.31 52 ARG B C 1
ATOM 2605 O O . ARG B 1 52 ? 24.906 -12.969 -9.93 1 32.31 52 ARG B O 1
ATOM 2612 N N . CYS B 1 53 ? 24.078 -13.016 -8 1 27.66 53 CYS B N 1
ATOM 2613 C CA . CYS B 1 53 ? 22.906 -12.43 -8.633 1 27.66 53 CYS B CA 1
ATOM 2614 C C . CYS B 1 53 ? 23.062 -10.922 -8.812 1 27.66 53 CYS B C 1
ATOM 2616 O O . CYS B 1 53 ? 22.125 -10.234 -9.211 1 27.66 53 CYS B O 1
ATOM 2618 N N . ALA B 1 54 ? 24.281 -10.391 -8.305 1 28.25 54 ALA B N 1
ATOM 2619 C CA . ALA B 1 54 ? 24.359 -8.938 -8.453 1 28.25 54 ALA B CA 1
ATOM 2620 C C . ALA B 1 54 ? 24.75 -8.547 -9.875 1 28.25 54 ALA B C 1
ATOM 2622 O O . ALA B 1 54 ? 25.812 -7.973 -10.094 1 28.25 54 ALA B O 1
ATOM 2623 N N . LYS B 1 55 ? 24.625 -9.32 -10.906 1 29.52 55 LYS B N 1
ATOM 2624 C CA . LYS B 1 55 ? 24.953 -8.547 -12.102 1 29.52 55 LYS B CA 1
ATOM 2625 C C . LYS B 1 55 ? 24.078 -7.297 -12.203 1 29.52 55 LYS B C 1
ATOM 2627 O O . LYS B 1 55 ? 22.859 -7.371 -12.094 1 29.52 55 LYS B O 1
ATOM 2632 N N . GLY B 1 56 ? 24.625 -6.059 -12.078 1 27.97 56 GLY B N 1
ATOM 2633 C CA . GLY B 1 56 ? 24.062 -4.738 -12.328 1 27.97 56 GLY B CA 1
ATOM 2634 C C . GLY B 1 56 ? 23.281 -4.656 -13.617 1 27.97 56 GLY B C 1
ATOM 2635 O O . GLY B 1 56 ? 23.828 -4.844 -14.703 1 27.97 56 GLY B O 1
ATOM 2636 N N . ARG B 1 57 ? 22.156 -5.266 -13.781 1 28.94 57 ARG B N 1
ATOM 2637 C CA . ARG B 1 57 ? 21.453 -4.883 -15 1 28.94 57 ARG B CA 1
ATOM 2638 C C . ARG B 1 57 ? 21.609 -3.391 -15.281 1 28.94 57 ARG B C 1
ATOM 2640 O O . ARG B 1 57 ? 21.328 -2.561 -14.414 1 28.94 57 ARG B O 1
ATOM 2647 N N . ALA B 1 58 ? 22.453 -3.092 -16.203 1 26.38 58 ALA B N 1
ATOM 2648 C CA . ALA B 1 58 ? 22.547 -1.755 -16.781 1 26.38 58 ALA B CA 1
ATOM 2649 C C . ALA B 1 58 ? 21.156 -1.146 -16.969 1 26.38 58 ALA B C 1
ATOM 2651 O O . ALA B 1 58 ? 20.297 -1.741 -17.625 1 26.38 58 ALA B O 1
ATOM 2652 N N . TRP B 1 59 ? 20.609 -0.416 -16.047 1 27.61 59 TRP B N 1
ATOM 2653 C CA . TRP B 1 59 ? 19.5 0.476 -16.328 1 27.61 59 TRP B CA 1
ATOM 2654 C C . TRP B 1 59 ? 19.609 1.077 -17.719 1 27.61 59 TRP B C 1
ATOM 2656 O O . TRP B 1 59 ? 20.562 1.805 -18.016 1 27.61 59 TRP B O 1
ATOM 2666 N N . ARG B 1 60 ? 19.422 0.313 -18.781 1 28.05 60 ARG B N 1
ATOM 2667 C CA . ARG B 1 60 ? 19.344 0.957 -20.094 1 28.05 60 ARG B CA 1
ATOM 2668 C C . ARG B 1 60 ? 18.703 2.336 -19.984 1 28.05 60 ARG B C 1
ATOM 2670 O O . ARG B 1 60 ? 17.672 2.496 -19.328 1 28.05 60 ARG B O 1
ATOM 2677 N N . SER B 1 61 ? 19.516 3.389 -20.156 1 28.17 61 SER B N 1
ATOM 2678 C CA . SER B 1 61 ? 19.156 4.77 -20.453 1 28.17 61 SER B CA 1
ATOM 2679 C C . SER B 1 61 ? 18.016 4.832 -21.469 1 28.17 61 SER B C 1
ATOM 2681 O O . SER B 1 61 ? 18.219 4.609 -22.656 1 28.17 61 SER B O 1
ATOM 2683 N N . GLU B 1 62 ? 16.859 4.188 -21.344 1 29.98 62 GLU B N 1
ATOM 2684 C CA . GLU B 1 62 ? 15.812 4.539 -22.297 1 29.98 62 GLU B CA 1
ATOM 2685 C C . GLU B 1 62 ? 15.859 6.023 -22.641 1 29.98 62 GLU B C 1
ATOM 2687 O O . GLU B 1 62 ? 16.266 6.848 -21.828 1 29.98 62 GLU B O 1
ATOM 2692 N N . SER B 1 63 ? 15.93 6.336 -23.938 1 29.73 63 SER B N 1
ATOM 2693 C CA . SER B 1 63 ? 15.773 7.652 -24.562 1 29.73 63 SER B CA 1
ATOM 2694 C C . SER B 1 63 ? 14.891 8.562 -23.703 1 29.73 63 SER B C 1
ATOM 2696 O O . SER B 1 63 ? 13.82 8.148 -23.25 1 29.73 63 SER B O 1
ATOM 2698 N N . ARG B 1 64 ? 15.516 9.547 -23.141 1 31.41 64 ARG B N 1
ATOM 2699 C CA . ARG B 1 64 ? 14.867 10.672 -22.484 1 31.41 64 ARG B CA 1
ATOM 2700 C C . ARG B 1 64 ? 13.656 11.148 -23.281 1 31.41 64 ARG B C 1
ATOM 2702 O O . ARG B 1 64 ? 13.781 11.992 -24.172 1 31.41 64 ARG B O 1
ATOM 2709 N N . ILE B 1 65 ? 12.734 10.422 -23.75 1 32.28 65 ILE B N 1
ATOM 2710 C CA . ILE B 1 65 ? 11.531 11.117 -24.203 1 32.28 65 ILE B CA 1
ATOM 2711 C C . ILE B 1 65 ? 11.219 12.273 -23.25 1 32.28 65 ILE B C 1
ATOM 2713 O O . ILE B 1 65 ? 11.164 12.086 -22.031 1 32.28 65 ILE B O 1
ATOM 2717 N N . LEU B 1 66 ? 11.445 13.445 -23.641 1 33.59 66 LEU B N 1
ATOM 2718 C CA . LEU B 1 66 ? 10.969 14.633 -22.953 1 33.59 66 LEU B CA 1
ATOM 2719 C C . LEU B 1 66 ? 9.641 14.359 -22.266 1 33.59 66 LEU B C 1
ATOM 2721 O O . LEU B 1 66 ? 8.586 14.391 -22.891 1 33.59 66 LEU B O 1
ATOM 2725 N N . ARG B 1 67 ? 9.672 13.406 -21.422 1 44.66 67 ARG B N 1
ATOM 2726 C CA . ARG B 1 67 ? 8.453 13.203 -20.656 1 44.66 67 ARG B CA 1
ATOM 2727 C C . ARG B 1 67 ? 7.859 14.539 -20.219 1 44.66 67 ARG B C 1
ATOM 2729 O O . ARG B 1 67 ? 8.594 15.453 -19.828 1 44.66 67 ARG B O 1
ATOM 2736 N N . ALA B 1 68 ? 6.703 14.945 -20.766 1 46.75 68 ALA B N 1
ATOM 2737 C CA . ALA B 1 68 ? 5.938 16.125 -20.375 1 46.75 68 ALA B CA 1
ATOM 2738 C C . ALA B 1 68 ? 6.039 16.391 -18.875 1 46.75 68 ALA B C 1
ATOM 2740 O O . ALA B 1 68 ? 6.129 15.445 -18.094 1 46.75 68 ALA B O 1
ATOM 2741 N N . ALA B 1 69 ? 6.438 17.578 -18.531 1 64.25 69 ALA B N 1
ATOM 2742 C CA . ALA B 1 69 ? 6.441 18.078 -17.156 1 64.25 69 ALA B CA 1
ATOM 2743 C C . ALA B 1 69 ? 5.23 17.547 -16.375 1 64.25 69 ALA B C 1
ATOM 2745 O O . ALA B 1 69 ? 4.113 17.547 -16.906 1 64.25 69 ALA B O 1
ATOM 2746 N N . ALA B 1 70 ? 5.457 16.734 -15.383 1 80.75 70 ALA B N 1
ATOM 2747 C CA . ALA B 1 70 ? 4.375 16.266 -14.523 1 80.75 70 ALA B CA 1
ATOM 2748 C C . ALA B 1 70 ? 3.402 17.391 -14.203 1 80.75 70 ALA B C 1
ATOM 2750 O O . ALA B 1 70 ? 3.814 18.531 -14.016 1 80.75 70 ALA B O 1
ATOM 2751 N N . ASP B 1 71 ? 2.156 17.125 -14.367 1 87.12 71 ASP B N 1
ATOM 2752 C CA . ASP B 1 71 ? 1.102 18.078 -14.031 1 87.12 71 ASP B CA 1
ATOM 2753 C C . ASP B 1 71 ? 0.591 17.844 -12.609 1 87.12 71 ASP B C 1
ATOM 2755 O O . ASP B 1 71 ? -0.07 16.844 -12.336 1 87.12 71 ASP B O 1
ATOM 2759 N N . PHE B 1 72 ? 0.872 18.812 -11.758 1 91.44 72 PHE B N 1
ATOM 2760 C CA . PHE B 1 72 ? 0.481 18.688 -10.359 1 91.44 72 PHE B CA 1
ATOM 2761 C C . PHE B 1 72 ? -0.705 19.594 -10.047 1 91.44 72 PHE B C 1
ATOM 2763 O O . PHE B 1 72 ? -1.072 19.766 -8.883 1 91.44 72 PHE B O 1
ATOM 2770 N N . SER B 1 73 ? -1.325 20.203 -11.039 1 88.56 73 SER B N 1
ATOM 2771 C CA . SER B 1 73 ? -2.363 21.203 -10.852 1 88.56 73 SER B CA 1
ATOM 2772 C C . SER B 1 73 ? -3.613 20.609 -10.219 1 88.56 73 SER B C 1
ATOM 2774 O O . SER B 1 73 ? -4.398 21.312 -9.586 1 88.56 73 SER B O 1
ATOM 2776 N N . GLU B 1 74 ? -3.752 19.312 -10.359 1 89.31 74 GLU B N 1
ATOM 2777 C CA . GLU B 1 74 ? -4.969 18.703 -9.844 1 89.31 74 GLU B CA 1
ATOM 2778 C C . GLU B 1 74 ? -4.688 17.922 -8.555 1 89.31 74 GLU B C 1
ATOM 2780 O O . GLU B 1 74 ? -5.543 17.188 -8.07 1 89.31 74 GLU B O 1
ATOM 2785 N N . ASN B 1 75 ? -3.525 18.062 -8.047 1 94.06 75 ASN B N 1
ATOM 2786 C CA . ASN B 1 75 ? -3.199 17.391 -6.793 1 94.06 75 ASN B CA 1
ATOM 2787 C C . ASN B 1 75 ? -4.059 17.906 -5.641 1 94.06 75 ASN B C 1
ATOM 2789 O O . ASN B 1 75 ? -4.418 19.078 -5.605 1 94.06 75 ASN B O 1
ATOM 2793 N N . LYS B 1 76 ? -4.426 17.016 -4.723 1 94.19 76 LYS B N 1
ATOM 2794 C CA . LYS B 1 76 ? -5.215 17.312 -3.531 1 94.19 76 LYS B CA 1
ATOM 2795 C C . LYS B 1 76 ? -4.688 16.562 -2.312 1 94.19 76 LYS B C 1
ATOM 2797 O O . LYS B 1 76 ? -4.25 15.422 -2.426 1 94.19 76 LYS B O 1
ATOM 2802 N N . MET B 1 77 ? -4.68 17.219 -1.173 1 94.81 77 MET B N 1
ATOM 2803 C CA . MET B 1 77 ? -4.422 16.484 0.062 1 94.81 77 MET B CA 1
ATOM 2804 C C . MET B 1 77 ? -5.602 15.586 0.412 1 94.81 77 MET B C 1
ATOM 2806 O O . MET B 1 77 ? -6.73 16.062 0.541 1 94.81 77 MET B O 1
ATOM 2810 N N . LEU B 1 78 ? -5.344 14.375 0.606 1 92.94 78 LEU B N 1
ATOM 2811 C CA . LEU B 1 78 ? -6.434 13.43 0.822 1 92.94 78 LEU B CA 1
ATOM 2812 C C . LEU B 1 78 ? -6.582 13.102 2.303 1 92.94 78 LEU B C 1
ATOM 2814 O O . LEU B 1 78 ? -7.684 13.188 2.854 1 92.94 78 LEU B O 1
ATOM 2818 N N . HIS B 1 79 ? -5.496 12.609 2.895 1 94.25 79 HIS B N 1
ATOM 2819 C CA . HIS B 1 79 ? -5.574 12.297 4.316 1 94.25 79 HIS B CA 1
ATOM 2820 C C . HIS B 1 79 ? -4.184 12.203 4.938 1 94.25 79 HIS B C 1
ATOM 2822 O O . HIS B 1 79 ? -3.184 12.102 4.219 1 94.25 79 HIS B O 1
ATOM 2828 N N . ALA B 1 80 ? -4.125 12.312 6.227 1 96.25 80 ALA B N 1
ATOM 2829 C CA . ALA B 1 80 ? -2.939 12.039 7.039 1 96.25 80 ALA B CA 1
ATOM 2830 C C . ALA B 1 80 ? -3.189 10.883 8.008 1 96.25 80 ALA B C 1
ATOM 2832 O O . ALA B 1 80 ? -4.305 10.719 8.508 1 96.25 80 ALA B O 1
ATOM 2833 N N . MET B 1 81 ? -2.162 10.195 8.203 1 96 81 MET B N 1
ATOM 2834 C CA . MET B 1 81 ? -2.312 9.07 9.125 1 96 81 MET B CA 1
ATOM 2835 C C . MET B 1 81 ? -1.643 9.375 10.461 1 96 81 MET B C 1
ATOM 2837 O O . MET B 1 81 ? -0.492 9.812 10.5 1 96 81 MET B O 1
ATOM 2841 N N . LEU B 1 82 ? -2.32 9.148 11.539 1 96.38 82 LEU B N 1
ATOM 2842 C CA . LEU B 1 82 ? -1.835 9.258 12.914 1 96.38 82 LEU B CA 1
ATOM 2843 C C . LEU B 1 82 ? -1.927 7.91 13.625 1 96.38 82 LEU B C 1
ATOM 2845 O O . LEU B 1 82 ? -2.957 7.238 13.562 1 96.38 82 LEU B O 1
ATOM 2849 N N . HIS B 1 83 ? -0.885 7.59 14.273 1 94.75 83 HIS B N 1
ATOM 2850 C CA . HIS B 1 83 ? -0.977 6.469 15.195 1 94.75 83 HIS B CA 1
ATOM 2851 C C . HIS B 1 83 ? -1.68 6.875 16.484 1 94.75 83 HIS B C 1
ATOM 2853 O O . HIS B 1 83 ? -1.508 7.996 16.969 1 94.75 83 HIS B O 1
ATOM 2859 N N . VAL B 1 84 ? -2.357 5.926 17 1 96.38 84 VAL B N 1
ATOM 2860 C CA . VAL B 1 84 ? -3.08 6.168 18.25 1 96.38 84 VAL B CA 1
ATOM 2861 C C . VAL B 1 84 ? -2.885 4.988 19.188 1 96.38 84 VAL B C 1
ATOM 2863 O O . VAL B 1 84 ? -2.643 3.861 18.75 1 96.38 84 VAL B O 1
ATOM 2866 N N . ARG B 1 85 ? -2.945 5.219 20.406 1 96.06 85 ARG B N 1
ATOM 2867 C CA . ARG B 1 85 ? -2.736 4.172 21.406 1 96.06 85 ARG B CA 1
ATOM 2868 C C . ARG B 1 85 ? -4.008 3.357 21.625 1 96.06 85 ARG B C 1
ATOM 2870 O O . ARG B 1 85 ? -3.961 2.125 21.672 1 96.06 85 ARG B O 1
ATOM 2877 N N . ASP B 1 86 ? -5.141 4.012 21.797 1 95.94 86 ASP B N 1
ATOM 2878 C CA . ASP B 1 86 ? -6.461 3.402 21.922 1 95.94 86 ASP B CA 1
ATOM 2879 C C . ASP B 1 86 ? -7.414 3.938 20.844 1 95.94 86 ASP B C 1
ATOM 2881 O O . ASP B 1 86 ? -7.836 5.094 20.906 1 95.94 86 ASP B O 1
ATOM 2885 N N . LEU B 1 87 ? -7.836 3.072 19.906 1 95.06 87 LEU B N 1
ATOM 2886 C CA . LEU B 1 87 ? -8.625 3.49 18.75 1 95.06 87 LEU B CA 1
ATOM 2887 C C . LEU B 1 87 ? -10 3.988 19.188 1 95.06 87 LEU B C 1
ATOM 2889 O O . LEU B 1 87 ? -10.484 5.004 18.672 1 95.06 87 LEU B O 1
ATOM 2893 N N . ASP B 1 88 ? -10.602 3.334 20.141 1 95.44 88 ASP B N 1
ATOM 2894 C CA . ASP B 1 88 ? -11.938 3.715 20.578 1 95.44 88 ASP B CA 1
ATOM 2895 C C . ASP B 1 88 ? -11.922 5.078 21.266 1 95.44 88 ASP B C 1
ATOM 2897 O O . ASP B 1 88 ? -12.789 5.918 21 1 95.44 88 ASP B O 1
ATOM 2901 N N . ASP B 1 89 ? -10.961 5.301 22.094 1 97.06 89 ASP B N 1
ATOM 2902 C CA . ASP B 1 89 ? -10.828 6.594 22.75 1 97.06 89 ASP B CA 1
ATOM 2903 C C . ASP B 1 89 ? -10.625 7.715 21.734 1 97.06 89 ASP B C 1
ATOM 2905 O O . ASP B 1 89 ? -11.203 8.797 21.859 1 97.06 89 ASP B O 1
ATOM 2909 N N . SER B 1 90 ? -9.836 7.441 20.812 1 97.62 90 SER B N 1
ATOM 2910 C CA . SER B 1 90 ? -9.547 8.453 19.797 1 97.62 90 SER B CA 1
ATOM 2911 C C . SER B 1 90 ? -10.773 8.742 18.938 1 97.62 90 SER B C 1
ATOM 2913 O O . SER B 1 90 ? -11.062 9.898 18.641 1 97.62 90 SER B O 1
ATOM 2915 N N . LEU B 1 91 ? -11.438 7.719 18.562 1 97.19 91 LEU B N 1
ATOM 2916 C CA . LEU B 1 91 ? -12.656 7.906 17.781 1 97.19 91 LEU B CA 1
ATOM 2917 C C . LEU B 1 91 ? -13.664 8.758 18.547 1 97.19 91 LEU B C 1
ATOM 2919 O O . LEU B 1 91 ? -14.242 9.688 18 1 97.19 91 LEU B O 1
ATOM 2923 N N . ALA B 1 92 ? -13.859 8.422 19.797 1 97.19 92 ALA B N 1
ATOM 2924 C CA . ALA B 1 92 ? -14.789 9.188 20.625 1 97.19 92 ALA B CA 1
ATOM 2925 C C . ALA B 1 92 ? -14.391 10.664 20.672 1 97.19 92 ALA B C 1
ATOM 2927 O O . ALA B 1 92 ? -15.242 11.547 20.609 1 97.19 92 ALA B O 1
ATOM 2928 N N . PHE B 1 93 ? -13.148 10.93 20.812 1 96.94 93 PHE B N 1
ATOM 2929 C CA . PHE B 1 93 ? -12.633 12.289 20.891 1 96.94 93 PHE B CA 1
ATOM 2930 C C . PHE B 1 93 ? -12.945 13.062 19.625 1 96.94 93 PHE B C 1
ATOM 2932 O O . PHE B 1 93 ? -13.492 14.172 19.672 1 96.94 93 PHE B O 1
ATOM 2939 N N . TYR B 1 94 ? -12.594 12.547 18.484 1 96.62 94 TYR B N 1
ATOM 2940 C CA . TYR B 1 94 ? -12.75 13.266 17.219 1 96.62 94 TYR B CA 1
ATOM 2941 C C . TYR B 1 94 ? -14.219 13.383 16.844 1 96.62 94 TYR B C 1
ATOM 2943 O O . TYR B 1 94 ? -14.633 14.383 16.234 1 96.62 94 TYR B O 1
ATOM 2951 N N . GLU B 1 95 ? -15 12.391 17.234 1 95.56 95 GLU B N 1
ATOM 2952 C CA . GLU B 1 95 ? -16.438 12.492 17.016 1 95.56 95 GLU B CA 1
ATOM 2953 C C . GLU B 1 95 ? -17.047 13.625 17.844 1 95.56 95 GLU B C 1
ATOM 2955 O O . GLU B 1 95 ? -17.969 14.32 17.375 1 95.56 95 GLU B O 1
ATOM 2960 N N . ALA B 1 96 ? -16.578 13.766 18.984 1 93.75 96 ALA B N 1
ATOM 2961 C CA . ALA B 1 96 ? -17.047 14.852 19.844 1 93.75 96 ALA B CA 1
ATOM 2962 C C . ALA B 1 96 ? -16.734 16.219 19.234 1 93.75 96 ALA B C 1
ATOM 2964 O O . ALA B 1 96 ? -17.375 17.219 19.547 1 93.75 96 ALA B O 1
ATOM 2965 N N . LEU B 1 97 ? -15.695 16.266 18.375 1 93.31 97 LEU B N 1
ATOM 2966 C CA . LEU B 1 97 ? -15.312 17.516 17.719 1 93.31 97 LEU B CA 1
ATOM 2967 C C . LEU B 1 97 ? -16.109 17.719 16.438 1 93.31 97 LEU B C 1
ATOM 2969 O O . LEU B 1 97 ? -15.906 18.703 15.727 1 93.31 97 LEU B O 1
ATOM 2973 N N . GLY B 1 98 ? -16.922 16.766 16.156 1 92.44 98 GLY B N 1
ATOM 2974 C CA . GLY B 1 98 ? -17.812 16.922 15.008 1 92.44 98 GLY B CA 1
ATOM 2975 C C . GLY B 1 98 ? -17.359 16.125 13.789 1 92.44 98 GLY B C 1
ATOM 2976 O O . GLY B 1 98 ? -18 16.172 12.742 1 92.44 98 GLY B O 1
ATOM 2977 N N . LEU B 1 99 ? -16.219 15.484 13.898 1 94.88 99 LEU B N 1
ATOM 2978 C CA . LEU B 1 99 ? -15.812 14.602 12.805 1 94.88 99 LEU B CA 1
ATOM 2979 C C . LEU B 1 99 ? -16.641 13.32 12.82 1 94.88 99 LEU B C 1
ATOM 2981 O O . LEU B 1 99 ? -17.156 12.922 13.859 1 94.88 99 LEU B O 1
ATOM 2985 N N . ARG B 1 100 ? -16.75 12.742 11.641 1 94.69 100 ARG B N 1
ATOM 2986 C CA . ARG B 1 100 ? -17.484 11.492 11.516 1 94.69 100 ARG B CA 1
ATOM 2987 C C . ARG B 1 100 ? -16.547 10.328 11.203 1 94.69 100 ARG B C 1
ATOM 2989 O O . ARG B 1 100 ? -15.586 10.492 10.445 1 94.69 100 ARG B O 1
ATOM 2996 N N . THR B 1 101 ? -16.922 9.172 11.789 1 95.5 101 THR B N 1
ATOM 2997 C CA . THR B 1 101 ? -16.219 7.957 11.375 1 95.5 101 THR B CA 1
ATOM 2998 C C . THR B 1 101 ? -16.672 7.516 9.984 1 95.5 101 THR B C 1
ATOM 3000 O O . THR B 1 101 ? -17.844 7.203 9.781 1 95.5 101 THR B O 1
ATOM 3003 N N . LEU B 1 102 ? -15.797 7.449 9.117 1 90.69 102 LEU B N 1
ATOM 3004 C CA . LEU B 1 102 ? -16.109 7.125 7.727 1 90.69 102 LEU B CA 1
ATOM 3005 C C . LEU B 1 102 ? -15.914 5.633 7.465 1 90.69 102 LEU B C 1
ATOM 3007 O O . LEU B 1 102 ? -16.547 5.078 6.559 1 90.69 102 LEU B O 1
ATOM 3011 N N . SER B 1 103 ? -14.992 5.043 8.125 1 85.56 103 SER B N 1
ATOM 3012 C CA . SER B 1 103 ? -14.719 3.611 8.109 1 85.56 103 SER B CA 1
ATOM 3013 C C . SER B 1 103 ? -13.961 3.176 9.352 1 85.56 103 SER B C 1
ATOM 3015 O O . SER B 1 103 ? -13.266 3.98 9.977 1 85.56 103 SER B O 1
ATOM 3017 N N . CYS B 1 104 ? -14.156 1.928 9.727 1 86.62 104 CYS B N 1
ATOM 3018 C CA . CYS B 1 104 ? -13.445 1.359 10.867 1 86.62 104 CYS B CA 1
ATOM 3019 C C . CYS B 1 104 ? -13.203 -0.132 10.672 1 86.62 104 CYS B C 1
ATOM 3021 O O . CYS B 1 104 ? -14.148 -0.898 10.469 1 86.62 104 CYS B O 1
ATOM 3023 N N . ASN B 1 105 ? -11.984 -0.46 10.703 1 79.94 105 ASN B N 1
ATOM 3024 C CA . ASN B 1 105 ? -11.57 -1.854 10.594 1 79.94 105 ASN B CA 1
ATOM 3025 C C . ASN B 1 105 ? -10.891 -2.334 11.875 1 79.94 105 ASN B C 1
ATOM 3027 O O . ASN B 1 105 ? -9.789 -1.881 12.211 1 79.94 105 ASN B O 1
ATOM 3031 N N . ARG B 1 106 ? -11.484 -3.293 12.469 1 82.5 106 ARG B N 1
ATOM 3032 C CA . ARG B 1 106 ? -10.969 -3.814 13.734 1 82.5 106 ARG B CA 1
ATOM 3033 C C . ARG B 1 106 ? -10.25 -5.145 13.523 1 82.5 106 ARG B C 1
ATOM 3035 O O . ARG B 1 106 ? -10.641 -5.938 12.664 1 82.5 106 ARG B O 1
ATOM 3042 N N . ARG B 1 107 ? -9.242 -5.379 14.344 1 75.5 107 ARG B N 1
ATOM 3043 C CA . ARG B 1 107 ? -8.484 -6.625 14.289 1 75.5 107 ARG B CA 1
ATOM 3044 C C . ARG B 1 107 ? -8.93 -7.578 15.391 1 75.5 107 ARG B C 1
ATOM 3046 O O . ARG B 1 107 ? -9.234 -7.148 16.5 1 75.5 107 ARG B O 1
ATOM 3053 N N . PRO B 1 108 ? -8.859 -8.828 15.016 1 70.69 108 PRO B N 1
ATOM 3054 C CA . PRO B 1 108 ? -9.234 -9.805 16.047 1 70.69 108 PRO B CA 1
ATOM 3055 C C . PRO B 1 108 ? -8.367 -9.695 17.297 1 70.69 108 PRO B C 1
ATOM 3057 O O . PRO B 1 108 ? -8.852 -9.922 18.406 1 70.69 108 PRO B O 1
ATOM 3060 N N . SER B 1 109 ? -7.141 -9.344 17.203 1 70.44 109 SER B N 1
ATOM 3061 C CA . SER B 1 109 ? -6.203 -9.273 18.312 1 70.44 109 SER B CA 1
ATOM 3062 C C . SER B 1 109 ? -6.328 -7.945 19.062 1 70.44 109 SER B C 1
ATOM 3064 O O . SER B 1 109 ? -5.641 -7.719 20.062 1 70.44 109 SER B O 1
ATOM 3066 N N . GLY B 1 110 ? -7.254 -7.051 18.547 1 77.31 110 GLY B N 1
ATOM 3067 C CA . GLY B 1 110 ? -7.398 -5.73 19.141 1 77.31 110 GLY B CA 1
ATOM 3068 C C . GLY B 1 110 ? -6.801 -4.625 18.281 1 77.31 110 GLY B C 1
ATOM 3069 O O . GLY B 1 110 ? -5.875 -4.863 17.516 1 77.31 110 GLY B O 1
ATOM 3070 N N . GLY B 1 111 ? -7.457 -3.445 18.375 1 83.69 111 GLY B N 1
ATOM 3071 C CA . GLY B 1 111 ? -6.996 -2.314 17.578 1 83.69 111 GLY B CA 1
ATOM 3072 C C . GLY B 1 111 ? -7.586 -2.285 16.188 1 83.69 111 GLY B C 1
ATOM 3073 O O . GLY B 1 111 ? -8.711 -2.754 15.969 1 83.69 111 GLY B O 1
ATOM 3074 N N . GLY B 1 112 ? -6.945 -1.574 15.352 1 86.94 112 GLY B N 1
ATOM 3075 C CA . GLY B 1 112 ? -7.449 -1.434 13.992 1 86.94 112 GLY B CA 1
ATOM 3076 C C . GLY B 1 112 ? -7.117 -0.092 13.367 1 86.94 112 GLY B C 1
ATOM 3077 O O . GLY B 1 112 ? -6.117 0.536 13.727 1 86.94 112 GLY B O 1
ATOM 3078 N N . THR B 1 113 ? -7.844 0.214 12.352 1 88.31 113 THR B N 1
ATOM 3079 C CA . THR B 1 113 ? -7.723 1.473 11.625 1 88.31 113 THR B CA 1
ATOM 3080 C C . THR B 1 113 ? -9.094 2.092 11.375 1 88.31 113 THR B C 1
ATOM 3082 O O . THR B 1 113 ? -10.102 1.379 11.312 1 88.31 113 THR B O 1
ATOM 3085 N N . ALA B 1 114 ? -9.094 3.377 11.391 1 91.56 114 ALA B N 1
ATOM 3086 C CA . ALA B 1 114 ? -10.336 4.09 11.078 1 91.56 114 ALA B CA 1
ATOM 3087 C C . ALA B 1 114 ? -10.047 5.398 10.359 1 91.56 114 ALA B C 1
ATOM 3089 O O . ALA B 1 114 ? -9 6.023 10.578 1 91.56 114 ALA B O 1
ATOM 3090 N N . PHE B 1 115 ? -10.969 5.766 9.5 1 92.56 115 PHE B N 1
ATOM 3091 C CA . PHE B 1 115 ? -10.945 7.098 8.898 1 92.56 115 PHE B CA 1
ATOM 3092 C C . PHE B 1 115 ? -12.008 7.992 9.531 1 92.56 115 PHE B C 1
ATOM 3094 O O . PHE B 1 115 ? -13.148 7.578 9.711 1 92.56 115 PHE B O 1
ATOM 3101 N N . VAL B 1 116 ? -11.602 9.227 9.852 1 95.88 116 VAL B N 1
ATOM 3102 C CA . VAL B 1 116 ? -12.555 10.195 10.375 1 95.88 116 VAL B CA 1
ATOM 3103 C C . VAL B 1 116 ? -12.445 11.508 9.602 1 95.88 116 VAL B C 1
ATOM 3105 O O . VAL B 1 116 ? -11.352 11.891 9.172 1 95.88 116 VAL B O 1
ATOM 3108 N N . GLY B 1 117 ? -13.438 12.156 9.406 1 94.38 117 GLY B N 1
ATOM 3109 C CA . GLY B 1 117 ? -13.477 13.43 8.695 1 94.38 117 GLY B CA 1
ATOM 3110 C C . GLY B 1 117 ? -14.859 13.781 8.172 1 94.38 117 GLY B C 1
ATOM 3111 O O . GLY B 1 117 ? -15.844 13.125 8.523 1 94.38 117 GLY B O 1
ATOM 3112 N N . PRO B 1 118 ? -14.859 14.867 7.43 1 90.88 118 PRO B N 1
ATOM 3113 C CA . PRO B 1 118 ? -16.125 15.25 6.816 1 90.88 118 PRO B CA 1
ATOM 3114 C C . PRO B 1 118 ? -16.438 14.445 5.559 1 90.88 118 PRO B C 1
ATOM 3116 O O . PRO B 1 118 ? -15.57 13.758 5.023 1 90.88 118 PRO B O 1
ATOM 3119 N N . GLY B 1 119 ? -17.719 14.453 5.199 1 87.38 119 GLY B N 1
ATOM 3120 C CA . GLY B 1 119 ? -18.094 13.852 3.928 1 87.38 119 GLY B CA 1
ATOM 3121 C C . GLY B 1 119 ? -18.109 12.336 3.965 1 87.38 119 GLY B C 1
ATOM 3122 O O . GLY B 1 119 ? -18.594 11.742 4.926 1 87.38 119 GLY B O 1
ATOM 3123 N N . LYS B 1 120 ? -17.625 11.734 2.777 1 86.69 120 LYS B N 1
ATOM 3124 C CA . LYS B 1 120 ? -17.641 10.289 2.627 1 86.69 120 LYS B CA 1
ATOM 3125 C C . LYS B 1 120 ? -16.219 9.727 2.525 1 86.69 120 LYS B C 1
ATOM 3127 O O . LYS B 1 120 ? -15.266 10.484 2.305 1 86.69 120 LYS B O 1
ATOM 3132 N N . LEU B 1 121 ? -16.156 8.406 2.754 1 82.44 121 LEU B N 1
ATOM 3133 C CA . LEU B 1 121 ? -14.867 7.734 2.605 1 82.44 121 LEU B CA 1
ATOM 3134 C C . LEU B 1 121 ? -14.32 7.918 1.193 1 82.44 121 LEU B C 1
ATOM 3136 O O . LEU B 1 121 ? -15.062 7.801 0.215 1 82.44 121 LEU B O 1
ATOM 3140 N N . ARG B 1 122 ? -13.039 8.25 1.08 1 78 122 ARG B N 1
ATOM 3141 C CA . ARG B 1 122 ? -12.328 8.391 -0.189 1 78 122 ARG B CA 1
ATOM 3142 C C . ARG B 1 122 ? -12.945 9.5 -1.037 1 78 122 ARG B C 1
ATOM 3144 O O . ARG B 1 122 ? -13.164 9.32 -2.238 1 78 122 ARG B O 1
ATOM 3151 N N . ASP B 1 123 ? -13.367 10.516 -0.291 1 81 123 ASP B N 1
ATOM 3152 C CA . ASP B 1 123 ? -13.852 11.75 -0.899 1 81 123 ASP B CA 1
ATOM 3153 C C . ASP B 1 123 ? -12.703 12.719 -1.179 1 81 123 ASP B C 1
ATOM 3155 O O . ASP B 1 123 ? -12.07 13.219 -0.249 1 81 123 ASP B O 1
ATOM 3159 N N . LYS B 1 124 ? -12.477 13.016 -2.445 1 81.81 124 LYS B N 1
ATOM 3160 C CA . LYS B 1 124 ? -11.336 13.836 -2.83 1 81.81 124 LYS B CA 1
ATOM 3161 C C . LYS B 1 124 ? -11.594 15.312 -2.512 1 81.81 124 LYS B C 1
ATOM 3163 O O . LYS B 1 124 ? -10.688 16.141 -2.619 1 81.81 124 LYS B O 1
ATOM 3168 N N . GLU B 1 125 ? -12.734 15.617 -2.154 1 86.5 125 GLU B N 1
ATOM 3169 C CA . GLU B 1 125 ? -13.062 17.016 -1.87 1 86.5 125 GLU B CA 1
ATOM 3170 C C . GLU B 1 125 ? -12.914 17.328 -0.384 1 86.5 125 GLU B C 1
ATOM 3172 O O . GLU B 1 125 ? -13.055 18.469 0.032 1 86.5 125 GLU B O 1
ATOM 3177 N N . ASN B 1 126 ? -12.648 16.312 0.349 1 89.19 126 ASN B N 1
ATOM 3178 C CA . ASN B 1 126 ? -12.484 16.484 1.788 1 89.19 126 ASN B CA 1
ATOM 3179 C C . ASN B 1 126 ? -11.188 15.836 2.281 1 89.19 126 ASN B C 1
ATOM 3181 O O . ASN B 1 126 ? -10.727 14.852 1.708 1 89.19 126 ASN B O 1
ATOM 3185 N N . PHE B 1 127 ? -10.625 16.406 3.314 1 94.69 127 PHE B N 1
ATOM 3186 C CA . PHE B 1 127 ? -9.445 15.867 3.977 1 94.69 127 PHE B CA 1
ATOM 3187 C C . PHE B 1 127 ? -9.828 15.039 5.195 1 94.69 127 PHE B C 1
ATOM 3189 O O . PHE B 1 127 ? -10.594 15.5 6.047 1 94.69 127 PHE B O 1
ATOM 3196 N N . ALA B 1 128 ? -9.273 13.844 5.25 1 94.62 128 ALA B N 1
ATOM 3197 C CA . ALA B 1 128 ? -9.609 12.953 6.355 1 94.62 128 ALA B CA 1
ATOM 3198 C C . ALA B 1 128 ? -8.375 12.648 7.211 1 94.62 128 ALA B C 1
ATOM 3200 O O . ALA B 1 128 ? -7.254 12.977 6.828 1 94.62 128 ALA B O 1
ATOM 3201 N N . LEU B 1 129 ? -8.625 12.148 8.383 1 96.06 129 LEU B N 1
ATOM 3202 C CA . LEU B 1 129 ? -7.59 11.555 9.227 1 96.06 129 LEU B CA 1
ATOM 3203 C C . LEU B 1 129 ? -7.719 10.039 9.25 1 96.06 129 LEU B C 1
ATOM 3205 O O . LEU B 1 129 ? -8.812 9.508 9.422 1 96.06 129 LEU B O 1
ATOM 3209 N N . GLU B 1 130 ? -6.664 9.422 8.992 1 94.62 130 GLU B N 1
ATOM 3210 C CA . GLU B 1 130 ? -6.578 7.988 9.227 1 94.62 130 GLU B CA 1
ATOM 3211 C C . GLU B 1 130 ? -5.941 7.684 10.578 1 94.62 130 GLU B C 1
ATOM 3213 O O . GLU B 1 130 ? -4.785 8.039 10.82 1 94.62 130 GLU B O 1
ATOM 3218 N N . LEU B 1 131 ? -6.699 7.082 11.43 1 95.69 131 LEU B N 1
ATOM 3219 C CA . LEU B 1 131 ? -6.227 6.664 12.742 1 95.69 131 LEU B CA 1
ATOM 3220 C C . LEU B 1 131 ? -5.84 5.188 12.734 1 95.69 131 LEU B C 1
ATOM 3222 O O . LEU B 1 131 ? -6.633 4.336 12.328 1 95.69 131 LEU B O 1
ATOM 3226 N N . ALA B 1 132 ? -4.656 4.91 13.156 1 92.31 132 ALA B N 1
ATOM 3227 C CA . ALA B 1 132 ? -4.18 3.531 13.188 1 92.31 132 ALA B CA 1
ATOM 3228 C C . ALA B 1 132 ? -3.596 3.18 14.555 1 92.31 132 ALA B C 1
ATOM 3230 O O . ALA B 1 132 ? -2.775 3.926 15.094 1 92.31 132 ALA B O 1
ATOM 3231 N N . SER B 1 133 ? -3.967 2.049 15.039 1 91.44 133 SER B N 1
ATOM 3232 C CA . SER B 1 133 ? -3.424 1.608 16.312 1 91.44 133 SER B CA 1
ATOM 3233 C C . SER B 1 133 ? -1.907 1.457 16.25 1 91.44 133 SER B C 1
ATOM 3235 O O . SER B 1 133 ? -1.378 0.855 15.32 1 91.44 133 SER B O 1
ATOM 3237 N N . ALA B 1 134 ? -1.261 1.969 17.297 1 90.19 134 ALA B N 1
ATOM 3238 C CA . ALA B 1 134 ? 0.193 1.859 17.375 1 90.19 134 ALA B CA 1
ATOM 3239 C C . ALA B 1 134 ? 0.618 0.42 17.656 1 90.19 134 ALA B C 1
ATOM 3241 O O . ALA B 1 134 ? -0.142 -0.358 18.234 1 90.19 134 ALA B O 1
ATOM 3242 N N . LYS B 1 135 ? 1.822 0.102 17.25 1 79.12 135 LYS B N 1
ATOM 3243 C CA . LYS B 1 135 ? 2.369 -1.233 17.469 1 79.12 135 LYS B CA 1
ATOM 3244 C C . LYS B 1 135 ? 2.453 -1.555 18.953 1 79.12 135 LYS B C 1
ATOM 3246 O O . LYS B 1 135 ? 2.156 -2.676 19.375 1 79.12 135 LYS B O 1
ATOM 3251 N N . ASP B 1 136 ? 2.947 -0.564 19.672 1 85.75 136 ASP B N 1
ATOM 3252 C CA . ASP B 1 136 ? 3.041 -0.666 21.125 1 85.75 136 ASP B CA 1
ATOM 3253 C C . ASP B 1 136 ? 2.15 0.37 21.812 1 85.75 136 ASP B C 1
ATOM 3255 O O . ASP B 1 136 ? 2.607 1.464 22.156 1 85.75 136 ASP B O 1
ATOM 3259 N N . PRO B 1 137 ? 0.933 -0.017 22.047 1 86.44 137 PRO B N 1
ATOM 3260 C CA . PRO B 1 137 ? -0.029 0.968 22.547 1 86.44 137 PRO B CA 1
ATOM 3261 C C . PRO B 1 137 ? 0.307 1.459 23.953 1 86.44 137 PRO B C 1
ATOM 3263 O O . PRO B 1 137 ? -0.219 2.482 24.391 1 86.44 137 PRO B O 1
ATOM 3266 N N . ASP B 1 138 ? 1.17 0.754 24.625 1 89.56 138 ASP B N 1
ATOM 3267 C CA . ASP B 1 138 ? 1.478 1.125 26.016 1 89.56 138 ASP B CA 1
ATOM 3268 C C . ASP B 1 138 ? 2.582 2.178 26.062 1 89.56 138 ASP B C 1
ATOM 3270 O O . ASP B 1 138 ? 2.803 2.803 27.094 1 89.56 138 ASP B O 1
ATOM 3274 N N . LYS B 1 139 ? 3.201 2.4 25.031 1 90.25 139 LYS B N 1
ATOM 3275 C CA . LYS B 1 139 ? 4.273 3.393 24.969 1 90.25 139 LYS B CA 1
ATOM 3276 C C . LYS B 1 139 ? 3.75 4.738 24.484 1 90.25 139 LYS B C 1
ATOM 3278 O O . LYS B 1 139 ? 2.943 4.797 23.562 1 90.25 139 LYS B O 1
ATOM 3283 N N . PRO B 1 140 ? 4.223 5.793 25.156 1 90.94 140 PRO B N 1
ATOM 3284 C CA . PRO B 1 140 ? 3.824 7.105 24.656 1 90.94 140 PRO B CA 1
ATOM 3285 C C . PRO B 1 140 ? 4.285 7.348 23.219 1 90.94 140 PRO B C 1
ATOM 3287 O O . PRO B 1 140 ? 5.375 6.91 22.828 1 90.94 140 PRO B O 1
ATOM 3290 N N . LEU B 1 141 ? 3.447 8.039 22.531 1 93.69 141 LEU B N 1
ATOM 3291 C CA . LEU B 1 141 ? 3.789 8.367 21.156 1 93.69 141 LEU B CA 1
ATOM 3292 C C . LEU B 1 141 ? 4.68 9.609 21.094 1 93.69 141 LEU B C 1
ATOM 3294 O O . LEU B 1 141 ? 4.418 10.594 21.781 1 93.69 141 LEU B O 1
ATOM 3298 N N . GLN B 1 142 ? 5.707 9.516 20.328 1 89.69 142 GLN B N 1
ATOM 3299 C CA . GLN B 1 142 ? 6.578 10.656 20.062 1 89.69 142 GLN B CA 1
ATOM 3300 C C . GLN B 1 142 ? 6.012 11.531 18.953 1 89.69 142 GLN B C 1
ATOM 3302 O O . GLN B 1 142 ? 5.777 11.062 17.828 1 89.69 142 GLN B O 1
ATOM 3307 N N . GLN B 1 143 ? 5.922 12.805 19.203 1 90.12 143 GLN B N 1
ATOM 3308 C CA . GLN B 1 143 ? 5.25 13.703 18.266 1 90.12 143 GLN B CA 1
ATOM 3309 C C . GLN B 1 143 ? 6.199 14.156 17.172 1 90.12 143 GLN B C 1
ATOM 3311 O O . GLN B 1 143 ? 5.762 14.539 16.078 1 90.12 143 GLN B O 1
ATOM 3316 N N . GLY B 1 144 ? 7.5 14.172 17.516 1 93.31 144 GLY B N 1
ATOM 3317 C CA . GLY B 1 144 ? 8.445 14.711 16.547 1 93.31 144 GLY B CA 1
ATOM 3318 C C . GLY B 1 144 ? 8.086 16.109 16.078 1 93.31 144 GLY B C 1
ATOM 3319 O O . GLY B 1 144 ? 7.832 17 16.891 1 93.31 144 GLY B O 1
ATOM 3320 N N . GLY B 1 145 ? 8.023 16.312 14.789 1 96.25 145 GLY B N 1
ATOM 3321 C CA . GLY B 1 145 ? 7.746 17.625 14.211 1 96.25 145 GLY B CA 1
ATOM 3322 C C . GLY B 1 145 ? 6.262 17.891 14.047 1 96.25 145 GLY B C 1
ATOM 3323 O O . GLY B 1 145 ? 5.867 18.984 13.617 1 96.25 145 GLY B O 1
ATOM 3324 N N . PHE B 1 146 ? 5.438 16.906 14.406 1 97.62 146 PHE B N 1
ATOM 3325 C CA . PHE B 1 146 ? 4 17.109 14.266 1 97.62 146 PHE B CA 1
ATOM 3326 C C . PHE B 1 146 ? 3.484 18.094 15.312 1 97.62 146 PHE B C 1
ATOM 3328 O O . PHE B 1 146 ? 3.588 17.844 16.516 1 97.62 146 PHE B O 1
ATOM 3335 N N . GLN B 1 147 ? 2.867 19.188 14.844 1 96 147 GLN B N 1
ATOM 3336 C CA . GLN B 1 147 ? 2.404 20.234 15.742 1 96 147 GLN B CA 1
ATOM 3337 C C . GLN B 1 147 ? 0.881 20.25 15.836 1 96 147 GLN B C 1
ATOM 3339 O O . GLN B 1 147 ? 0.285 21.25 16.234 1 96 147 GLN B O 1
ATOM 3344 N N . GLY B 1 148 ? 0.283 19.234 15.289 1 97 148 GLY B N 1
ATOM 3345 C CA . GLY B 1 148 ? -1.147 19.062 15.492 1 97 148 GLY B CA 1
ATOM 3346 C C . GLY B 1 148 ? -1.978 19.562 14.32 1 97 148 GLY B C 1
ATOM 3347 O O . GLY B 1 148 ? -1.497 19.609 13.188 1 97 148 GLY B O 1
ATOM 3348 N N . LEU B 1 149 ? -3.283 19.812 14.672 1 97.25 149 LEU B N 1
ATOM 3349 C CA . LEU B 1 149 ? -4.293 20.125 13.664 1 97.25 149 LEU B CA 1
ATOM 3350 C C . LEU B 1 149 ? -5.047 21.391 14.039 1 97.25 149 LEU B C 1
ATOM 3352 O O . LEU B 1 149 ? -5.133 21.75 15.211 1 97.25 149 LEU B O 1
ATOM 3356 N N . VAL B 1 150 ? -5.473 22.094 13.031 1 95.62 150 VAL B N 1
ATOM 3357 C CA . VAL B 1 150 ? -6.527 23.094 13.211 1 95.62 150 VAL B CA 1
ATOM 3358 C C . VAL B 1 150 ? -7.855 22.531 12.703 1 95.62 150 VAL B C 1
ATOM 3360 O O . VAL B 1 150 ? -7.957 22.094 11.555 1 95.62 150 VAL B O 1
ATOM 3363 N N . ILE B 1 151 ? -8.828 22.516 13.578 1 94.88 151 ILE B N 1
ATOM 3364 C CA . ILE B 1 151 ? -10.141 21.969 13.258 1 94.88 151 ILE B CA 1
ATOM 3365 C C . ILE B 1 151 ? -11.195 23.062 13.328 1 94.88 151 ILE B C 1
ATOM 3367 O O . ILE B 1 151 ? -11.086 23.984 14.141 1 94.88 151 ILE B O 1
ATOM 3371 N N . SER B 1 152 ? -12.172 22.938 12.453 1 93.12 152 SER B N 1
ATOM 3372 C CA . SER B 1 152 ? -13.289 23.875 12.516 1 93.12 152 SER B CA 1
ATOM 3373 C C . SER B 1 152 ? -14.07 23.719 13.82 1 93.12 152 SER B C 1
ATOM 3375 O O . SER B 1 152 ? -14.422 22.594 14.203 1 93.12 152 SER B O 1
ATOM 3377 N N . GLY B 1 153 ? -14.297 24.766 14.461 1 87.31 153 GLY B N 1
ATOM 3378 C CA . GLY B 1 153 ? -15.008 24.75 15.727 1 87.31 153 GLY B CA 1
ATOM 3379 C C . GLY B 1 153 ? -14.844 26.016 16.531 1 87.31 153 GLY B C 1
ATOM 3380 O O . GLY B 1 153 ? -14.266 27 16.047 1 87.31 153 GLY B O 1
ATOM 3381 N N . GLY B 1 154 ? -15.562 25.969 17.766 1 78.25 154 GLY B N 1
ATOM 3382 C CA . GLY B 1 154 ? -15.43 27.109 18.656 1 78.25 154 GLY B CA 1
ATOM 3383 C C . GLY B 1 154 ? -14.023 27.312 19.172 1 78.25 154 GLY B C 1
ATOM 3384 O O . GLY B 1 154 ? -13.227 26.359 19.203 1 78.25 154 GLY B O 1
ATOM 3385 N N . PRO B 1 155 ? -13.742 28.547 19.422 1 75 155 PRO B N 1
ATOM 3386 C CA . PRO B 1 155 ? -12.383 28.875 19.844 1 75 155 PRO B CA 1
ATOM 3387 C C . PRO B 1 155 ? -11.914 28.016 21.031 1 75 155 PRO B C 1
ATOM 3389 O O . PRO B 1 155 ? -12.727 27.656 21.875 1 75 155 PRO B O 1
ATOM 3392 N N . GLY B 1 156 ? -10.703 27.625 20.953 1 85.38 156 GLY B N 1
ATOM 3393 C CA . GLY B 1 156 ? -10.086 26.875 22.047 1 85.38 156 GLY B CA 1
ATOM 3394 C C . GLY B 1 156 ? -8.992 25.938 21.578 1 85.38 156 GLY B C 1
ATOM 3395 O O . GLY B 1 156 ? -8.617 25.938 20.406 1 85.38 156 GLY B O 1
ATOM 3396 N N . GLU B 1 157 ? -8.242 25.453 22.531 1 92.94 157 GLU B N 1
ATOM 3397 C CA . GLU B 1 157 ? -7.207 24.453 22.297 1 92.94 157 GLU B CA 1
ATOM 3398 C C . GLU B 1 157 ? -7.465 23.203 23.125 1 92.94 157 GLU B C 1
ATOM 3400 O O . GLU B 1 157 ? -7.934 23.281 24.266 1 92.94 157 GLU B O 1
ATOM 3405 N N . LYS B 1 158 ? -7.285 22.125 22.484 1 94.5 158 LYS B N 1
ATOM 3406 C CA . LYS B 1 158 ? -7.391 20.844 23.156 1 94.5 158 LYS B CA 1
ATOM 3407 C C . LYS B 1 158 ? -6.203 19.938 22.828 1 94.5 158 LYS B C 1
ATOM 3409 O O . LYS B 1 158 ? -5.414 20.25 21.922 1 94.5 158 LYS B O 1
ATOM 3414 N N . VAL B 1 159 ? -6.027 18.938 23.656 1 96.38 159 VAL B N 1
ATOM 3415 C CA . VAL B 1 159 ? -5.086 17.859 23.391 1 96.38 159 VAL B CA 1
ATOM 3416 C C . VAL B 1 159 ? -5.844 16.531 23.266 1 96.38 159 VAL B C 1
ATOM 3418 O O . VAL B 1 159 ? -6.695 16.234 24.109 1 96.38 159 VAL B O 1
ATOM 3421 N N . ASP B 1 160 ? -5.586 15.773 22.203 1 96.56 160 ASP B N 1
ATOM 3422 C CA . ASP B 1 160 ? -6.328 14.523 22.047 1 96.56 160 ASP B CA 1
ATOM 3423 C C . ASP B 1 160 ? -5.805 13.453 23 1 96.56 160 ASP B C 1
ATOM 3425 O O . ASP B 1 160 ? -4.816 13.68 23.703 1 96.56 160 ASP B O 1
ATOM 3429 N N . PRO B 1 161 ? -6.406 12.312 23.078 1 96.38 161 PRO B N 1
ATOM 3430 C CA . PRO B 1 161 ? -6.027 11.281 24.047 1 96.38 161 PRO B CA 1
ATOM 3431 C C . PRO B 1 161 ? -4.594 10.797 23.859 1 96.38 161 PRO B C 1
ATOM 3433 O O . PRO B 1 161 ? -4.055 10.102 24.734 1 96.38 161 PRO B O 1
ATOM 3436 N N . ASN B 1 162 ? -3.93 11.102 22.766 1 96.94 162 ASN B N 1
ATOM 3437 C CA . ASN B 1 162 ? -2.594 10.609 22.438 1 96.94 162 ASN B CA 1
ATOM 3438 C C . ASN B 1 162 ? -1.54 11.703 22.625 1 96.94 162 ASN B C 1
ATOM 3440 O O . ASN B 1 162 ? -0.353 11.469 22.375 1 96.94 162 ASN B O 1
ATOM 3444 N N . GLY B 1 163 ? -2.01 12.914 22.938 1 95.56 163 GLY B N 1
ATOM 3445 C CA . GLY B 1 163 ? -1.096 14.023 23.156 1 95.56 163 GLY B CA 1
ATOM 3446 C C . GLY B 1 163 ? -0.979 14.945 21.969 1 95.56 163 GLY B C 1
ATOM 3447 O O . GLY B 1 163 ? -0.164 15.875 21.953 1 95.56 163 GLY B O 1
ATOM 3448 N N . TYR B 1 164 ? -1.729 14.766 20.938 1 96.88 164 TYR B N 1
ATOM 3449 C CA . TYR B 1 164 ? -1.677 15.633 19.766 1 96.88 164 TYR B CA 1
ATOM 3450 C C . TYR B 1 164 ? -2.396 16.953 20.016 1 96.88 164 TYR B C 1
ATOM 3452 O O . TYR B 1 164 ? -3.562 16.953 20.422 1 96.88 164 TYR B O 1
ATOM 3460 N N . PRO B 1 165 ? -1.793 18.062 19.797 1 96.12 165 PRO B N 1
ATOM 3461 C CA . PRO B 1 165 ? -2.459 19.344 20.016 1 96.12 165 PRO B CA 1
ATOM 3462 C C . PRO B 1 165 ? -3.506 19.656 18.953 1 96.12 165 PRO B C 1
ATOM 3464 O O . PRO B 1 165 ? -3.293 19.359 17.766 1 96.12 165 PRO B O 1
ATOM 3467 N N . MET B 1 166 ? -4.602 20.219 19.391 1 94.44 166 MET B N 1
ATOM 3468 C CA . MET B 1 166 ? -5.664 20.672 18.5 1 94.44 166 MET B CA 1
ATOM 3469 C C . MET B 1 166 ? -6.016 22.141 18.766 1 94.44 166 MET B C 1
ATOM 3471 O O . MET B 1 166 ? -6.145 22.547 19.922 1 94.44 166 MET B O 1
ATOM 3475 N N . SER B 1 167 ? -6.07 22.875 17.719 1 94.62 167 SER B N 1
ATOM 3476 C CA . SER B 1 167 ? -6.598 24.234 17.781 1 94.62 167 SER B CA 1
ATOM 3477 C C . SER B 1 167 ? -7.848 24.375 16.922 1 94.62 167 SER B C 1
ATOM 3479 O O . SER B 1 167 ? -8.102 23.547 16.047 1 94.62 167 SER B O 1
ATOM 3481 N N . PHE B 1 168 ? -8.602 25.375 17.219 1 94.12 168 PHE B N 1
ATOM 3482 C CA . PHE B 1 168 ? -9.891 25.484 16.547 1 94.12 168 PHE B CA 1
ATOM 3483 C C . PHE B 1 168 ? -10.039 26.859 15.898 1 94.12 168 PHE B C 1
ATOM 3485 O O . PHE B 1 168 ? -9.484 27.844 16.375 1 94.12 168 PHE B O 1
ATOM 3492 N N . SER B 1 169 ? -10.664 26.875 14.859 1 90.94 169 SER B N 1
ATOM 3493 C CA . SER B 1 169 ? -11.031 28.094 14.148 1 90.94 169 SER B CA 1
ATOM 3494 C C . SER B 1 169 ? -12.5 28.078 13.742 1 90.94 169 SER B C 1
ATOM 3496 O O . SER B 1 169 ? -13.023 27.047 13.328 1 90.94 169 SER B O 1
ATOM 3498 N N . GLU B 1 170 ? -13.141 29.219 13.844 1 88 170 GLU B N 1
ATOM 3499 C CA . GLU B 1 170 ? -14.562 29.312 13.531 1 88 170 GLU B CA 1
ATOM 3500 C C . GLU B 1 170 ? -14.805 29.25 12.023 1 88 170 GLU B C 1
ATOM 3502 O O . GLU B 1 170 ? -15.953 29.203 11.578 1 88 170 GLU B O 1
ATOM 3507 N N . SER B 1 171 ? -13.859 29.094 11.383 1 82.31 171 SER B N 1
ATOM 3508 C CA . SER B 1 171 ? -13.984 29.047 9.93 1 82.31 171 SER B CA 1
ATOM 3509 C C . SER B 1 171 ? -14.305 27.625 9.453 1 82.31 171 SER B C 1
ATOM 3511 O O . SER B 1 171 ? -14.102 26.656 10.18 1 82.31 171 SER B O 1
ATOM 3513 N N . GLY B 1 172 ? -14.969 27.562 8.328 1 81.5 172 GLY B N 1
ATOM 3514 C CA . GLY B 1 172 ? -15.156 26.297 7.656 1 81.5 172 GLY B CA 1
ATOM 3515 C C . GLY B 1 172 ? -16.375 25.531 8.156 1 81.5 172 GLY B C 1
ATOM 3516 O O . GLY B 1 172 ? -17.062 25.984 9.07 1 81.5 172 GLY B O 1
ATOM 3517 N N . GLN B 1 173 ? -16.578 24.359 7.574 1 85.19 173 GLN B N 1
ATOM 3518 C CA . GLN B 1 173 ? -17.656 23.469 7.973 1 85.19 173 GLN B CA 1
ATOM 3519 C C . GLN B 1 173 ? -17.281 22.672 9.219 1 85.19 173 GLN B C 1
ATOM 3521 O O . GLN B 1 173 ? -16.125 22.266 9.383 1 85.19 173 GLN B O 1
ATOM 3526 N N . GLN B 1 174 ? -18.266 22.531 10.031 1 84.88 174 GLN B N 1
ATOM 3527 C CA . GLN B 1 174 ? -18.031 21.75 11.242 1 84.88 174 GLN B CA 1
ATOM 3528 C C . GLN B 1 174 ? -17.406 20.391 10.914 1 84.88 174 GLN B C 1
ATOM 3530 O O . GLN B 1 174 ? -17.844 19.719 9.977 1 84.88 174 GLN B O 1
ATOM 3535 N N . GLY B 1 175 ? -16.438 20.062 11.672 1 88.06 175 GLY B N 1
ATOM 3536 C CA . GLY B 1 175 ? -15.82 18.75 11.523 1 88.06 175 GLY B CA 1
ATOM 3537 C C . GLY B 1 175 ? -14.75 18.703 10.453 1 88.06 175 GLY B C 1
ATOM 3538 O O . GLY B 1 175 ? -14.203 17.641 10.156 1 88.06 175 GLY B O 1
ATOM 3539 N N . SER B 1 176 ? -14.438 19.875 9.891 1 92.69 176 SER B N 1
ATOM 3540 C CA . SER B 1 176 ? -13.406 19.922 8.867 1 92.69 176 SER B CA 1
ATOM 3541 C C . SER B 1 176 ? -12.023 20.156 9.477 1 92.69 176 SER B C 1
ATOM 3543 O O . SER B 1 176 ? -11.891 20.922 10.445 1 92.69 176 SER B O 1
ATOM 3545 N N . VAL B 1 177 ? -11.055 19.469 8.93 1 95.12 177 VAL B N 1
ATOM 3546 C CA . VAL B 1 177 ? -9.664 19.766 9.273 1 95.12 177 VAL B CA 1
ATOM 3547 C C . VAL B 1 177 ? -9.148 20.906 8.406 1 95.12 177 VAL B C 1
ATOM 3549 O O . VAL B 1 177 ? -9.039 20.766 7.184 1 95.12 177 VAL B O 1
ATOM 3552 N N . LEU B 1 178 ? -8.789 21.938 9.039 1 94.62 178 LEU B N 1
ATOM 3553 C CA . LEU B 1 178 ? -8.453 23.156 8.312 1 94.62 178 LEU B CA 1
ATOM 3554 C C . LEU B 1 178 ? -6.957 23.219 8.031 1 94.62 178 LEU B C 1
ATOM 3556 O O . LEU B 1 178 ? -6.531 23.844 7.047 1 94.62 178 LEU B O 1
ATOM 3560 N N . SER B 1 179 ? -6.18 22.625 8.938 1 96.5 179 SER B N 1
ATOM 3561 C CA . SER B 1 179 ? -4.738 22.688 8.734 1 96.5 179 SER B CA 1
ATOM 3562 C C . SER B 1 179 ? -4.035 21.516 9.414 1 96.5 179 SER B C 1
ATOM 3564 O O . SER B 1 179 ? -4.391 21.141 10.531 1 96.5 179 SER B O 1
ATOM 3566 N N . LEU B 1 180 ? -3.117 20.984 8.688 1 97.88 180 LEU B N 1
ATOM 3567 C CA . LEU B 1 180 ? -2.082 20.109 9.234 1 97.88 180 LEU B CA 1
ATOM 3568 C C . LEU B 1 180 ? -0.808 20.891 9.523 1 97.88 180 LEU B C 1
ATOM 3570 O O . LEU B 1 180 ? -0.274 21.562 8.641 1 97.88 180 LEU B O 1
ATOM 3574 N N . ARG B 1 181 ? -0.302 20.797 10.758 1 97.94 181 ARG B N 1
ATOM 3575 C CA . ARG B 1 181 ? 0.847 21.625 11.125 1 97.94 181 ARG B CA 1
ATOM 3576 C C . ARG B 1 181 ? 2.076 20.766 11.391 1 97.94 181 ARG B C 1
ATOM 3578 O O . ARG B 1 181 ? 2.027 19.844 12.211 1 97.94 181 ARG B O 1
ATOM 3585 N N . LEU B 1 182 ? 3.168 21.109 10.734 1 98.31 182 LEU B N 1
ATOM 3586 C CA . LEU B 1 182 ? 4.438 20.406 10.875 1 98.31 182 LEU B CA 1
ATOM 3587 C C . LEU B 1 182 ? 5.574 21.375 11.141 1 98.31 182 LEU B C 1
ATOM 3589 O O . LEU B 1 182 ? 5.574 22.5 10.617 1 98.31 182 LEU B O 1
ATOM 3593 N N . GLN B 1 183 ? 6.535 20.891 11.867 1 98.25 183 GLN B N 1
ATOM 3594 C CA . GLN B 1 183 ? 7.777 21.641 12.039 1 98.25 183 GLN B CA 1
ATOM 3595 C C . GLN B 1 183 ? 8.773 21.312 10.93 1 98.25 183 GLN B C 1
ATOM 3597 O O . GLN B 1 183 ? 8.711 20.25 10.328 1 98.25 183 GLN B O 1
ATOM 3602 N N . THR B 1 184 ? 9.602 22.234 10.695 1 98.31 184 THR B N 1
ATOM 3603 C CA . THR B 1 184 ? 10.688 22.031 9.742 1 98.31 184 THR B CA 1
ATOM 3604 C C . THR B 1 184 ? 11.977 22.688 10.234 1 98.31 184 THR B C 1
ATOM 3606 O O . THR B 1 184 ? 11.938 23.734 10.875 1 98.31 184 THR B O 1
ATOM 3609 N N . SER B 1 185 ? 13.086 22.062 9.93 1 97.56 185 SER B N 1
ATOM 3610 C CA . SER B 1 185 ? 14.391 22.625 10.281 1 97.56 185 SER B CA 1
ATOM 3611 C C . SER B 1 185 ? 14.828 23.688 9.281 1 97.56 185 SER B C 1
ATOM 3613 O O . SER B 1 185 ? 15.758 24.453 9.547 1 97.56 185 SER B O 1
ATOM 3615 N N . ASN B 1 186 ? 14.227 23.75 8.133 1 97.38 186 ASN B N 1
ATOM 3616 C CA . ASN B 1 186 ? 14.531 24.688 7.07 1 97.38 186 ASN B CA 1
ATOM 3617 C C . ASN B 1 186 ? 13.281 25.062 6.27 1 97.38 186 ASN B C 1
ATOM 3619 O O . ASN B 1 186 ? 12.898 24.328 5.344 1 97.38 186 ASN B O 1
ATOM 3623 N N . LEU B 1 187 ? 12.711 26.188 6.566 1 97.69 187 LEU B N 1
ATOM 3624 C CA . LEU B 1 187 ? 11.414 26.578 6.02 1 97.69 187 LEU B CA 1
ATOM 3625 C C . LEU B 1 187 ? 11.5 26.766 4.508 1 97.69 187 LEU B C 1
ATOM 3627 O O . LEU B 1 187 ? 10.586 26.375 3.781 1 97.69 187 LEU B O 1
ATOM 3631 N N . ARG B 1 188 ? 12.539 27.328 4.059 1 96.38 188 ARG B N 1
ATOM 3632 C CA . ARG B 1 188 ? 12.688 27.562 2.629 1 96.38 188 ARG B CA 1
ATOM 3633 C C . ARG B 1 188 ? 12.719 26.25 1.851 1 96.38 188 ARG B C 1
ATOM 3635 O O . ARG B 1 188 ? 11.977 26.078 0.884 1 96.38 188 ARG B O 1
ATOM 3642 N N . ASP B 1 189 ? 13.594 25.312 2.275 1 96.19 189 ASP B N 1
ATOM 3643 C CA . ASP B 1 189 ? 13.711 24.031 1.599 1 96.19 189 ASP B CA 1
ATOM 3644 C C . ASP B 1 189 ? 12.383 23.266 1.634 1 96.19 189 ASP B C 1
ATOM 3646 O O . ASP B 1 189 ? 11.992 22.656 0.641 1 96.19 189 ASP B O 1
ATOM 3650 N N . ALA B 1 190 ? 11.773 23.312 2.789 1 97.62 190 ALA B N 1
ATOM 3651 C CA . ALA B 1 190 ? 10.5 22.609 2.93 1 97.62 190 ALA B CA 1
ATOM 3652 C C . ALA B 1 190 ? 9.438 23.219 2.016 1 97.62 190 ALA B C 1
ATOM 3654 O O . ALA B 1 190 ? 8.711 22.484 1.332 1 97.62 190 ALA B O 1
ATOM 3655 N N . THR B 1 191 ? 9.359 24.5 1.998 1 97.44 191 THR B N 1
ATOM 3656 C CA . THR B 1 191 ? 8.406 25.188 1.132 1 97.44 191 THR B CA 1
ATOM 3657 C C . THR B 1 191 ? 8.656 24.828 -0.331 1 97.44 191 THR B C 1
ATOM 3659 O O . THR B 1 191 ? 7.715 24.516 -1.066 1 97.44 191 THR B O 1
ATOM 3662 N N . ASP B 1 192 ? 9.93 24.797 -0.714 1 95.75 192 ASP B N 1
ATOM 3663 C CA . ASP B 1 192 ? 10.297 24.453 -2.082 1 95.75 192 ASP B CA 1
ATOM 3664 C C . ASP B 1 192 ? 9.852 23.031 -2.426 1 95.75 192 ASP B C 1
ATOM 3666 O O . ASP B 1 192 ? 9.344 22.781 -3.525 1 95.75 192 ASP B O 1
ATOM 3670 N N . PHE B 1 193 ? 10.047 22.188 -1.534 1 96.62 193 PHE B N 1
ATOM 3671 C CA . PHE B 1 193 ? 9.648 20.797 -1.751 1 96.62 193 PHE B CA 1
ATOM 3672 C C . PHE B 1 193 ? 8.164 20.703 -2.057 1 96.62 193 PHE B C 1
ATOM 3674 O O . PHE B 1 193 ? 7.766 20.109 -3.064 1 96.62 193 PHE B O 1
ATOM 3681 N N . TYR B 1 194 ? 7.309 21.25 -1.226 1 97.31 194 TYR B N 1
ATOM 3682 C CA . TYR B 1 194 ? 5.867 21.109 -1.372 1 97.31 194 TYR B CA 1
ATOM 3683 C C . TYR B 1 194 ? 5.352 21.906 -2.562 1 97.31 194 TYR B C 1
ATOM 3685 O O . TYR B 1 194 ? 4.355 21.531 -3.184 1 97.31 194 TYR B O 1
ATOM 3693 N N . GLU B 1 195 ? 6.051 22.953 -2.904 1 95.25 195 GLU B N 1
ATOM 3694 C CA . GLU B 1 195 ? 5.707 23.641 -4.145 1 95.25 195 GLU B CA 1
ATOM 3695 C C . GLU B 1 195 ? 5.969 22.766 -5.359 1 95.25 195 GLU B C 1
ATOM 3697 O O . GLU B 1 195 ? 5.238 22.828 -6.352 1 95.25 195 GLU B O 1
ATOM 3702 N N . GLN B 1 196 ? 6.992 21.938 -5.289 1 93.38 196 GLN B N 1
ATOM 3703 C CA . GLN B 1 196 ? 7.277 20.984 -6.363 1 93.38 196 GLN B CA 1
ATOM 3704 C C . GLN B 1 196 ? 6.152 19.969 -6.508 1 93.38 196 GLN B C 1
ATOM 3706 O O . GLN B 1 196 ? 5.992 19.359 -7.566 1 93.38 196 GLN B O 1
ATOM 3711 N N . LEU B 1 197 ? 5.418 19.828 -5.461 1 94.25 197 LEU B N 1
ATOM 3712 C CA . LEU B 1 197 ? 4.285 18.922 -5.496 1 94.25 197 LEU B CA 1
ATOM 3713 C C . LEU B 1 197 ? 3.02 19.625 -5.961 1 94.25 197 LEU B C 1
ATOM 3715 O O . LEU B 1 197 ? 1.936 19.047 -5.969 1 94.25 197 LEU B O 1
ATOM 3719 N N . GLY B 1 198 ? 3.176 20.891 -6.23 1 93.81 198 GLY B N 1
ATOM 3720 C CA . GLY B 1 198 ? 2.059 21.625 -6.809 1 93.81 198 GLY B CA 1
ATOM 3721 C C . GLY B 1 198 ? 1.359 22.531 -5.816 1 93.81 198 GLY B C 1
ATOM 3722 O O . GLY B 1 198 ? 0.392 23.203 -6.168 1 93.81 198 GLY B O 1
ATOM 3723 N N . MET B 1 199 ? 1.812 22.547 -4.594 1 96.44 199 MET B N 1
ATOM 3724 C CA . MET B 1 199 ? 1.193 23.469 -3.639 1 96.44 199 MET B CA 1
ATOM 3725 C C . MET B 1 199 ? 1.643 24.906 -3.893 1 96.44 199 MET B C 1
ATOM 3727 O O . MET B 1 199 ? 2.66 25.125 -4.547 1 96.44 199 MET B O 1
ATOM 3731 N N . LYS B 1 200 ? 0.84 25.781 -3.311 1 95.88 200 LYS B N 1
ATOM 3732 C CA . LYS B 1 200 ? 1.184 27.203 -3.322 1 95.88 200 LYS B CA 1
ATOM 3733 C C . LYS B 1 200 ? 1.165 27.781 -1.913 1 95.88 200 LYS B C 1
ATOM 3735 O O . LYS B 1 200 ? 0.337 27.391 -1.086 1 95.88 200 LYS B O 1
ATOM 3740 N N . VAL B 1 201 ? 2.061 28.719 -1.725 1 96.69 201 VAL B N 1
ATOM 3741 C CA . VAL B 1 201 ? 2.049 29.453 -0.459 1 96.69 201 VAL B CA 1
ATOM 3742 C C . VAL B 1 201 ? 0.844 30.391 -0.413 1 96.69 201 VAL B C 1
ATOM 3744 O O . VAL B 1 201 ? 0.671 31.234 -1.298 1 96.69 201 VAL B O 1
ATOM 3747 N N . VAL B 1 202 ? 0.062 30.234 0.609 1 95.88 202 VAL B N 1
ATOM 3748 C CA . VAL B 1 202 ? -1.145 31.047 0.707 1 95.88 202 VAL B CA 1
ATOM 3749 C C . VAL B 1 202 ? -1.053 31.953 1.925 1 95.88 202 VAL B C 1
ATOM 3751 O O . VAL B 1 202 ? -1.913 32.812 2.129 1 95.88 202 VAL B O 1
ATOM 3754 N N . GLY B 1 203 ? -0.094 31.75 2.744 1 94.94 203 GLY B N 1
ATOM 3755 C CA . GLY B 1 203 ? 0.15 32.562 3.914 1 94.94 203 GLY B CA 1
ATOM 3756 C C . GLY B 1 203 ? 1.563 32.438 4.453 1 94.94 203 GLY B C 1
ATOM 3757 O O . GLY B 1 203 ? 2.148 31.359 4.422 1 94.94 203 GLY B O 1
ATOM 3758 N N . LYS B 1 204 ? 2.111 33.594 4.812 1 93.5 204 LYS B N 1
ATOM 3759 C CA . LYS B 1 204 ? 3.424 33.625 5.449 1 93.5 204 LYS B CA 1
ATOM 3760 C C . LYS B 1 204 ? 3.432 34.531 6.668 1 93.5 204 LYS B C 1
ATOM 3762 O O . LYS B 1 204 ? 2.824 35.594 6.648 1 93.5 204 LYS B O 1
ATOM 3767 N N . ASP B 1 205 ? 3.889 34 7.656 1 89.62 205 ASP B N 1
ATOM 3768 C CA . ASP B 1 205 ? 4.168 34.781 8.859 1 89.62 205 ASP B CA 1
ATOM 3769 C C . ASP B 1 205 ? 5.555 34.469 9.406 1 89.62 205 ASP B C 1
ATOM 3771 O O . ASP B 1 205 ? 6.242 33.594 8.906 1 89.62 205 ASP B O 1
ATOM 3775 N N . ALA B 1 206 ? 6.008 35.281 10.406 1 89.75 206 ALA B N 1
ATOM 3776 C CA . ALA B 1 206 ? 7.363 35.094 10.914 1 89.75 206 ALA B CA 1
ATOM 3777 C C . ALA B 1 206 ? 7.621 33.625 11.25 1 89.75 206 ALA B C 1
ATOM 3779 O O . ALA B 1 206 ? 7.039 33.094 12.195 1 89.75 206 ALA B O 1
ATOM 3780 N N . GLY B 1 207 ? 8.375 32.938 10.406 1 95.94 207 GLY B N 1
ATOM 3781 C CA . GLY B 1 207 ? 8.859 31.594 10.648 1 95.94 207 GLY B CA 1
ATOM 3782 C C . GLY B 1 207 ? 7.855 30.516 10.258 1 95.94 207 GLY B C 1
ATOM 3783 O O . GLY B 1 207 ? 8.023 29.344 10.609 1 95.94 207 GLY B O 1
ATOM 3784 N N . THR B 1 208 ? 6.746 30.969 9.68 1 97.62 208 THR B N 1
ATOM 3785 C CA . THR B 1 208 ? 5.719 30.016 9.305 1 97.62 208 THR B CA 1
ATOM 3786 C C . THR B 1 208 ? 5.273 30.234 7.859 1 97.62 208 THR B C 1
ATOM 3788 O O . THR B 1 208 ? 5.277 31.359 7.367 1 97.62 208 THR B O 1
ATOM 3791 N N . ALA B 1 209 ? 5 29.188 7.172 1 98.06 209 ALA B N 1
ATOM 3792 C CA . ALA B 1 209 ? 4.395 29.219 5.844 1 98.06 209 ALA B CA 1
ATOM 3793 C C . ALA B 1 209 ? 3.203 28.281 5.762 1 98.06 209 ALA B C 1
ATOM 3795 O O . ALA B 1 209 ? 3.271 27.141 6.234 1 98.06 209 ALA B O 1
ATOM 3796 N N . SER B 1 210 ? 2.111 28.75 5.234 1 97.56 210 SER B N 1
ATOM 3797 C CA . SER B 1 210 ? 0.953 27.906 4.945 1 97.56 210 SER B CA 1
ATOM 3798 C C . SER B 1 210 ? 0.821 27.641 3.447 1 97.56 210 SER B C 1
ATOM 3800 O O . SER B 1 210 ? 0.903 28.578 2.641 1 97.56 210 SER B O 1
ATOM 3802 N N . LEU B 1 211 ? 0.671 26.391 3.127 1 97.81 211 LEU B N 1
ATOM 3803 C CA . LEU B 1 211 ? 0.573 25.969 1.731 1 97.81 211 LEU B CA 1
ATOM 3804 C C . LEU B 1 211 ? -0.746 25.25 1.469 1 97.81 211 LEU B C 1
ATOM 3806 O O . LEU B 1 211 ? -1.306 24.625 2.369 1 97.81 211 LEU B O 1
ATOM 3810 N N . ALA B 1 212 ? -1.211 25.359 0.23 1 96.44 212 ALA B N 1
ATOM 3811 C CA . ALA B 1 212 ? -2.441 24.672 -0.159 1 96.44 212 ALA B CA 1
ATOM 3812 C C . ALA B 1 212 ? -2.447 24.359 -1.652 1 96.44 212 ALA B C 1
ATOM 3814 O O . ALA B 1 212 ? -1.692 24.953 -2.422 1 96.44 212 ALA B O 1
ATOM 3815 N N . TYR B 1 213 ? -3.16 23.344 -1.964 1 95.44 213 TYR B N 1
ATOM 3816 C CA . TYR B 1 213 ? -3.455 23.094 -3.373 1 95.44 213 TYR B CA 1
ATOM 3817 C C . TYR B 1 213 ? -4.594 24 -3.852 1 95.44 213 TYR B C 1
ATOM 3819 O O . TYR B 1 213 ? -5.414 24.453 -3.051 1 95.44 213 TYR B O 1
ATOM 3827 N N . ALA B 1 214 ? -4.625 24.234 -5.184 1 87.75 214 ALA B N 1
ATOM 3828 C CA . ALA B 1 214 ? -5.641 25.109 -5.77 1 87.75 214 ALA B CA 1
ATOM 3829 C C . ALA B 1 214 ? -7.016 24.438 -5.754 1 87.75 214 ALA B C 1
ATOM 3831 O O . ALA B 1 214 ? -8.039 25.125 -5.699 1 87.75 214 ALA B O 1
ATOM 3832 N N . SER B 1 215 ? -7.047 23.172 -5.836 1 80.56 215 SER B N 1
ATOM 3833 C CA . SER B 1 215 ? -8.289 22.406 -5.883 1 80.56 215 SER B CA 1
ATOM 3834 C C . SER B 1 215 ? -8.391 21.438 -4.707 1 80.56 215 SER B C 1
ATOM 3836 O O . SER B 1 215 ? -7.395 21.156 -4.039 1 80.56 215 SER B O 1
ATOM 3838 N N . GLY B 1 216 ? -9.625 21.031 -4.43 1 70.62 216 GLY B N 1
ATOM 3839 C CA . GLY B 1 216 ? -9.828 20.031 -3.398 1 70.62 216 GLY B CA 1
ATOM 3840 C C . GLY B 1 216 ? -10.133 20.625 -2.037 1 70.62 216 GLY B C 1
ATOM 3841 O O . GLY B 1 216 ? -10.75 21.688 -1.944 1 70.62 216 GLY B O 1
ATOM 3842 N N . PRO B 1 217 ? -9.711 19.719 -0.997 1 69.5 217 PRO B N 1
ATOM 3843 C CA . PRO B 1 217 ? -10.008 20.203 0.354 1 69.5 217 PRO B CA 1
ATOM 3844 C C . PRO B 1 217 ? -9.297 21.516 0.68 1 69.5 217 PRO B C 1
ATOM 3846 O O . PRO B 1 217 ? -8.195 21.75 0.195 1 69.5 217 PRO B O 1
ATOM 3849 N N . GLN B 1 218 ? -9.969 22.375 1.365 1 78.56 218 GLN B N 1
ATOM 3850 C CA . GLN B 1 218 ? -9.414 23.656 1.779 1 78.56 218 GLN B CA 1
ATOM 3851 C C . GLN B 1 218 ? -8.445 23.484 2.945 1 78.56 218 GLN B C 1
ATOM 3853 O O . GLN B 1 218 ? -8.07 24.453 3.596 1 78.56 218 GLN B O 1
ATOM 3858 N N . THR B 1 219 ? -7.977 22.25 3.168 1 93.94 219 THR B N 1
ATOM 3859 C CA . THR B 1 219 ? -7.016 22.016 4.238 1 93.94 219 THR B CA 1
ATOM 3860 C C . THR B 1 219 ? -5.629 22.516 3.844 1 93.94 219 THR B C 1
ATOM 3862 O O . THR B 1 219 ? -5.164 22.266 2.73 1 93.94 219 THR B O 1
ATOM 3865 N N . MET B 1 220 ? -5.023 23.203 4.758 1 96.5 220 MET B N 1
ATOM 3866 C CA . MET B 1 220 ? -3.686 23.75 4.516 1 96.5 220 MET B CA 1
ATOM 3867 C C . MET B 1 220 ? -2.625 22.875 5.188 1 96.5 220 MET B C 1
ATOM 3869 O O . MET B 1 220 ? -2.918 22.172 6.148 1 96.5 220 MET B O 1
ATOM 3873 N N . LEU B 1 221 ? -1.466 22.922 4.609 1 98.19 221 LEU B N 1
ATOM 3874 C CA . LEU B 1 221 ? -0.254 22.484 5.293 1 98.19 221 LEU B CA 1
ATOM 3875 C C . LEU B 1 221 ? 0.511 23.672 5.867 1 98.19 221 LEU B C 1
ATOM 3877 O O . LEU B 1 221 ? 0.97 24.531 5.121 1 98.19 221 LEU B O 1
ATOM 3881 N N . THR B 1 222 ? 0.629 23.734 7.148 1 98.19 222 THR B N 1
ATOM 3882 C CA . THR B 1 222 ? 1.366 24.812 7.789 1 98.19 222 THR B CA 1
ATOM 3883 C C . THR B 1 222 ? 2.713 24.312 8.305 1 98.19 222 THR B C 1
ATOM 3885 O O . THR B 1 222 ? 2.773 23.359 9.078 1 98.19 222 THR B O 1
ATOM 3888 N N . LEU B 1 223 ? 3.717 24.984 7.84 1 98.56 223 LEU B N 1
ATOM 3889 C CA . LEU B 1 223 ? 5.082 24.656 8.227 1 98.56 223 LEU B CA 1
ATOM 3890 C C . LEU B 1 223 ? 5.648 25.719 9.172 1 98.56 223 LEU B C 1
ATOM 3892 O O . LEU B 1 223 ? 5.562 26.906 8.891 1 98.56 223 LEU B O 1
ATOM 3896 N N . LYS B 1 224 ? 6.164 25.266 10.266 1 98.12 224 LYS B N 1
ATOM 3897 C CA . LYS B 1 224 ? 6.801 26.172 11.227 1 98.12 224 LYS B CA 1
ATOM 3898 C C . LYS B 1 224 ? 8.289 25.859 11.367 1 98.12 224 LYS B C 1
ATOM 3900 O O . LYS B 1 22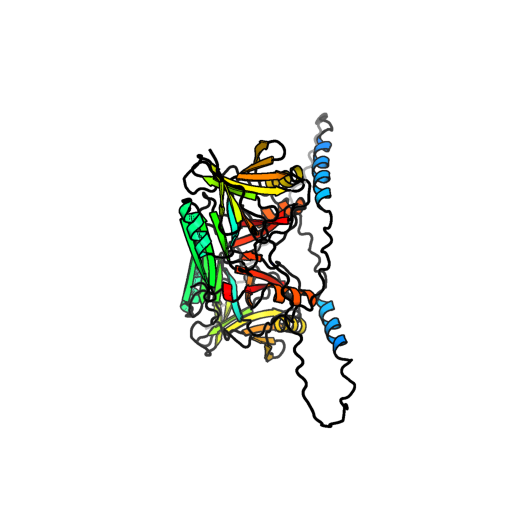4 ? 8.664 24.734 11.68 1 98.12 224 LYS B O 1
ATOM 3905 N N . GLN B 1 225 ? 9.047 26.844 11.227 1 98.06 225 GLN B N 1
ATOM 3906 C CA . GLN B 1 225 ? 10.492 26.672 11.344 1 98.06 225 GLN B CA 1
ATOM 3907 C C . GLN B 1 225 ? 10.906 26.5 12.805 1 98.06 225 GLN B C 1
ATOM 3909 O O . GLN B 1 225 ? 10.406 27.203 13.68 1 98.06 225 GLN B O 1
ATOM 3914 N N . ILE B 1 226 ? 11.773 25.531 12.977 1 96.81 226 ILE B N 1
ATOM 3915 C CA . ILE B 1 226 ? 12.414 25.375 14.273 1 96.81 226 ILE B CA 1
ATOM 3916 C C . ILE B 1 226 ? 13.93 25.438 14.109 1 96.81 226 ILE B C 1
ATOM 3918 O O . ILE B 1 226 ? 14.453 25.266 13.008 1 96.81 226 ILE B O 1
ATOM 3922 N N . ALA B 1 227 ? 14.609 25.703 15.188 1 92.75 227 ALA B N 1
ATOM 3923 C CA . ALA B 1 227 ? 16.062 25.891 15.133 1 92.75 227 ALA B CA 1
ATOM 3924 C C . ALA B 1 227 ? 16.781 24.547 15.078 1 92.75 227 ALA B C 1
ATOM 3926 O O . ALA B 1 227 ? 17.875 24.453 14.516 1 92.75 227 ALA B O 1
ATOM 3927 N N . SER B 1 228 ? 16.203 23.531 15.508 1 93.19 228 SER B N 1
ATOM 3928 C CA . SER B 1 228 ? 16.812 22.203 15.586 1 93.19 228 SER B CA 1
ATOM 3929 C C . SER B 1 228 ? 16.312 21.297 14.469 1 93.19 228 SER B C 1
ATOM 3931 O O . SER B 1 228 ? 15.406 21.656 13.719 1 93.19 228 SER B O 1
ATOM 3933 N N . GLU B 1 229 ? 16.953 20.156 14.383 1 94.62 229 GLU B N 1
ATOM 3934 C CA . GLU B 1 229 ? 16.438 19.109 13.5 1 94.62 229 GLU B CA 1
ATOM 3935 C C . GLU B 1 229 ? 15.109 18.547 14.031 1 94.62 229 GLU B C 1
ATOM 3937 O O . GLU B 1 229 ? 14.875 18.531 15.242 1 94.62 229 GLU B O 1
ATOM 3942 N N . VAL B 1 230 ? 14.305 18.156 13.117 1 95.69 230 VAL B N 1
ATOM 3943 C CA . VAL B 1 230 ? 13.039 17.531 13.5 1 95.69 230 VAL B CA 1
ATOM 3944 C C . VAL B 1 230 ? 13.32 16.156 14.125 1 95.69 230 VAL B C 1
ATOM 3946 O O . VAL B 1 230 ? 14.094 15.367 13.578 1 95.69 230 VAL B O 1
ATOM 3949 N N . GLY B 1 231 ? 12.758 15.875 15.18 1 91.88 231 GLY B N 1
ATOM 3950 C CA . GLY B 1 231 ? 12.953 14.609 15.867 1 91.88 231 GLY B CA 1
ATOM 3951 C C . GLY B 1 231 ? 12.125 13.484 15.281 1 91.88 231 GLY B C 1
ATOM 3952 O O . GLY B 1 231 ? 11.258 13.711 14.438 1 91.88 231 GLY B O 1
ATOM 3953 N N . PRO B 1 232 ? 12.422 12.289 15.758 1 90.25 232 PRO B N 1
ATOM 3954 C CA . PRO B 1 232 ? 11.656 11.133 15.289 1 90.25 232 PRO B CA 1
ATOM 3955 C C . PRO B 1 232 ? 10.203 11.156 15.742 1 90.25 232 PRO B C 1
ATOM 3957 O O . PRO B 1 232 ? 9.891 11.695 16.812 1 90.25 232 PRO B O 1
ATOM 3960 N N . SER B 1 233 ? 9.406 10.617 14.914 1 91.5 233 SER B N 1
ATOM 3961 C CA . SER B 1 233 ? 7.984 10.547 15.234 1 91.5 233 SER B CA 1
ATOM 3962 C C . SER B 1 233 ? 7.492 9.102 15.242 1 91.5 233 SER B C 1
ATOM 3964 O O . SER B 1 233 ? 7.836 8.312 14.359 1 91.5 233 SER B O 1
ATOM 3966 N N . THR B 1 234 ? 6.715 8.766 16.266 1 90.62 234 THR B N 1
ATOM 3967 C CA . THR B 1 234 ? 5.977 7.504 16.281 1 90.62 234 THR B CA 1
ATOM 3968 C C . THR B 1 234 ? 4.473 7.754 16.219 1 90.62 234 THR B C 1
ATOM 3970 O O . THR B 1 234 ? 3.68 6.812 16.266 1 90.62 234 THR B O 1
ATOM 3973 N N . GLY B 1 235 ? 4.109 9.031 16.156 1 93.81 235 GLY B N 1
ATOM 3974 C CA . GLY B 1 235 ? 2.707 9.414 16.078 1 93.81 235 GLY B CA 1
ATOM 3975 C C . GLY B 1 235 ? 2.252 9.695 14.648 1 93.81 235 GLY B C 1
ATOM 3976 O O . GLY B 1 235 ? 1.677 8.82 14 1 93.81 235 GLY B O 1
ATOM 3977 N N . PHE B 1 236 ? 2.664 10.883 14.141 1 95.56 236 PHE B N 1
ATOM 3978 C CA . PHE B 1 236 ? 2.387 11.219 12.75 1 95.56 236 PHE B CA 1
ATOM 3979 C C . PHE B 1 236 ? 3.162 10.305 11.812 1 95.56 236 PHE B C 1
ATOM 3981 O O . PHE B 1 236 ? 4.383 10.172 11.93 1 95.56 236 PHE B O 1
ATOM 3988 N N . ASP B 1 237 ? 2.418 9.711 10.867 1 94.62 237 ASP B N 1
ATOM 3989 C CA . ASP B 1 237 ? 3.102 8.727 10.031 1 94.62 237 ASP B CA 1
ATOM 3990 C C . ASP B 1 237 ? 3.34 9.273 8.625 1 94.62 237 ASP B C 1
ATOM 3992 O O . ASP B 1 237 ? 4.465 9.258 8.125 1 94.62 237 ASP B O 1
ATOM 3996 N N . HIS B 1 238 ? 2.215 9.727 7.98 1 95.69 238 HIS B N 1
ATOM 3997 C CA . HIS B 1 238 ? 2.428 10.203 6.617 1 95.69 238 HIS B CA 1
ATOM 3998 C C . HIS B 1 238 ? 1.255 11.047 6.141 1 95.69 238 HIS B C 1
ATOM 4000 O O . HIS B 1 238 ? 0.211 11.102 6.793 1 95.69 238 HIS B O 1
ATOM 4006 N N . LEU B 1 239 ? 1.5 11.742 5.035 1 96.56 239 LEU B N 1
ATOM 4007 C CA . LEU B 1 239 ? 0.499 12.484 4.273 1 96.56 239 LEU B CA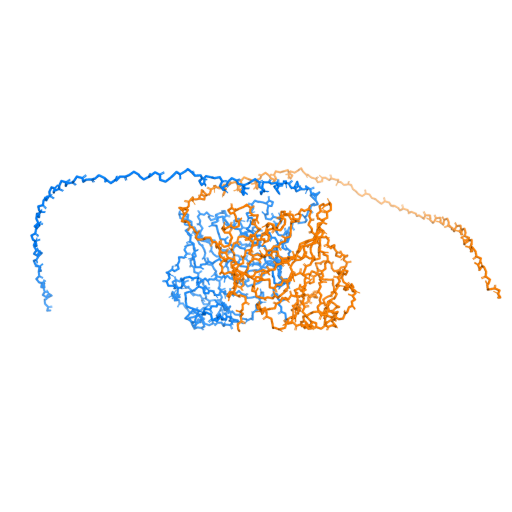 1
ATOM 4008 C C . LEU B 1 239 ? 0.238 11.812 2.928 1 96.56 239 LEU B C 1
ATOM 4010 O O . LEU B 1 239 ? 1.176 11.391 2.248 1 96.56 239 LEU B O 1
ATOM 4014 N N . VAL B 1 240 ? -1.044 11.711 2.561 1 94.81 240 VAL B N 1
ATOM 4015 C CA . VAL B 1 240 ? -1.404 11.156 1.261 1 94.81 240 VAL B CA 1
ATOM 4016 C C . VAL B 1 240 ? -1.994 12.25 0.373 1 94.81 240 VAL B C 1
ATOM 4018 O O . VAL B 1 240 ? -2.887 12.984 0.796 1 94.81 240 VAL B O 1
ATOM 4021 N N . VAL B 1 241 ? -1.496 12.336 -0.832 1 95.44 241 VAL B N 1
ATOM 4022 C CA . VAL B 1 241 ? -1.887 13.328 -1.828 1 95.44 241 VAL B CA 1
ATOM 4023 C C . VAL B 1 241 ? -2.293 12.633 -3.123 1 95.44 241 VAL B C 1
ATOM 4025 O O . VAL B 1 241 ? -1.639 11.68 -3.553 1 95.44 241 VAL B O 1
ATOM 4028 N N . SER B 1 242 ? -3.344 13.047 -3.756 1 93.88 242 SER B N 1
ATOM 4029 C CA . SER B 1 242 ? -3.699 12.508 -5.062 1 93.88 242 SER B CA 1
ATOM 4030 C C . SER B 1 242 ? -2.902 13.18 -6.176 1 93.88 242 SER B C 1
ATOM 4032 O O . SER B 1 242 ? -2.471 14.328 -6.027 1 93.88 242 SER B O 1
ATOM 4034 N N . THR B 1 243 ? -2.711 12.523 -7.242 1 94.12 243 THR B N 1
ATOM 4035 C CA . THR B 1 243 ? -2.07 13.07 -8.438 1 94.12 243 THR B CA 1
ATOM 4036 C C . THR B 1 243 ? -2.65 12.438 -9.695 1 94.12 243 THR B C 1
ATOM 4038 O O . THR B 1 243 ? -3.25 11.367 -9.641 1 94.12 243 THR B O 1
ATOM 4041 N N . ALA B 1 244 ? -2.486 13.102 -10.75 1 90.5 244 ALA B N 1
ATOM 4042 C CA . ALA B 1 244 ? -3.064 12.625 -12.008 1 90.5 244 ALA B CA 1
ATOM 4043 C C . ALA B 1 244 ? -2.311 11.414 -12.539 1 90.5 244 ALA B C 1
ATOM 4045 O O . ALA B 1 244 ? -2.924 10.469 -13.047 1 90.5 244 ALA B O 1
ATOM 4046 N N . ASP B 1 245 ? -1.001 11.438 -12.453 1 91 245 ASP B N 1
ATOM 4047 C CA . ASP B 1 245 ? -0.143 10.375 -12.969 1 91 245 ASP B CA 1
ATOM 4048 C C . ASP B 1 245 ? 1.038 10.117 -12.031 1 91 245 ASP B C 1
ATOM 4050 O O . ASP B 1 245 ? 1.957 10.938 -11.953 1 91 245 ASP B O 1
ATOM 4054 N N . VAL B 1 246 ? 1.018 8.938 -11.453 1 93.81 246 VAL B N 1
ATOM 4055 C CA . VAL B 1 246 ? 1.995 8.617 -10.414 1 93.81 246 VAL B CA 1
ATOM 4056 C C . VAL B 1 246 ? 3.375 8.445 -11.039 1 93.81 246 VAL B C 1
ATOM 4058 O O . VAL B 1 246 ? 4.379 8.891 -10.484 1 93.81 246 VAL B O 1
ATOM 4061 N N . GLU B 1 247 ? 3.494 7.824 -12.242 1 91.69 247 GLU B N 1
ATOM 4062 C CA . GLU B 1 247 ? 4.773 7.621 -12.914 1 91.69 247 GLU B CA 1
ATOM 4063 C C . GLU B 1 247 ? 5.402 8.945 -13.32 1 91.69 247 GLU B C 1
ATOM 4065 O O . GLU B 1 247 ? 6.578 9.195 -13.055 1 91.69 247 GLU B O 1
ATOM 4070 N N . ASP B 1 248 ? 4.625 9.758 -13.93 1 93.56 248 ASP B N 1
ATOM 4071 C CA . ASP B 1 248 ? 5.117 11.062 -14.352 1 93.56 248 ASP B CA 1
ATOM 4072 C C . ASP B 1 248 ? 5.559 11.898 -13.156 1 93.56 248 ASP B C 1
ATOM 4074 O O . ASP B 1 248 ? 6.605 12.547 -13.195 1 93.56 248 ASP B O 1
ATOM 4078 N N . ALA B 1 249 ? 4.699 11.867 -12.125 1 95.31 249 ALA B N 1
ATOM 4079 C CA . ALA B 1 249 ? 5.035 12.609 -10.914 1 95.31 249 ALA B CA 1
ATOM 4080 C C . ALA B 1 249 ? 6.359 12.133 -10.328 1 95.31 249 ALA B C 1
ATOM 4082 O O . ALA B 1 249 ? 7.211 12.945 -9.953 1 95.31 249 ALA B O 1
ATOM 4083 N N . THR B 1 250 ? 6.512 10.875 -10.289 1 95.31 250 THR B N 1
ATOM 4084 C CA . THR B 1 250 ? 7.723 10.289 -9.719 1 95.31 250 THR B CA 1
ATOM 4085 C C . THR B 1 250 ? 8.945 10.688 -10.539 1 95.31 250 THR B C 1
ATOM 4087 O O . THR B 1 250 ? 9.969 11.102 -9.977 1 95.31 250 THR B O 1
ATOM 4090 N N . SER B 1 251 ? 8.867 10.562 -11.789 1 94.31 251 SER B N 1
ATOM 4091 C CA . SER B 1 251 ? 9.977 10.938 -12.656 1 94.31 251 SER B CA 1
ATOM 4092 C C . SER B 1 251 ? 10.359 12.398 -12.469 1 94.31 251 SER B C 1
ATOM 4094 O O . SER B 1 251 ? 11.539 12.734 -12.367 1 94.31 251 SER B O 1
ATOM 4096 N N . ALA B 1 252 ? 9.398 13.219 -12.422 1 94.19 252 ALA B N 1
ATOM 4097 C CA . ALA B 1 252 ? 9.633 14.648 -12.242 1 94.19 252 ALA B CA 1
ATOM 4098 C C . ALA B 1 252 ? 10.328 14.93 -10.914 1 94.19 252 ALA B C 1
ATOM 4100 O O . ALA B 1 252 ? 11.273 15.719 -10.852 1 94.19 252 ALA B O 1
ATOM 4101 N N . LEU B 1 253 ? 9.852 14.32 -9.883 1 94 253 LEU B N 1
ATOM 4102 C CA . LEU B 1 253 ? 10.406 14.555 -8.555 1 94 253 LEU B CA 1
ATOM 4103 C C . LEU B 1 253 ? 11.82 14 -8.445 1 94 253 LEU B C 1
ATOM 4105 O O . LEU B 1 253 ? 12.688 14.609 -7.824 1 94 253 LEU B O 1
ATOM 4109 N N . GLU B 1 254 ? 12.008 12.898 -9.039 1 92 254 GLU B N 1
ATOM 4110 C CA . GLU B 1 254 ? 13.352 12.328 -9.062 1 92 254 GLU B CA 1
ATOM 4111 C C . GLU B 1 254 ? 14.328 13.25 -9.781 1 92 254 GLU B C 1
ATOM 4113 O O . GLU B 1 254 ? 15.484 13.383 -9.367 1 92 254 GLU B O 1
ATOM 4118 N N . THR B 1 255 ? 13.93 13.75 -10.852 1 91.56 255 THR B N 1
ATOM 4119 C CA . THR B 1 255 ? 14.766 14.609 -11.672 1 91.56 255 THR B CA 1
ATOM 4120 C C . THR B 1 255 ? 15.281 15.797 -10.859 1 91.56 255 THR B C 1
ATOM 4122 O O . THR B 1 255 ? 16.391 16.266 -11.07 1 91.56 255 THR B O 1
ATOM 4125 N N . VAL B 1 256 ? 14.516 16.188 -9.898 1 90 256 VAL B N 1
ATOM 4126 C CA . VAL B 1 256 ? 14.93 17.344 -9.109 1 90 256 VAL B CA 1
ATOM 4127 C C . VAL B 1 256 ? 15.539 16.875 -7.793 1 90 256 VAL B C 1
ATOM 4129 O O . VAL B 1 256 ? 15.711 17.672 -6.867 1 90 256 VAL B O 1
ATOM 4132 N N . GLY B 1 257 ? 15.68 15.594 -7.594 1 90.25 257 GLY B N 1
ATOM 4133 C CA . GLY B 1 257 ? 16.5 15.078 -6.504 1 90.25 257 GLY B CA 1
ATOM 4134 C C . GLY B 1 257 ? 15.68 14.641 -5.305 1 90.25 257 GLY B C 1
ATOM 4135 O O . GLY B 1 257 ? 16.234 14.375 -4.234 1 90.25 257 GLY B O 1
ATOM 4136 N N . VAL B 1 258 ? 14.414 14.578 -5.43 1 92.25 258 VAL B N 1
ATOM 4137 C CA . VAL B 1 258 ? 13.594 14.102 -4.324 1 92.25 258 VAL B CA 1
ATOM 4138 C C . VAL B 1 258 ? 13.836 12.609 -4.102 1 92.25 258 VAL B C 1
ATOM 4140 O O . VAL B 1 258 ? 13.891 11.836 -5.062 1 92.25 258 VAL B O 1
ATOM 4143 N N . LYS B 1 259 ? 14 12.258 -2.85 1 90.5 259 LYS B N 1
ATOM 4144 C CA . LYS B 1 259 ? 14.234 10.859 -2.498 1 90.5 259 LYS B CA 1
ATOM 4145 C C . LYS B 1 259 ? 12.961 10.039 -2.652 1 90.5 259 LYS B C 1
ATOM 4147 O O . LYS B 1 259 ? 11.93 10.367 -2.07 1 90.5 259 LYS B O 1
ATOM 4152 N N . VAL B 1 260 ? 13.102 8.977 -3.402 1 91.5 260 VAL B N 1
ATOM 4153 C CA . VAL B 1 260 ? 11.984 8.055 -3.588 1 91.5 260 VAL B CA 1
ATOM 4154 C C . VAL B 1 260 ? 12.008 6.992 -2.492 1 91.5 260 VAL B C 1
ATOM 4156 O O . VAL B 1 260 ? 13.008 6.285 -2.326 1 91.5 260 VAL B O 1
ATOM 4159 N N . LEU B 1 261 ? 11.039 6.973 -1.74 1 90 261 LEU B N 1
ATOM 4160 C CA . LEU B 1 261 ? 10.875 5.961 -0.699 1 90 261 LEU B CA 1
ATOM 4161 C C . LEU B 1 261 ? 10.344 4.66 -1.284 1 90 261 LEU B C 1
ATOM 4163 O O . LEU B 1 261 ? 10.789 3.574 -0.905 1 90 261 LEU B O 1
ATOM 4167 N N . MET B 1 262 ? 9.375 4.758 -2.164 1 90.19 262 MET B N 1
ATOM 4168 C CA . MET B 1 262 ? 8.695 3.658 -2.838 1 90.19 262 MET B CA 1
ATOM 4169 C C . MET B 1 262 ? 8.383 4.016 -4.285 1 90.19 262 MET B C 1
ATOM 4171 O O . MET B 1 262 ? 7.664 4.984 -4.551 1 90.19 262 MET B O 1
ATOM 4175 N N . PRO B 1 263 ? 8.945 3.225 -5.207 1 89.69 263 PRO B N 1
ATOM 4176 C CA . PRO B 1 263 ? 8.586 3.51 -6.598 1 89.69 263 PRO B CA 1
ATOM 4177 C C . PRO B 1 263 ? 7.105 3.262 -6.883 1 89.69 263 PRO B C 1
ATOM 4179 O O . PRO B 1 263 ? 6.41 2.658 -6.066 1 89.69 263 PRO B O 1
ATOM 4182 N N . PRO B 1 264 ? 6.668 3.797 -7.992 1 91.44 264 PRO B N 1
ATOM 4183 C CA . PRO B 1 264 ? 5.273 3.523 -8.344 1 91.44 264 PRO B CA 1
ATOM 4184 C C . PRO B 1 264 ? 4.93 2.035 -8.289 1 91.44 264 PRO B C 1
ATOM 4186 O O . PRO B 1 264 ? 5.613 1.217 -8.906 1 91.44 264 PRO B O 1
ATOM 4189 N N . THR B 1 265 ? 3.98 1.795 -7.465 1 83.88 265 THR B N 1
ATOM 4190 C CA . THR B 1 265 ? 3.588 0.412 -7.219 1 83.88 265 THR B CA 1
ATOM 4191 C C . THR B 1 265 ? 2.07 0.288 -7.125 1 83.88 265 THR B C 1
ATOM 4193 O O . THR B 1 265 ? 1.411 1.116 -6.492 1 83.88 265 THR B O 1
ATOM 4196 N N . ASN B 1 266 ? 1.581 -0.724 -7.809 1 78.69 266 ASN B N 1
ATOM 4197 C CA . ASN B 1 266 ? 0.159 -1.013 -7.656 1 78.69 266 ASN B CA 1
ATOM 4198 C C . ASN B 1 266 ? -0.115 -1.824 -6.395 1 78.69 266 ASN B C 1
ATOM 4200 O O . ASN B 1 266 ? 0.379 -2.943 -6.254 1 78.69 266 ASN B O 1
ATOM 4204 N N . MET B 1 267 ? -0.736 -1.209 -5.496 1 75.06 267 MET B N 1
ATOM 4205 C CA . MET B 1 267 ? -1.092 -1.858 -4.238 1 75.06 267 MET B CA 1
ATOM 4206 C C . MET B 1 267 ? -2.598 -1.804 -4.004 1 75.06 267 MET B C 1
ATOM 4208 O O . MET B 1 267 ? -3.17 -0.722 -3.869 1 75.06 267 MET B O 1
ATOM 4212 N N . PHE B 1 268 ? -3.242 -2.93 -3.947 1 68.31 268 PHE B N 1
ATOM 4213 C CA . PHE B 1 268 ? -4.668 -3.041 -3.656 1 68.31 268 PHE B CA 1
ATOM 4214 C C . PHE B 1 268 ? -5.484 -2.188 -4.621 1 68.31 268 PHE B C 1
ATOM 4216 O O . PHE B 1 268 ? -6.367 -1.439 -4.199 1 68.31 268 PHE B O 1
ATOM 4223 N N . GLY B 1 269 ? -5.066 -2.197 -5.797 1 70.44 269 GLY B N 1
ATOM 4224 C CA . GLY B 1 269 ? -5.812 -1.521 -6.844 1 70.44 269 GLY B CA 1
ATOM 4225 C C . GLY B 1 269 ? -5.461 -0.05 -6.973 1 70.44 269 GLY B C 1
ATOM 4226 O O . GLY B 1 269 ? -6.09 0.679 -7.742 1 70.44 269 GLY B O 1
ATOM 4227 N N . MET B 1 270 ? -4.559 0.355 -6.141 1 81.75 270 MET B N 1
ATOM 4228 C CA . MET B 1 270 ? -4.152 1.756 -6.203 1 81.75 270 MET B CA 1
ATOM 4229 C C . MET B 1 270 ? -2.701 1.881 -6.652 1 81.75 270 MET B C 1
ATOM 4231 O O . MET B 1 270 ? -1.835 1.144 -6.18 1 81.75 270 MET B O 1
ATOM 4235 N N . ASN B 1 271 ? -2.508 2.697 -7.605 1 86.56 271 ASN B N 1
ATOM 4236 C CA . ASN B 1 271 ? -1.146 3.045 -7.996 1 86.56 271 ASN B CA 1
ATOM 4237 C C . ASN B 1 271 ? -0.557 4.113 -7.078 1 86.56 271 ASN B C 1
ATOM 4239 O O . ASN B 1 271 ? -1.104 5.211 -6.965 1 86.56 271 ASN B O 1
ATOM 4243 N N . ILE B 1 272 ? 0.495 3.775 -6.352 1 91.75 272 ILE B N 1
ATOM 4244 C CA . ILE B 1 272 ? 1.005 4.621 -5.277 1 91.75 272 ILE B CA 1
ATOM 4245 C C . ILE B 1 272 ? 2.523 4.742 -5.391 1 91.75 272 ILE B C 1
ATOM 4247 O O . ILE B 1 272 ? 3.191 3.811 -5.848 1 91.75 272 ILE B O 1
ATOM 4251 N N . ALA B 1 273 ? 3.033 5.875 -5.059 1 93.94 273 ALA B N 1
ATOM 4252 C CA . ALA B 1 273 ? 4.465 6.098 -4.863 1 93.94 273 ALA B CA 1
ATOM 4253 C C . ALA B 1 273 ? 4.73 6.879 -3.58 1 93.94 273 ALA B C 1
ATOM 4255 O O . ALA B 1 273 ? 3.877 7.645 -3.127 1 93.94 273 ALA B O 1
ATOM 4256 N N . GLY B 1 274 ? 5.844 6.637 -3.002 1 94.5 274 GLY B N 1
ATOM 4257 C CA . GLY B 1 274 ? 6.191 7.297 -1.755 1 94.5 274 GLY B CA 1
ATOM 4258 C C . GLY B 1 274 ? 7.469 8.109 -1.849 1 94.5 274 GLY B C 1
ATOM 4259 O O . GLY B 1 274 ? 8.414 7.719 -2.531 1 94.5 274 GLY B O 1
ATOM 4260 N N . PHE B 1 275 ? 7.523 9.203 -1.109 1 95.5 275 PHE B N 1
ATOM 4261 C CA . PHE B 1 275 ? 8.648 10.133 -1.067 1 95.5 275 PHE B CA 1
ATOM 4262 C C . PHE B 1 275 ? 8.93 10.586 0.361 1 95.5 275 PHE B C 1
ATOM 4264 O O . PHE B 1 275 ? 8.086 10.406 1.248 1 95.5 275 PHE B O 1
ATOM 4271 N N . VAL B 1 276 ? 10.094 11.156 0.525 1 94.44 276 VAL B N 1
ATOM 4272 C CA . VAL B 1 276 ? 10.453 11.766 1.8 1 94.44 276 VAL B CA 1
ATOM 4273 C C . VAL B 1 276 ? 10.859 13.227 1.581 1 94.44 276 VAL B C 1
ATOM 4275 O O . VAL B 1 276 ? 11.625 13.531 0.666 1 94.44 276 VAL B O 1
ATOM 4278 N N . ASP B 1 277 ? 10.266 14.102 2.439 1 96 277 ASP B N 1
ATOM 4279 C CA . ASP B 1 277 ? 10.648 15.5 2.303 1 96 277 ASP B CA 1
ATOM 4280 C C . ASP B 1 277 ? 11.961 15.789 3.027 1 96 277 ASP B C 1
ATOM 4282 O O . ASP B 1 277 ? 12.648 14.867 3.463 1 96 277 ASP B O 1
ATOM 4286 N N . CYS B 1 278 ? 12.375 16.984 3.154 1 94.44 278 CYS B N 1
ATOM 4287 C CA . CYS B 1 278 ? 13.688 17.391 3.65 1 94.44 278 CYS B CA 1
ATOM 4288 C C . CYS B 1 278 ? 13.82 17.094 5.141 1 94.44 278 CYS B C 1
ATOM 4290 O O . CYS B 1 278 ? 14.938 17.031 5.664 1 94.44 278 CYS B O 1
ATOM 4292 N N . ASP B 1 279 ? 12.664 16.938 5.855 1 96.75 279 ASP B N 1
ATOM 4293 C CA . ASP B 1 279 ? 12.711 16.703 7.297 1 96.75 279 ASP B CA 1
ATOM 4294 C C . ASP B 1 279 ? 12.391 15.25 7.621 1 96.75 279 ASP B C 1
ATOM 4296 O O . ASP B 1 279 ? 12.312 14.867 8.789 1 96.75 279 ASP B O 1
ATOM 4300 N N . GLY B 1 280 ? 12.133 14.453 6.562 1 93.81 280 GLY B N 1
ATOM 4301 C CA . GLY B 1 280 ? 11.906 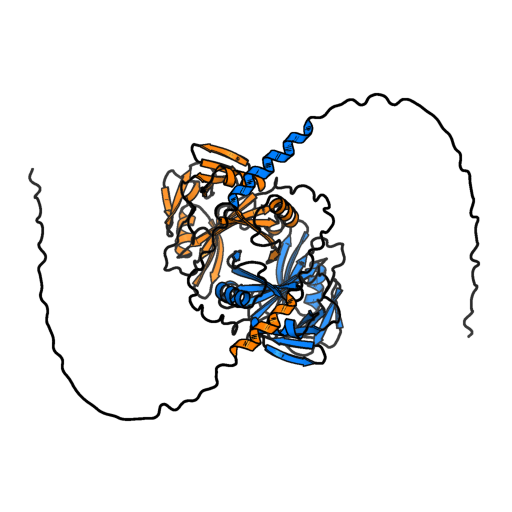13.031 6.77 1 93.81 280 GLY B CA 1
ATOM 4302 C C . GLY B 1 280 ? 10.438 12.664 6.797 1 93.81 280 GLY B C 1
ATOM 4303 O O . GLY B 1 280 ? 10.086 11.508 7.039 1 93.81 280 GLY B O 1
ATOM 4304 N N . TYR B 1 281 ? 9.57 13.609 6.559 1 96.44 281 TYR B N 1
ATOM 4305 C CA . TYR B 1 281 ? 8.148 13.289 6.488 1 96.44 281 TYR B CA 1
ATOM 4306 C C . TYR B 1 281 ? 7.84 12.469 5.238 1 96.44 281 TYR B C 1
ATOM 4308 O O . TYR B 1 281 ? 8.352 12.758 4.156 1 96.44 281 TYR B O 1
ATOM 4316 N N . LYS B 1 282 ? 7.027 11.477 5.438 1 95.06 282 LYS B N 1
ATOM 4317 C CA . LYS B 1 282 ? 6.633 10.633 4.316 1 95.06 282 LYS B CA 1
ATOM 4318 C C . LYS B 1 282 ? 5.414 11.203 3.598 1 95.06 282 LYS B C 1
ATOM 4320 O O . LYS B 1 282 ? 4.418 11.547 4.234 1 95.06 282 LYS B O 1
ATOM 4325 N N . ILE B 1 283 ? 5.477 11.266 2.275 1 96.75 283 ILE B N 1
ATOM 4326 C CA . ILE B 1 283 ? 4.371 11.688 1.422 1 96.75 283 ILE B CA 1
ATOM 4327 C C . ILE B 1 283 ? 4.09 10.609 0.376 1 96.75 283 ILE B C 1
ATOM 4329 O O . ILE B 1 283 ? 4.992 10.18 -0.34 1 96.75 283 ILE B O 1
ATOM 4333 N N . TYR B 1 284 ? 2.875 10.242 0.333 1 95.12 284 TYR B N 1
ATOM 4334 C CA . TYR B 1 284 ? 2.475 9.266 -0.679 1 95.12 284 TYR B CA 1
ATOM 4335 C C . TYR B 1 284 ? 1.585 9.914 -1.734 1 95.12 284 TYR B C 1
ATOM 4337 O O . TYR B 1 284 ? 0.646 10.641 -1.402 1 95.12 284 TYR B O 1
ATOM 4345 N N . LEU B 1 285 ? 1.925 9.688 -2.949 1 95.56 285 LEU B N 1
ATOM 4346 C CA . LEU B 1 285 ? 1.089 10.094 -4.074 1 95.56 285 LEU B CA 1
ATOM 4347 C C . LEU B 1 285 ? 0.255 8.922 -4.582 1 95.56 285 LEU B C 1
ATOM 4349 O O . LEU B 1 285 ? 0.786 7.828 -4.816 1 95.56 285 LEU B O 1
ATOM 4353 N N . VAL B 1 286 ? -0.965 9.141 -4.703 1 92.81 286 VAL B N 1
ATOM 4354 C CA . VAL B 1 286 ? -1.866 8.109 -5.207 1 92.81 286 VAL B CA 1
ATOM 4355 C C . VAL B 1 286 ? -2.578 8.609 -6.461 1 92.81 286 VAL B C 1
ATOM 4357 O O . VAL B 1 286 ? -2.979 9.773 -6.527 1 92.81 286 VAL B O 1
ATOM 4360 N N . LYS B 1 287 ? -2.705 7.727 -7.387 1 89.88 287 LYS B N 1
ATOM 4361 C CA . LYS B 1 287 ? -3.469 8.102 -8.57 1 89.88 287 LYS B CA 1
ATOM 4362 C C . LYS B 1 287 ? -4.902 8.469 -8.211 1 89.88 287 LYS B C 1
ATOM 4364 O O . LYS B 1 287 ? -5.617 7.68 -7.59 1 89.88 287 LYS B O 1
ATOM 4369 N N . GLU B 1 288 ? -5.262 9.594 -8.695 1 85.56 288 GLU B N 1
ATOM 4370 C CA . GLU B 1 288 ? -6.531 10.18 -8.289 1 85.56 288 GLU B CA 1
ATOM 4371 C C . GLU B 1 288 ? -7.703 9.273 -8.648 1 85.56 288 GLU B C 1
ATOM 4373 O O . GLU B 1 288 ? -8.609 9.07 -7.84 1 85.56 288 GLU B O 1
ATOM 4378 N N . SER B 1 289 ? -7.719 8.766 -9.781 1 77.31 289 SER B N 1
ATOM 4379 C CA . SER B 1 289 ? -8.844 7.977 -10.266 1 77.31 289 SER B CA 1
ATOM 4380 C C . SER B 1 289 ? -8.977 6.664 -9.5 1 77.31 289 SER B C 1
ATOM 4382 O O . SER B 1 289 ? -10.023 6.016 -9.539 1 77.31 289 SER B O 1
ATOM 4384 N N . ASP B 1 290 ? -7.914 6.305 -8.828 1 75.75 290 ASP B N 1
ATOM 4385 C CA . ASP B 1 290 ? -7.914 5.035 -8.109 1 75.75 290 ASP B CA 1
ATOM 4386 C C . ASP B 1 290 ? -8.469 5.203 -6.695 1 75.75 290 ASP B C 1
ATOM 4388 O O . ASP B 1 290 ? -8.844 4.223 -6.047 1 75.75 290 ASP B O 1
ATOM 4392 N N . PHE B 1 291 ? -8.422 6.359 -6.215 1 72 291 PHE B N 1
ATOM 4393 C CA . PHE B 1 291 ? -8.812 6.625 -4.832 1 72 291 PHE B CA 1
ATOM 4394 C C . PHE B 1 291 ? -10.328 6.586 -4.688 1 72 291 PHE B C 1
ATOM 4396 O O . PHE B 1 291 ? -10.852 6.195 -3.637 1 72 291 PHE B O 1
ATOM 4403 N N . GLN B 1 292 ? -11.039 7.051 -5.676 1 59.84 292 GLN B N 1
ATOM 4404 C CA . GLN B 1 292 ? -12.5 7.039 -5.582 1 59.84 292 GLN B CA 1
ATOM 4405 C C . GLN B 1 292 ? -13.07 5.707 -6.062 1 59.84 292 GLN B C 1
ATOM 4407 O O . GLN B 1 292 ? -12.742 5.246 -7.16 1 59.84 292 GLN B O 1
ATOM 4412 N N . GLN B 1 293 ? -13.555 4.871 -5.105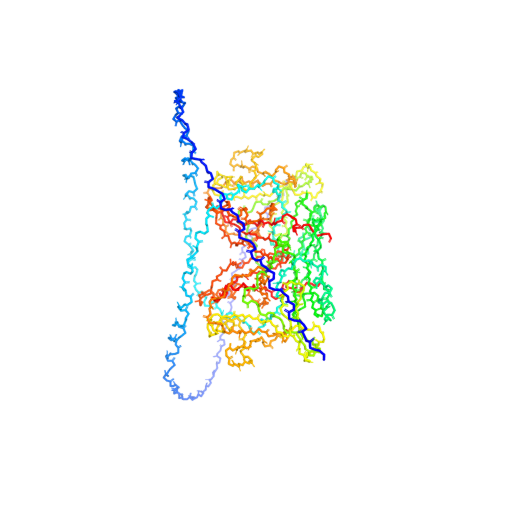 1 55.44 293 GLN B N 1
ATOM 4413 C CA . GLN B 1 293 ? -14.188 3.615 -5.492 1 55.44 293 GLN B CA 1
ATOM 4414 C C . GLN B 1 293 ? -15.695 3.672 -5.277 1 55.44 293 GLN B C 1
ATOM 4416 O O . GLN B 1 293 ? -16.172 4.309 -4.332 1 55.44 293 GLN B O 1
ATOM 4421 N N . ASP B 1 294 ? -16.453 3.688 -6.324 1 49.91 294 ASP B N 1
ATOM 4422 C CA . ASP B 1 294 ? -17.906 3.643 -6.215 1 49.91 294 ASP B CA 1
ATOM 4423 C C . ASP B 1 294 ? -18.375 2.332 -5.586 1 49.91 294 ASP B C 1
ATOM 4425 O O . ASP B 1 294 ? -17.734 1.295 -5.754 1 49.91 294 ASP B O 1
#

Organism: Symbiodinium microadriaticum (NCBI:txid2951)

pLDDT: mean 75.42, std 29.25, range [15.44, 98.56]

Foldseek 3Di:
DDDPPDDPPDPPPDDPDDDDDDDDDDDDDPDDPPDDDDPPPPPPPVVPPVVPVPPPPPPPPPPPPVLPQFDLQAKAWAEWEWEALAPVQQQVQLVVQVWDWQDWDADPVGWTKTKIADDHALDQQAYIYIYGYFPHSVDQWDCFFWQAWEFEDDADWDAGPRGGIYGYDVDDDGRGTAETEGEAQDPVQQQVLVVLSVWDFPDDDDQKTWIGRPHHYNYIYMYGHDNDATDDTSTTAAIEMEGQDQQSSVVNCVVVPWDWPAHFDQDPQWTKTWTAGPRGHIYMYIHSVRSDDD/DDDDDDDDDPPDDDDDDDDDDDDDDDDDDDDDPDDDDDPPPDPPPVPPPPPPVPPPPPPPPPPPPVLPQFDLQAKAWAEWEWEALAPVQQQVQLVVQVWAWQDWDADPVGWTKTKIADDHALDQQAYIYIYGYFPHSVDQWDCFFWQAWEFEDDADWDAGPRGGIYGYDVDDDGRGTAETEGEAQDPVQQQVLVVLSVWDFPDDDDQKTWIGRPGHYNYIYMYGHDNDATDDTRTTAAIEMEGQDQQSSVVNCVVVPWDWPAHFDQDPQWTKTWTAGPRGHIYMYIHSVRSDDD

Secondary structure (DSSP, 8-state):
-------------------------------------GGGGGGSHHHHHHGGG-------------------TT-EEEEEEEEES-HHHHHHHHHHTT-EEEEEEE-TTS-EEEEEESSSTT-TTS-EEEEEE-SSTTSPPP-TTEEEEEEESSS-EEE-TTS-EEEEES-SSTT-EEEEEEEES-HHHHHHHHHHTT-EEEEEETTEEEEE-SSS--PEEEEEE-SSPPPP-SSEEEEEEEES-HHHHHHHHHHTTPEEEEEEEEETTEEEEEEE-TT--EEEEEEHHHH---/--------------------------------------GGGGGSTHHHHGGGG-------------------TT-EEEEEEEEES-HHHHHHHHHHTT-EEEEEEE-TTS-EEEEEESSSTT-TTS-EEEEEE-SSTTSPPP-TTEEEEEEESSS-EEE-TTS-EEEEES-SSTT-EEEEEEEES-HHHHHHHHHHTT-EEEEEETTEEEEE-SSS---EEEEEE-SSPPPP-SSEEEEEEEES-HHHHHHHHHHTTPEEEEEEEEETTEEEEEEE-TT--EEEEEEHHHH---

Radius of gyration: 31.71 Å; Cα contacts (8 Å, |Δi|>4): 1192; chains: 2; bounding box: 53×77×126 Å

Sequence (588 aa):
MAQPALPAWHLTEQPVVRAQVALKTSRSRFPSARFSGSAALATFAAQLAIRRCAKGRAWRSESRILRAAADFSENKMLHAMLHVRDLDDSLAFYEALGLRTLSCNRRPSGGGTAFVGPGKLRDKENFALELASAKDPDKPLQQGGFQGLVISGGPGEKVDPNGYPMSFSESGQQGSVLSLRLQTSNLRDATDFYEQLGMKVVGKDAGTASLAYASGPQTMLTLKQIASEVGPSTGFDHLVVSTADVEDATSALETVGVKVLMPPTNMFGMNIAGFVDCDGYKIYLVKESDFQQDMAQPALPAWHLTEQPVVRAQVALKTSRSRFPSARFSGSAALATFAAQLAIRRCAKGRAWRSESRILRAAADFSENKMLHAMLHVRDLDDSLAFYEALGLRTLSCNRRPSGGGTAFVGPGKLRDKENFALELASAKDPDKPLQQGGFQGLVISGGPGEKVDPNGYPMSFSESGQQGSVLSLRLQTSNLRDATDFYEQLGMKVVGKDAGTASLAYASGPQTMLTLKQIASEVGPSTGFDHLVVSTADVEDATSALETVGVKVLMPPTNMFGMNIAGFVDCDGYKIYLVKESDFQQD

Solvent-accessible surface area (backbone atoms only — not comparable to full-atom values): 33030 Å² total; per-residue (Å²): 136,86,76,79,75,78,83,82,79,78,79,78,74,78,82,78,83,78,83,85,82,83,75,90,76,88,82,85,81,78,78,85,79,65,86,83,82,80,75,71,68,68,71,62,66,71,63,63,65,61,62,67,73,64,66,75,72,72,74,72,78,67,78,79,61,80,66,71,78,50,67,35,72,74,16,22,58,34,34,36,35,33,42,29,52,50,54,69,62,44,49,54,53,45,40,74,54,51,23,37,79,54,46,73,38,41,25,92,91,58,54,38,28,32,32,34,21,43,89,55,70,64,34,63,62,29,41,33,38,32,41,30,42,39,94,56,47,88,53,83,55,37,46,41,33,52,63,28,37,31,31,18,34,70,79,55,72,50,63,48,95,66,67,47,41,34,36,36,36,76,53,80,56,78,16,32,51,45,29,45,32,34,49,28,54,46,53,67,63,46,51,51,54,47,38,74,57,39,31,41,81,77,44,76,50,97,61,31,40,28,28,32,44,89,39,54,20,81,38,27,44,32,40,33,49,43,95,51,77,54,53,72,50,64,18,59,60,38,40,35,28,34,25,78,44,44,64,45,42,47,53,48,41,43,76,70,64,47,49,73,54,22,63,73,39,77,52,94,67,27,44,30,27,29,31,40,52,92,69,63,50,36,39,31,38,28,23,43,71,49,52,41,63,106,139,76,89,81,82,83,85,82,81,71,84,80,76,82,79,81,85,80,83,73,88,76,86,87,80,88,81,89,80,89,86,80,81,67,87,88,83,80,74,75,72,72,73,66,66,71,66,64,68,64,63,68,75,64,67,76,72,72,75,72,78,66,79,78,64,79,65,70,78,50,67,35,74,73,18,20,55,34,33,36,35,34,41,30,54,50,55,67,62,44,50,53,53,45,42,73,55,51,24,36,80,54,45,72,39,43,26,92,90,59,54,37,28,32,33,34,21,44,88,55,70,64,34,64,62,31,41,33,38,34,42,28,42,39,94,57,45,86,53,83,56,36,46,42,33,53,62,28,38,31,30,16,35,71,80,54,74,50,63,48,95,65,67,47,42,34,36,36,36,76,53,78,56,76,14,32,52,44,27,44,31,33,49,27,54,45,54,67,63,46,51,51,52,48,38,74,57,39,32,39,80,78,42,75,52,98,59,33,41,27,29,32,43,90,39,55,19,83,38,27,44,32,39,33,49,41,95,51,78,56,52,72,50,66,19,59,61,38,39,36,28,33,26,75,44,46,63,46,41,48,52,49,40,42,74,71,65,47,49,72,54,24,64,74,38,79,52,95,65,26,45,32,28,28,31,42,53,90,69,64,53,35,38,32,37,30,24,43,71,47,56,40,64,107

Nearest PDB structures (foldseek):
  5d7z-assembly1_A  TM=8.626E-01  e=2.918E-18  Zea mays
  5umw-assembly2_B  TM=7.793E-01  e=4.664E-05  Streptomyces sp. CB03234
  6cky-assembly1_B  TM=7.818E-01  e=6.964E-05  Streptomyces uncialis
  3rhe-assembly1_A  TM=4.581E-01  e=2.950E-05  Legionella pneumophila subsp. pneumophila str. Philadelphia 1
  7yvv-assembly1_A  TM=3.700E-01  e=2.821E-06  Amycolatopsis sp. Hca4

InterPro domains:
  IPR004360 Glyoxalase/fosfomycin resistance/dioxygenase domain [PF00903] (180-283)
  IPR029068 Glyoxalase/Bleomycin resistance protein/Dihydroxybiphenyl dioxygenase [G3DSA:3.10.180.10] (53-153)
  IPR029068 Glyoxalase/Bleomycin resistance protein/Dihydroxybiphenyl dioxygenase [G3DSA:3.10.180.10] (174-294)
  IPR029068 Glyoxalase/Bleomycin resistance protein/Dihydroxybiphenyl dioxygenase [SSF54593] (74-140)
  IPR029068 Glyoxalase/Bleomycin resistance protein/Dihydroxybiphenyl dioxygenase [SSF54593] (181-290)
  IPR037523 Vicinal oxygen chelate (VOC), core domain [PS51819] (176-288)